Protein AF-A0A1V9YNV9-F1 (afdb_monomer_lite)

Structure (mmCIF, N/CA/C/O backbone):
data_AF-A0A1V9YNV9-F1
#
_entry.id   AF-A0A1V9YNV9-F1
#
loop_
_atom_site.group_PDB
_atom_site.id
_atom_site.type_symbol
_atom_site.label_atom_id
_atom_site.label_alt_id
_atom_site.label_comp_id
_atom_site.label_asym_id
_atom_site.label_entity_id
_atom_site.label_seq_id
_atom_site.pdbx_PDB_ins_code
_atom_site.Cartn_x
_atom_site.Cartn_y
_atom_site.Cartn_z
_atom_site.occupancy
_atom_site.B_iso_or_equiv
_atom_site.auth_seq_id
_atom_site.auth_comp_id
_atom_site.auth_asym_id
_atom_site.auth_atom_id
_atom_site.pdbx_PDB_model_num
ATOM 1 N N . MET A 1 1 ? -47.057 26.443 73.751 1.00 35.62 1 MET A N 1
ATOM 2 C CA . MET A 1 1 ? -48.301 26.794 73.040 1.00 35.62 1 MET A CA 1
ATOM 3 C C . MET A 1 1 ? -49.094 27.633 74.014 1.00 35.62 1 MET A C 1
ATOM 5 O O . MET A 1 1 ? -49.399 27.129 75.087 1.00 35.62 1 MET A O 1
ATOM 9 N N . ALA A 1 2 ? -49.224 28.929 73.732 1.00 34.16 2 ALA A N 1
ATOM 10 C CA . ALA A 1 2 ? -49.953 29.857 74.586 1.00 34.16 2 ALA A CA 1
ATOM 11 C C . ALA A 1 2 ? -51.428 29.446 74.564 1.00 34.16 2 ALA A C 1
ATOM 13 O O . ALA A 1 2 ? -51.965 29.236 73.482 1.00 34.16 2 ALA A O 1
ATOM 14 N N . ALA A 1 3 ? -52.038 29.247 75.732 1.00 46.78 3 ALA A N 1
ATOM 15 C CA . ALA A 1 3 ? -53.488 29.146 75.811 1.00 46.78 3 ALA A CA 1
ATOM 16 C C . ALA A 1 3 ? -54.050 30.493 75.340 1.00 46.78 3 ALA A C 1
ATOM 18 O O . ALA A 1 3 ? -53.614 31.531 75.846 1.00 46.78 3 ALA A O 1
ATOM 19 N N . ASP A 1 4 ? -54.935 30.481 74.344 1.00 57.97 4 ASP A N 1
ATOM 20 C CA . ASP A 1 4 ? -55.556 31.705 73.844 1.00 57.97 4 ASP A CA 1
ATOM 21 C C . ASP A 1 4 ? -56.294 32.383 75.004 1.00 57.97 4 ASP A C 1
ATOM 23 O O . ASP A 1 4 ? -57.018 31.737 75.766 1.00 57.97 4 ASP A O 1
ATOM 27 N N . ALA A 1 5 ? -56.079 33.690 75.176 1.00 59.25 5 ALA A N 1
ATOM 28 C CA . ALA A 1 5 ? -56.638 34.456 76.292 1.00 59.25 5 ALA A CA 1
ATOM 29 C C . ALA A 1 5 ? -58.168 34.296 76.398 1.00 59.25 5 ALA A C 1
ATOM 31 O O . ALA A 1 5 ? -58.713 34.282 77.502 1.00 59.25 5 ALA A O 1
ATOM 32 N N . ASP A 1 6 ? -58.837 34.082 75.264 1.00 61.12 6 ASP A N 1
ATOM 33 C CA . ASP A 1 6 ? -60.274 33.830 75.177 1.00 61.12 6 ASP A CA 1
ATOM 34 C C . ASP A 1 6 ? -60.687 32.475 75.781 1.00 61.12 6 ASP A C 1
ATOM 36 O O . ASP A 1 6 ? -61.673 32.411 76.515 1.00 61.12 6 ASP A O 1
ATOM 40 N N . GLU A 1 7 ? -59.920 31.395 75.573 1.00 62.50 7 GLU A N 1
ATOM 41 C CA . GLU A 1 7 ? -60.190 30.094 76.214 1.00 62.50 7 GLU A CA 1
ATOM 42 C C . GLU A 1 7 ? -60.043 30.178 77.741 1.00 62.50 7 GLU A C 1
ATOM 44 O O . GLU A 1 7 ? -60.804 29.562 78.493 1.00 62.50 7 GLU A O 1
ATOM 49 N N . LEU A 1 8 ? -59.091 30.992 78.203 1.00 63.19 8 LEU A N 1
ATOM 50 C CA . LEU A 1 8 ? -58.821 31.235 79.618 1.00 63.19 8 LEU A CA 1
ATOM 51 C C . LEU A 1 8 ? -59.954 32.036 80.278 1.00 63.19 8 LEU A C 1
ATOM 53 O O . LEU A 1 8 ? -60.377 31.709 81.387 1.00 63.19 8 LEU A O 1
ATOM 57 N N . VAL A 1 9 ? -60.505 33.033 79.579 1.00 64.06 9 VAL A N 1
ATOM 58 C CA . VAL A 1 9 ? -61.684 33.790 80.034 1.00 64.06 9 VAL A CA 1
ATOM 59 C C . VAL A 1 9 ? -62.924 32.895 80.099 1.00 64.06 9 VAL A C 1
ATOM 61 O O . VAL A 1 9 ? -63.645 32.940 81.094 1.00 64.06 9 VAL A O 1
ATOM 64 N N . VAL A 1 10 ? -63.138 32.017 79.113 1.00 67.38 10 VAL A N 1
ATOM 65 C CA . VAL A 1 10 ? -64.243 31.039 79.137 1.00 67.38 10 VAL A CA 1
ATOM 66 C C . VAL A 1 10 ? -64.107 30.057 80.312 1.00 67.38 10 VAL A C 1
ATOM 68 O O . VAL A 1 10 ? -65.105 29.721 80.956 1.00 67.38 10 VAL A O 1
ATOM 71 N N . LEU A 1 11 ? -62.886 29.618 80.640 1.00 64.06 11 LEU A N 1
ATOM 72 C CA . LEU A 1 11 ? -62.610 28.773 81.808 1.00 64.06 11 LEU A CA 1
ATOM 73 C C . LEU A 1 11 ? -62.901 29.510 83.132 1.00 64.06 11 LEU A C 1
ATOM 75 O O . LEU A 1 11 ? -63.528 28.946 84.030 1.00 64.06 11 LEU A O 1
ATOM 79 N N . LEU A 1 12 ? -62.478 30.774 83.241 1.00 63.66 12 LEU A N 1
ATOM 80 C CA . LEU A 1 12 ? -62.722 31.631 84.409 1.00 63.66 12 LEU A CA 1
ATOM 81 C C . LEU A 1 12 ? -64.210 31.956 84.592 1.00 63.66 12 LEU A C 1
ATOM 83 O O . LEU A 1 12 ? -64.695 32.003 85.721 1.00 63.66 12 LEU A O 1
ATOM 87 N N . ASP A 1 13 ? -64.952 32.129 83.500 1.00 65.31 13 ASP A N 1
ATOM 88 C CA . ASP A 1 13 ? -66.397 32.345 83.548 1.00 65.31 13 ASP A CA 1
ATOM 89 C C . ASP A 1 13 ? -67.136 31.080 84.017 1.00 65.31 13 ASP A C 1
ATOM 91 O O . ASP A 1 13 ? -68.043 31.183 84.842 1.00 65.31 13 ASP A O 1
ATOM 95 N N . ARG A 1 14 ? -66.695 29.877 83.611 1.00 63.34 14 ARG A N 1
ATOM 96 C CA . ARG A 1 14 ? -67.212 28.605 84.162 1.00 63.34 14 ARG A CA 1
ATOM 97 C C . ARG A 1 14 ? -66.932 28.447 85.658 1.00 63.34 14 ARG A C 1
ATOM 99 O O . ARG A 1 14 ? -67.785 27.931 86.372 1.00 63.34 14 ARG A O 1
ATOM 106 N N . LEU A 1 15 ? -65.774 28.912 86.134 1.00 59.16 15 LEU A N 1
ATOM 107 C CA . LEU A 1 15 ? -65.408 28.913 87.558 1.00 59.16 15 LEU A CA 1
ATOM 108 C C . LEU A 1 15 ? -66.264 29.867 88.410 1.00 59.16 15 LEU A C 1
ATOM 110 O O . LEU A 1 15 ? -66.375 29.673 89.618 1.00 59.16 15 LEU A O 1
ATOM 114 N N . LEU A 1 16 ? -66.861 30.893 87.794 1.00 57.75 16 LEU A N 1
ATOM 115 C CA . LEU A 1 16 ? -67.656 31.924 88.471 1.00 57.75 16 LEU A CA 1
ATOM 116 C C . LEU A 1 16 ? -69.176 31.743 88.322 1.00 57.75 16 LEU A C 1
ATOM 118 O O . LEU A 1 16 ? -69.918 32.368 89.074 1.00 57.75 16 LEU A O 1
ATOM 122 N N . LEU A 1 17 ? -69.643 30.932 87.363 1.00 53.72 17 LEU A N 1
ATOM 123 C CA . LEU A 1 17 ? -71.066 30.769 87.019 1.00 53.72 17 LEU A CA 1
ATOM 124 C C . LEU A 1 17 ? -71.851 29.794 87.907 1.00 53.72 17 LEU A C 1
ATOM 126 O O . LEU A 1 17 ? -73.074 29.751 87.804 1.00 53.72 17 LEU A O 1
ATOM 130 N N . SER A 1 18 ? -71.211 29.023 88.785 1.00 50.03 18 SER A N 1
ATOM 131 C CA . SER A 1 18 ? -71.953 28.270 89.800 1.00 50.03 18 SER A CA 1
ATOM 132 C C . SER A 1 18 ? -72.103 29.125 91.057 1.00 50.03 18 SER A C 1
ATOM 134 O O . SER A 1 18 ? -71.097 29.512 91.649 1.00 50.03 18 SER A O 1
ATOM 136 N N . GLU A 1 19 ? -73.328 29.332 91.539 1.00 48.88 19 GLU A N 1
ATOM 137 C CA . GLU A 1 19 ? -73.607 29.911 92.870 1.00 48.88 19 GLU A CA 1
ATOM 138 C C . GLU A 1 19 ? -72.948 29.116 94.026 1.00 48.88 19 GLU A C 1
ATOM 140 O O . GLU A 1 19 ? -72.862 29.598 95.151 1.00 48.88 19 GLU A O 1
ATOM 145 N N . TYR A 1 20 ? -72.382 27.943 93.719 1.00 50.41 20 TYR A N 1
ATOM 146 C CA . TYR A 1 20 ? -71.468 27.153 94.542 1.00 50.41 20 TYR A CA 1
ATOM 147 C C . TYR A 1 20 ? -70.093 27.017 93.874 1.00 50.41 20 TYR A C 1
ATOM 149 O O . TYR A 1 20 ? -69.692 25.915 93.502 1.00 50.41 20 TYR A O 1
ATOM 157 N N . ALA A 1 21 ? -69.377 28.129 93.676 1.00 55.44 21 ALA A N 1
ATOM 158 C CA . ALA A 1 21 ? -68.016 28.119 93.136 1.00 55.44 21 ALA A CA 1
ATOM 159 C C . ALA A 1 21 ? -67.123 27.213 93.999 1.00 55.44 21 ALA A C 1
ATOM 161 O O . ALA A 1 21 ? -66.701 27.588 95.093 1.00 55.44 21 ALA A O 1
ATOM 162 N N . THR A 1 22 ? -66.870 25.990 93.531 1.00 58.59 22 THR A N 1
ATOM 163 C CA . THR A 1 22 ? -66.000 25.047 94.229 1.00 58.59 22 THR A CA 1
ATOM 164 C C . THR A 1 22 ? -64.586 25.623 94.206 1.00 58.59 22 THR A C 1
ATOM 166 O O . THR A 1 22 ? -64.052 25.818 93.111 1.00 58.59 22 THR A O 1
ATOM 169 N N . PRO A 1 23 ? -63.942 25.876 95.359 1.00 69.50 23 PRO A N 1
ATOM 170 C CA . PRO A 1 23 ? -62.616 26.496 95.424 1.00 69.50 23 PRO A CA 1
ATOM 171 C C . PRO A 1 23 ? -61.500 25.502 95.057 1.00 69.50 23 PRO A C 1
ATOM 173 O O . PRO A 1 23 ? -60.382 25.591 95.553 1.00 69.50 23 PRO A O 1
ATOM 176 N N . TYR A 1 24 ? -61.809 24.511 94.225 1.00 76.94 24 TYR A N 1
ATOM 177 C CA . TYR A 1 24 ? -60.978 23.357 93.944 1.00 76.94 24 TYR A CA 1
ATOM 178 C C . TYR A 1 24 ? -60.801 23.197 92.434 1.00 76.94 24 TYR A C 1
ATOM 180 O O . TYR A 1 24 ? -61.780 23.226 91.686 1.00 76.94 24 TYR A O 1
ATOM 188 N N . LEU A 1 25 ? -59.557 23.001 91.998 1.00 80.81 25 LEU A N 1
ATOM 189 C CA . LEU A 1 25 ? -59.216 22.532 90.659 1.00 80.81 25 LEU A CA 1
ATOM 190 C C . LEU A 1 25 ? -58.595 21.146 90.750 1.00 80.81 25 LEU A C 1
ATOM 192 O O . LEU A 1 25 ? -57.669 20.937 91.530 1.00 80.81 25 LEU A O 1
ATOM 196 N N . THR A 1 26 ? -59.018 20.222 89.902 1.00 84.25 26 THR A N 1
ATOM 197 C CA . THR A 1 26 ? -58.370 18.914 89.768 1.00 84.25 26 THR A CA 1
ATOM 198 C C . THR A 1 26 ? -57.440 18.898 88.572 1.00 84.25 26 THR A C 1
ATOM 200 O O . THR A 1 26 ? -57.821 19.274 87.464 1.00 84.25 26 THR A O 1
ATOM 203 N N . CYS A 1 27 ? -56.198 18.459 88.772 1.00 85.00 27 CYS A N 1
ATOM 204 C CA . CYS A 1 27 ? -55.262 18.344 87.664 1.00 85.00 27 CYS A CA 1
ATOM 205 C C . CYS A 1 27 ? -55.463 17.040 86.887 1.00 85.00 27 CYS A C 1
ATOM 207 O O . CYS A 1 27 ? -55.217 15.960 87.411 1.00 85.00 27 CYS A O 1
ATOM 209 N N . GLY A 1 28 ? -55.771 17.127 85.598 1.00 80.19 28 GLY A N 1
ATOM 210 C CA . GLY A 1 28 ? -55.886 16.000 84.668 1.00 80.19 28 GLY A CA 1
ATOM 211 C C . GLY A 1 28 ? -54.570 15.303 84.305 1.00 80.19 28 GLY A C 1
ATOM 212 O O . GLY A 1 28 ? -54.533 14.587 83.308 1.00 80.19 28 GLY A O 1
ATOM 213 N N . HIS A 1 29 ? -53.495 15.519 85.070 1.00 79.69 29 HIS A N 1
ATOM 214 C CA . HIS A 1 29 ? -52.215 14.811 84.943 1.00 79.69 29 HIS A CA 1
ATOM 215 C C . HIS A 1 29 ? -51.808 14.101 86.248 1.00 79.69 29 HIS A C 1
ATOM 217 O O . HIS A 1 29 ? -51.434 12.936 86.215 1.00 79.69 29 HIS A O 1
ATOM 223 N N . CYS A 1 30 ? -51.913 14.787 87.395 1.00 83.56 30 CYS A N 1
ATOM 224 C CA . CYS A 1 30 ? -51.577 14.282 88.743 1.00 83.56 30 CYS A CA 1
ATOM 225 C C . CYS A 1 30 ? -52.807 13.781 89.529 1.00 83.56 30 CYS A C 1
ATOM 227 O O . CYS A 1 30 ? -52.647 13.212 90.603 1.00 83.56 30 CYS A O 1
ATOM 229 N N . ASN A 1 31 ? -54.024 14.064 89.052 1.00 85.06 31 ASN A N 1
ATOM 230 C CA . ASN A 1 31 ? -55.296 13.935 89.776 1.00 85.06 31 ASN A CA 1
ATOM 231 C C . ASN A 1 31 ? -55.340 14.642 91.147 1.00 85.06 31 ASN A C 1
ATOM 233 O O . ASN A 1 31 ? -56.228 14.375 91.953 1.00 85.06 31 ASN A O 1
ATOM 237 N N . SER A 1 32 ? -54.386 15.527 91.450 1.00 84.62 32 SER A N 1
ATOM 238 C CA . SER A 1 32 ? -54.373 16.231 92.729 1.00 84.62 32 SER A CA 1
ATOM 239 C C . SER A 1 32 ? -55.328 17.415 92.700 1.00 84.62 32 SER A C 1
ATOM 241 O O . SER A 1 32 ? -55.482 18.087 91.673 1.00 84.62 32 SER A O 1
ATOM 243 N N . ILE A 1 33 ? -55.917 17.686 93.858 1.00 83.25 33 ILE A N 1
ATOM 244 C CA . ILE A 1 33 ? -56.807 18.816 94.075 1.00 83.25 33 ILE A CA 1
ATOM 245 C C . ILE A 1 33 ? -55.966 20.015 94.517 1.00 83.25 33 ILE A C 1
ATOM 247 O O . ILE A 1 33 ? -55.289 19.970 95.541 1.00 83.25 33 ILE A O 1
ATOM 251 N N . ASN A 1 34 ? -56.029 21.090 93.744 1.00 80.19 34 ASN A N 1
ATOM 252 C CA . ASN A 1 34 ? -55.505 22.397 94.099 1.00 80.19 34 ASN A CA 1
ATOM 253 C C . ASN A 1 34 ? -56.627 23.242 94.689 1.00 80.19 34 ASN A C 1
ATOM 255 O O . ASN A 1 34 ? -57.680 23.375 94.071 1.00 80.19 34 ASN A O 1
ATOM 259 N N . PHE A 1 35 ? -56.386 23.855 95.843 1.00 77.94 35 PHE A N 1
ATOM 260 C CA . PHE A 1 35 ? -57.277 24.876 96.379 1.00 77.94 35 PHE A CA 1
ATOM 261 C C . PHE A 1 35 ? -56.938 26.237 95.771 1.00 77.94 35 PHE A C 1
ATOM 263 O O . PHE A 1 35 ? -55.760 26.579 95.644 1.00 77.94 35 PHE A O 1
ATOM 270 N N . ILE A 1 36 ? -57.957 27.017 95.415 1.00 71.62 36 ILE A N 1
ATOM 271 C CA . ILE A 1 36 ? -57.787 28.385 94.932 1.00 71.62 36 ILE A CA 1
ATOM 272 C C . ILE A 1 36 ? -58.709 29.323 95.694 1.00 71.62 36 ILE A C 1
ATOM 274 O O . ILE A 1 36 ? -59.908 29.084 95.826 1.00 71.62 36 ILE A O 1
ATOM 278 N N . ASP A 1 37 ? -58.131 30.433 96.144 1.00 68.56 37 ASP A N 1
ATOM 279 C CA . ASP A 1 37 ? -58.881 31.542 96.706 1.00 68.56 37 ASP A CA 1
ATOM 280 C C . ASP A 1 37 ? -59.719 32.231 95.614 1.00 68.56 37 ASP A C 1
ATOM 282 O O . ASP A 1 37 ? -59.204 32.798 94.645 1.00 68.56 37 ASP A O 1
ATOM 286 N N . VAL A 1 38 ? -61.041 32.192 95.778 1.00 64.00 38 VAL A N 1
ATOM 287 C CA . VAL A 1 38 ? -62.021 32.764 94.841 1.00 64.00 38 VAL A CA 1
ATOM 288 C C . VAL A 1 38 ? -61.837 34.282 94.689 1.00 64.00 38 VAL A C 1
ATOM 290 O O . VAL A 1 38 ? -62.161 34.848 93.641 1.00 64.00 38 VAL A O 1
ATOM 293 N N . THR A 1 39 ? -61.282 34.958 95.700 1.00 63.84 39 THR A N 1
ATOM 294 C CA . THR A 1 39 ? -60.976 36.395 95.629 1.00 63.84 39 THR A CA 1
ATOM 295 C C . THR A 1 39 ? -59.792 36.683 94.703 1.00 63.84 39 THR A C 1
ATOM 297 O O . THR A 1 39 ? -59.852 37.634 93.919 1.00 63.84 39 THR A O 1
ATOM 300 N N . ALA A 1 40 ? -58.784 35.805 94.688 1.00 62.75 40 ALA A N 1
ATOM 301 C CA . ALA A 1 40 ? -57.638 35.894 93.786 1.00 62.75 40 ALA A CA 1
ATOM 302 C C . ALA A 1 40 ? -58.051 35.682 92.316 1.00 62.75 40 ALA A C 1
ATOM 304 O O . ALA A 1 40 ? -57.604 36.415 91.436 1.00 62.75 40 ALA A O 1
ATOM 305 N N . ILE A 1 41 ? -58.986 34.761 92.045 1.00 63.28 41 ILE A N 1
ATOM 306 C CA . ILE A 1 41 ? -59.541 34.522 90.696 1.00 63.28 41 ILE A CA 1
ATOM 307 C C . ILE A 1 41 ? -60.307 35.752 90.173 1.00 63.28 41 ILE A C 1
ATOM 309 O O . ILE A 1 41 ? -60.178 36.118 89.001 1.00 63.28 41 ILE A O 1
ATOM 313 N N . LYS A 1 42 ? -61.089 36.423 91.035 1.00 62.41 42 LYS A N 1
ATOM 314 C CA . LYS A 1 42 ? -61.807 37.663 90.679 1.00 62.41 42 LYS A CA 1
ATOM 315 C C . LYS A 1 42 ? -60.845 38.804 90.331 1.00 62.41 42 LYS A C 1
ATOM 317 O O . LYS A 1 42 ? -61.121 39.540 89.385 1.00 62.41 42 LYS A O 1
ATOM 322 N N . GLY A 1 43 ? -59.724 38.917 91.051 1.00 62.25 43 GLY A N 1
ATOM 323 C CA . GLY A 1 43 ? -58.646 39.864 90.740 1.00 62.25 43 GLY A CA 1
ATOM 324 C C . GLY A 1 43 ? -58.044 39.611 89.355 1.00 62.25 43 GLY A C 1
ATOM 325 O O . GLY A 1 43 ? -58.063 40.501 88.509 1.00 62.25 43 GLY A O 1
ATOM 326 N N . ILE A 1 44 ? -57.659 38.361 89.075 1.00 63.09 44 ILE A N 1
ATOM 327 C CA . ILE A 1 44 ? -57.072 37.950 87.787 1.00 63.09 44 ILE A CA 1
ATOM 328 C C . ILE A 1 44 ? -58.035 38.211 86.609 1.00 63.09 44 ILE A C 1
ATOM 330 O O . ILE A 1 44 ? -57.607 38.684 85.557 1.00 63.09 44 ILE A O 1
ATOM 334 N N . ARG A 1 45 ? -59.349 37.974 86.772 1.00 64.19 45 ARG A N 1
ATOM 335 C CA . ARG A 1 45 ? -60.369 38.274 85.739 1.00 64.19 45 ARG A CA 1
ATOM 336 C C . ARG A 1 45 ? -60.516 39.772 85.464 1.00 64.19 45 ARG A C 1
ATOM 338 O O . ARG A 1 45 ? -60.662 40.173 84.308 1.00 64.19 45 ARG A O 1
ATOM 345 N N . ASN A 1 46 ? -60.523 40.591 86.512 1.00 64.12 46 ASN A N 1
ATOM 346 C CA . ASN A 1 46 ? -60.643 42.042 86.373 1.00 64.12 46 ASN A CA 1
ATOM 347 C C . ASN A 1 46 ? -59.383 42.644 85.732 1.00 64.12 46 ASN A C 1
ATOM 349 O O . ASN A 1 46 ? -59.495 43.537 84.889 1.00 64.12 46 ASN A O 1
ATOM 353 N N . ASP A 1 47 ? -58.212 42.093 86.048 1.00 63.69 47 ASP A N 1
ATOM 354 C CA . ASP A 1 47 ? -56.941 42.473 85.429 1.00 63.69 47 ASP A CA 1
ATOM 355 C C . ASP A 1 47 ? -56.876 42.062 83.948 1.00 63.69 47 ASP A C 1
ATOM 357 O O . ASP A 1 47 ? -56.465 42.869 83.115 1.00 63.69 47 ASP A O 1
ATOM 361 N N . LEU A 1 48 ? -57.387 40.876 83.586 1.00 62.56 48 LEU A N 1
ATOM 362 C CA . LEU A 1 48 ? -57.531 40.410 82.194 1.00 62.56 48 LEU A CA 1
ATOM 363 C C . LEU A 1 48 ? -58.414 41.333 81.339 1.00 62.56 48 LEU A C 1
ATOM 365 O O . LEU A 1 48 ? -58.082 41.609 80.187 1.00 62.56 48 LEU A O 1
ATOM 369 N N . ARG A 1 49 ? -59.522 41.841 81.901 1.00 63.47 49 ARG A N 1
ATOM 370 C CA . ARG A 1 49 ? -60.401 42.809 81.216 1.00 63.47 49 ARG A CA 1
ATOM 371 C C . ARG A 1 49 ? -59.765 44.192 81.068 1.00 63.47 49 ARG A C 1
ATOM 373 O O . ARG A 1 49 ? -60.129 44.925 80.154 1.00 63.47 49 ARG A O 1
ATOM 380 N N . SER A 1 50 ? -58.840 44.547 81.959 1.00 64.25 50 SER A N 1
ATOM 381 C CA . SER A 1 50 ? -58.253 45.891 82.037 1.00 64.25 50 SER A CA 1
ATOM 382 C C . SER A 1 50 ? -56.905 46.008 81.311 1.00 64.25 50 SER A C 1
ATOM 384 O O . SER A 1 50 ? -56.560 47.089 80.835 1.00 64.25 50 SER A O 1
ATOM 386 N N . ARG A 1 51 ? -56.128 44.917 81.208 1.00 61.25 51 ARG A N 1
ATOM 387 C CA . ARG A 1 51 ? -54.828 44.854 80.515 1.00 61.25 51 ARG A CA 1
ATOM 388 C C . ARG A 1 51 ? -54.652 43.513 79.776 1.00 61.25 51 ARG A C 1
ATOM 390 O O . ARG A 1 51 ? -54.118 42.567 80.351 1.00 61.25 51 ARG A O 1
ATOM 397 N N . PRO A 1 52 ? -54.985 43.437 78.476 1.00 59.38 52 PRO A N 1
ATOM 398 C CA . PRO A 1 52 ? -54.938 42.192 77.697 1.00 59.38 52 PRO A CA 1
ATOM 399 C C . PRO A 1 52 ? -53.525 41.661 77.352 1.00 59.38 52 PRO A C 1
ATOM 401 O O . PRO A 1 52 ? -53.413 40.671 76.637 1.00 59.38 52 PRO A O 1
ATOM 404 N N . HIS A 1 53 ? -52.437 42.285 77.830 1.00 57.12 53 HIS A N 1
ATOM 405 C CA . HIS A 1 53 ? -51.046 41.912 77.493 1.00 57.12 53 HIS A CA 1
ATOM 406 C C . HIS A 1 53 ? -50.101 41.778 78.707 1.00 57.12 53 HIS A C 1
ATOM 408 O O . HIS A 1 53 ? -48.884 41.890 78.561 1.00 57.12 53 HIS A O 1
ATOM 414 N N . ALA A 1 54 ? -50.624 41.562 79.917 1.00 54.59 54 ALA A N 1
ATOM 415 C CA . ALA A 1 54 ? -49.777 41.256 81.074 1.00 54.59 54 ALA A CA 1
ATOM 416 C C . ALA A 1 54 ? -49.157 39.839 80.949 1.00 54.59 54 ALA A C 1
ATOM 418 O O . ALA A 1 54 ? -49.852 38.926 80.503 1.00 54.59 54 ALA A O 1
ATOM 419 N N . PRO A 1 55 ? -47.875 39.622 81.318 1.00 52.25 55 PRO A N 1
ATOM 420 C CA . PRO A 1 55 ? -47.246 38.303 81.255 1.00 52.25 55 PRO A CA 1
ATOM 421 C C . PRO A 1 55 ? -47.925 37.326 82.227 1.00 52.25 55 PRO A C 1
ATOM 423 O O . PRO A 1 55 ? -48.038 37.588 83.422 1.00 52.25 55 PRO A O 1
ATOM 426 N N . TYR A 1 56 ? -48.403 36.211 81.676 1.00 52.44 56 TYR A N 1
ATOM 427 C CA . TYR A 1 56 ? -49.292 35.258 82.332 1.00 52.44 56 TYR A CA 1
ATOM 428 C C . TYR A 1 56 ? -48.551 34.232 83.195 1.00 52.44 56 TYR A C 1
ATOM 430 O O . TYR A 1 56 ? -48.084 33.215 82.694 1.00 52.44 56 TYR A O 1
ATOM 438 N N . GLU A 1 57 ? -48.569 34.434 84.505 1.00 53.16 57 GLU A N 1
ATOM 439 C CA . GLU A 1 57 ? -48.634 33.367 85.509 1.00 53.16 57 GLU A CA 1
ATOM 440 C C . GLU A 1 57 ? -49.664 33.879 86.529 1.00 53.16 57 GLU A C 1
ATOM 442 O O . GLU A 1 57 ? -49.615 35.040 86.920 1.00 53.16 57 GLU A O 1
ATOM 447 N N . CYS A 1 58 ? -50.726 33.168 86.892 1.00 61.41 58 CYS A N 1
ATOM 448 C CA . CYS A 1 58 ? -50.707 32.372 88.116 1.00 61.41 58 CYS A CA 1
ATOM 449 C C . CYS A 1 58 ? -52.098 31.740 88.322 1.00 61.41 58 CYS A C 1
ATOM 451 O O . CYS A 1 58 ? -52.870 32.169 89.179 1.00 61.41 58 CYS A O 1
ATOM 453 N N . LEU A 1 59 ? -52.429 30.682 87.575 1.00 62.38 59 LEU A N 1
ATOM 454 C CA . LEU A 1 59 ? -53.115 29.593 88.273 1.00 62.38 59 LEU A CA 1
ATOM 455 C C . LEU A 1 59 ? -52.046 28.937 89.153 1.00 62.38 59 LEU A C 1
ATOM 457 O O . LEU A 1 59 ? -50.940 28.707 88.652 1.00 62.38 59 LEU A O 1
ATOM 461 N N . PRO A 1 60 ? -52.314 28.667 90.441 1.00 68.81 60 PRO A N 1
ATOM 462 C CA . PRO A 1 60 ? -51.338 27.992 91.277 1.00 68.81 60 PRO A CA 1
ATOM 463 C C . PRO A 1 60 ? -50.969 26.653 90.617 1.00 68.81 60 PRO A C 1
ATOM 465 O O . PRO A 1 60 ? -51.865 25.931 90.156 1.00 68.81 60 PRO A O 1
ATOM 468 N N . PRO A 1 61 ? -49.669 26.324 90.512 1.00 76.62 61 PRO A N 1
ATOM 469 C CA . PRO A 1 61 ? -49.229 25.091 89.868 1.00 76.62 61 PRO A CA 1
ATOM 470 C C . PRO A 1 61 ? -49.849 23.866 90.559 1.00 76.62 61 PRO A C 1
ATOM 472 O O . PRO A 1 61 ? -50.149 23.918 91.752 1.00 76.62 61 PRO A O 1
ATOM 475 N N . CYS A 1 62 ? -50.072 22.758 89.829 1.00 81.12 62 CYS A N 1
ATOM 476 C CA . CYS A 1 62 ? -50.506 21.488 90.444 1.00 81.12 62 CYS A CA 1
ATOM 477 C C . CYS A 1 62 ? -49.614 21.178 91.655 1.00 81.12 62 CYS A C 1
ATOM 479 O O . CYS A 1 62 ? -48.400 21.074 91.483 1.00 81.12 62 CYS A O 1
ATOM 481 N N . VAL A 1 63 ? -50.193 20.975 92.844 1.00 81.50 63 VAL A N 1
ATOM 482 C CA . VAL A 1 63 ? -49.425 20.570 94.036 1.00 81.50 63 VAL A CA 1
ATOM 483 C C . VAL A 1 63 ? -48.690 19.241 93.823 1.00 81.50 63 VAL A C 1
ATOM 485 O O . VAL A 1 63 ? -47.657 19.009 94.437 1.00 81.50 63 VAL A O 1
ATOM 488 N N . GLY A 1 64 ? -49.187 18.387 92.919 1.00 82.81 64 GLY A N 1
ATOM 489 C CA . GLY A 1 64 ? -48.531 17.143 92.513 1.00 82.81 64 GLY A CA 1
ATOM 490 C C . GLY A 1 64 ? -47.464 17.302 91.421 1.00 82.81 64 GLY A C 1
ATOM 491 O O . GLY A 1 64 ? -46.332 16.874 91.607 1.00 82.81 64 GLY A O 1
ATOM 492 N N . CYS A 1 65 ? -47.806 17.870 90.257 1.00 83.38 65 CYS A N 1
ATOM 493 C CA . CYS A 1 65 ? -46.936 17.850 89.066 1.00 83.38 65 CYS A CA 1
ATOM 494 C C . CYS A 1 65 ? -46.357 19.210 88.653 1.00 83.38 65 CYS A C 1
ATOM 496 O O . CYS A 1 65 ? -45.805 19.306 87.558 1.00 83.38 65 CYS A O 1
ATOM 498 N N . SER A 1 66 ? -46.580 20.257 89.451 1.00 79.50 66 SER A N 1
ATOM 499 C CA . SER A 1 66 ? -46.133 21.642 89.242 1.00 79.50 66 SER A CA 1
ATOM 500 C C . SER A 1 66 ? -46.495 22.305 87.900 1.00 79.50 66 SER A C 1
ATOM 502 O O . SER A 1 66 ? -45.996 23.381 87.581 1.00 79.50 66 SER A O 1
ATOM 504 N N . ARG A 1 67 ? -47.405 21.712 87.113 1.00 78.19 67 ARG A N 1
ATOM 505 C CA . ARG A 1 67 ? -47.874 22.250 85.822 1.00 78.19 67 ARG A CA 1
ATOM 506 C C . ARG A 1 67 ? -49.254 22.886 85.961 1.00 78.19 67 ARG A C 1
ATOM 508 O O . ARG A 1 67 ? -50.074 22.435 86.758 1.00 78.19 67 ARG A O 1
ATOM 515 N N . THR A 1 68 ? -49.520 23.889 85.132 1.00 71.88 68 THR A N 1
ATOM 516 C CA . THR A 1 68 ? -50.796 24.629 85.068 1.00 71.88 68 THR A CA 1
ATOM 517 C C . THR A 1 68 ? -51.674 24.225 83.876 1.00 71.88 68 THR A C 1
ATOM 519 O O . THR A 1 68 ? -52.836 24.602 83.811 1.00 71.88 68 THR A O 1
ATOM 522 N N . ILE A 1 69 ? -51.139 23.417 82.953 1.00 72.19 69 ILE A N 1
ATOM 523 C CA . ILE A 1 69 ? -51.714 23.158 81.618 1.00 72.19 69 ILE A CA 1
ATOM 524 C C . ILE A 1 69 ? -52.981 22.283 81.661 1.00 72.19 69 ILE A C 1
ATOM 526 O O . ILE A 1 69 ? -53.843 22.407 80.799 1.00 72.19 69 ILE A O 1
ATOM 530 N N . PHE A 1 70 ? -53.108 21.393 82.649 1.00 73.12 70 PHE A N 1
ATOM 531 C CA . PHE A 1 70 ? -54.167 20.373 82.691 1.00 73.12 70 PHE A CA 1
ATOM 532 C C . PHE A 1 70 ? -55.121 20.543 83.878 1.00 73.12 70 PHE A C 1
ATOM 534 O O . PHE A 1 70 ? -55.643 19.556 84.385 1.00 73.12 70 PHE A O 1
ATOM 541 N N . LEU A 1 71 ? -55.313 21.760 84.385 1.00 75.88 71 LEU A N 1
ATOM 542 C CA . LEU A 1 71 ? -56.221 22.002 85.510 1.00 75.88 71 LEU A CA 1
ATOM 543 C C . LEU A 1 71 ? -57.670 22.102 85.018 1.00 75.88 71 LEU A C 1
ATOM 545 O O . LEU A 1 71 ? -57.966 22.867 84.103 1.00 75.88 71 LEU A O 1
ATOM 549 N N . GLN A 1 72 ? -58.568 21.337 85.634 1.00 76.06 72 GLN A N 1
ATOM 550 C CA . GLN A 1 72 ? -60.004 21.386 85.375 1.00 76.06 72 GLN A CA 1
ATOM 551 C C . GLN A 1 72 ? -60.754 21.947 86.592 1.00 76.06 72 GLN A C 1
ATOM 553 O O . GLN A 1 72 ? -60.352 21.682 87.727 1.00 76.06 72 GLN A O 1
ATOM 558 N N . PRO A 1 73 ? -61.828 22.725 86.373 1.00 73.69 73 PRO A N 1
ATOM 559 C CA . PRO A 1 73 ? -62.649 23.273 87.446 1.00 73.69 73 PRO A CA 1
ATOM 560 C C . PRO A 1 73 ? -63.437 22.177 88.176 1.00 73.69 73 PRO A C 1
ATOM 562 O O . PRO A 1 73 ? -64.081 21.352 87.531 1.00 73.69 73 PRO A O 1
ATOM 565 N N . GLY A 1 74 ? -63.429 22.207 89.512 1.00 74.12 74 GLY A N 1
ATOM 566 C CA . GLY A 1 74 ? -64.203 21.302 90.364 1.00 74.12 74 GLY A CA 1
ATOM 567 C C . GLY A 1 74 ? -63.391 20.182 91.014 1.00 74.12 74 GLY A C 1
ATOM 568 O O . GLY A 1 74 ? -62.209 19.988 90.739 1.00 74.12 74 GLY A O 1
ATOM 569 N N . VAL A 1 75 ? -64.050 19.434 91.905 1.00 75.25 75 VAL A N 1
ATOM 570 C CA . VAL A 1 75 ? -63.522 18.186 92.474 1.00 75.25 75 VAL A CA 1
ATOM 571 C C . VAL A 1 75 ? -64.011 17.030 91.604 1.00 75.25 75 VAL A C 1
ATOM 573 O O . VAL A 1 75 ? -65.088 16.484 91.834 1.00 75.25 75 VAL A O 1
ATOM 576 N N . ALA A 1 76 ? -63.236 16.680 90.580 1.00 77.56 76 ALA A N 1
ATOM 577 C CA . ALA A 1 76 ? -63.500 15.532 89.718 1.00 77.56 76 ALA A CA 1
ATOM 578 C C . ALA A 1 76 ? -62.432 14.445 89.905 1.00 77.56 76 ALA A C 1
ATOM 580 O O . ALA A 1 76 ? -61.238 14.726 89.984 1.00 77.56 76 ALA A O 1
ATOM 581 N N . SER A 1 77 ? -62.847 13.178 89.940 1.00 81.38 77 SER A N 1
ATOM 582 C CA . SER A 1 77 ? -61.890 12.074 89.841 1.00 81.38 77 SER A CA 1
ATOM 583 C C . SER A 1 77 ? -61.524 11.862 88.373 1.00 81.38 77 SER A C 1
ATOM 585 O O . SER A 1 77 ? -62.284 11.255 87.622 1.00 81.38 77 SER A O 1
ATOM 587 N N . LEU A 1 78 ? -60.351 12.351 87.968 1.00 82.25 78 LEU A N 1
ATOM 588 C CA . LEU A 1 78 ? -59.811 12.199 86.610 1.00 82.25 78 LEU A CA 1
ATOM 589 C C . LEU A 1 78 ? -58.922 10.956 86.474 1.00 82.25 78 LEU A C 1
ATOM 591 O O . LEU A 1 78 ? -58.273 10.761 85.448 1.00 82.25 78 LEU A O 1
ATOM 595 N N . ALA A 1 79 ? -58.900 10.092 87.494 1.00 81.75 79 ALA A N 1
ATOM 596 C CA . ALA A 1 79 ? -58.086 8.880 87.517 1.00 81.75 79 ALA A CA 1
ATOM 597 C C . ALA A 1 79 ? -58.348 7.979 86.299 1.00 81.75 79 ALA A C 1
ATOM 599 O O . ALA A 1 79 ? -57.399 7.512 85.676 1.00 81.75 79 ALA A O 1
ATOM 600 N N . ALA A 1 80 ? -59.617 7.802 85.913 1.00 83.12 80 ALA A N 1
ATOM 601 C CA . ALA A 1 80 ? -59.993 6.982 84.761 1.00 83.12 80 ALA A CA 1
ATOM 602 C C . ALA A 1 80 ? -59.506 7.574 83.424 1.00 83.12 80 ALA A C 1
ATOM 604 O O . ALA A 1 80 ? -59.025 6.841 82.562 1.00 83.12 80 ALA A O 1
ATOM 605 N N . GLU A 1 81 ? -59.577 8.899 83.254 1.00 83.69 81 GLU A N 1
ATOM 606 C CA . GLU A 1 81 ? -59.096 9.578 82.043 1.00 83.69 81 GLU A CA 1
ATOM 607 C C . GLU A 1 81 ? -57.570 9.556 81.941 1.00 83.69 81 GLU A C 1
ATOM 609 O O . GLU A 1 81 ? -57.022 9.365 80.854 1.00 83.69 81 GLU A O 1
ATOM 614 N N . ILE A 1 82 ? -56.877 9.732 83.070 1.00 83.69 82 ILE A N 1
ATOM 615 C CA . ILE A 1 82 ? -55.416 9.644 83.144 1.00 83.69 82 ILE A CA 1
ATOM 616 C C . ILE A 1 82 ? -54.976 8.221 82.804 1.00 83.69 82 ILE A C 1
ATOM 618 O O . ILE A 1 82 ? -54.103 8.049 81.960 1.00 83.69 82 ILE A O 1
ATOM 622 N N . GLU A 1 83 ? -55.621 7.206 83.382 1.00 86.62 83 GLU A N 1
ATOM 623 C CA . GLU A 1 83 ? -55.330 5.802 83.085 1.00 86.62 83 GLU A CA 1
ATOM 624 C C . GLU A 1 83 ? -55.618 5.451 81.615 1.00 86.62 83 GLU A C 1
ATOM 626 O O . GLU A 1 83 ? -54.892 4.676 80.991 1.00 86.62 83 GLU A O 1
ATOM 631 N N . GLN A 1 84 ? -56.659 6.033 81.016 1.00 86.62 84 GLN A N 1
ATOM 632 C CA . GLN A 1 84 ? -56.950 5.840 79.598 1.00 86.62 84 GLN A CA 1
ATOM 633 C C . GLN A 1 84 ? -55.900 6.511 78.700 1.00 86.62 84 GLN A C 1
ATOM 635 O O . GLN A 1 84 ? -55.483 5.908 77.709 1.00 86.62 84 GLN A O 1
ATOM 640 N N . LYS A 1 85 ? -55.442 7.721 79.047 1.00 83.88 85 LYS A N 1
ATOM 641 C CA . LYS A 1 85 ? -54.375 8.430 78.322 1.00 83.88 85 LYS A CA 1
ATOM 642 C C . LYS A 1 85 ? -53.040 7.704 78.424 1.00 83.88 85 LYS A C 1
ATOM 644 O O . LYS A 1 85 ? -52.412 7.491 77.394 1.00 83.88 85 LYS A O 1
ATOM 649 N N . THR A 1 86 ? -52.648 7.244 79.612 1.00 85.19 86 THR A N 1
ATOM 650 C CA . THR A 1 86 ? -51.408 6.471 79.783 1.00 85.19 86 THR A CA 1
ATOM 651 C C . THR A 1 86 ? -51.471 5.150 79.022 1.00 85.19 86 THR A C 1
ATOM 653 O O . THR A 1 86 ? -50.534 4.817 78.304 1.00 85.19 86 THR A O 1
ATOM 656 N N . LYS A 1 87 ? -52.610 4.439 79.050 1.00 87.62 87 LYS A N 1
ATOM 657 C CA . LYS A 1 87 ? -52.821 3.247 78.207 1.00 87.62 87 LYS A CA 1
ATOM 658 C C . LYS A 1 87 ? -52.703 3.567 76.715 1.00 87.62 87 LYS A C 1
ATOM 660 O O . LYS A 1 87 ? -52.134 2.772 75.969 1.00 87.62 87 LYS A O 1
ATOM 665 N N . GLN A 1 88 ? -53.237 4.701 76.257 1.00 86.38 88 GLN A N 1
ATOM 666 C CA . GLN A 1 88 ? -53.112 5.127 74.861 1.00 86.38 88 GLN A CA 1
ATOM 667 C C . GLN A 1 88 ? -51.657 5.439 74.501 1.00 86.38 88 GLN A C 1
ATOM 669 O O . GLN A 1 88 ? -51.166 4.893 73.513 1.00 86.38 88 GLN A O 1
ATOM 674 N N . GLU A 1 89 ? -50.957 6.236 75.306 1.00 85.00 89 GLU A N 1
ATOM 675 C CA . GLU A 1 89 ? -49.535 6.559 75.132 1.00 85.00 89 GLU A CA 1
ATOM 676 C C . GLU A 1 89 ? -48.675 5.289 75.099 1.00 85.00 89 GLU A C 1
ATOM 678 O O . GLU A 1 89 ? -47.941 5.078 74.133 1.00 85.00 89 GLU A O 1
ATOM 683 N N . ASP A 1 90 ? -48.886 4.363 76.037 1.00 86.62 90 ASP A N 1
ATOM 684 C CA . ASP A 1 90 ? -48.226 3.055 76.056 1.00 86.62 90 ASP A CA 1
ATOM 685 C C . ASP A 1 90 ? -48.492 2.259 74.772 1.00 86.62 90 ASP A C 1
ATOM 687 O O . ASP A 1 90 ? -47.603 1.588 74.239 1.00 86.62 90 ASP A O 1
ATOM 691 N N . THR A 1 91 ? -49.724 2.292 74.250 1.00 87.19 91 THR A N 1
ATOM 692 C CA . THR A 1 91 ? -50.046 1.602 72.991 1.00 87.19 91 THR A CA 1
ATOM 693 C C . THR A 1 91 ? -49.394 2.270 71.783 1.00 87.19 91 THR A C 1
ATOM 695 O O . THR A 1 91 ? -48.998 1.566 70.849 1.00 87.19 91 THR A O 1
ATOM 698 N N . PHE A 1 92 ? -49.257 3.597 71.787 1.00 86.38 92 PHE A N 1
ATOM 699 C CA . PHE A 1 92 ? -48.557 4.337 70.742 1.00 86.38 92 PHE A CA 1
ATOM 700 C C . PHE A 1 92 ? -47.058 4.052 70.780 1.00 86.38 92 PHE A C 1
ATOM 702 O O . PHE A 1 92 ? -46.486 3.731 69.737 1.00 86.38 92 PHE A O 1
ATOM 709 N N . ASP A 1 93 ? -46.438 4.054 71.957 1.00 85.25 93 ASP A N 1
ATOM 710 C CA . ASP A 1 93 ? -45.014 3.756 72.113 1.00 85.25 93 ASP A CA 1
ATOM 711 C C . ASP A 1 93 ? -44.686 2.306 71.735 1.00 85.25 93 ASP A C 1
ATOM 713 O O . ASP A 1 93 ? -43.718 2.056 71.006 1.00 85.25 93 ASP A O 1
ATOM 717 N N . LYS A 1 94 ? -45.561 1.352 72.089 1.00 87.69 94 LYS A N 1
ATOM 718 C CA . LYS A 1 94 ? -45.460 -0.047 71.630 1.00 87.69 94 LYS A CA 1
ATOM 719 C C . LYS A 1 94 ? -45.570 -0.187 70.106 1.00 87.69 94 LYS A C 1
ATOM 721 O O . LYS A 1 94 ? -44.957 -1.087 69.540 1.00 87.69 94 LYS A O 1
ATOM 726 N N . LYS A 1 95 ? -46.321 0.688 69.423 1.00 89.38 95 LYS A N 1
ATOM 727 C CA . LYS A 1 95 ? -46.470 0.691 67.950 1.00 89.38 95 LYS A CA 1
ATOM 728 C C . LYS A 1 95 ? -45.386 1.497 67.229 1.00 89.38 95 LYS A C 1
ATOM 730 O O . LYS A 1 95 ? -45.124 1.263 66.050 1.00 89.38 95 LYS A O 1
ATOM 735 N N . ARG A 1 96 ? -44.732 2.433 67.915 1.00 90.06 96 ARG A N 1
ATOM 736 C CA . ARG A 1 96 ? -43.740 3.338 67.325 1.00 90.06 96 ARG A CA 1
ATOM 737 C C . ARG A 1 96 ? -42.460 2.615 66.924 1.00 90.06 96 ARG A C 1
ATOM 739 O O . ARG A 1 96 ? -41.928 2.867 65.844 1.00 90.06 96 ARG A O 1
ATOM 746 N N . THR A 1 97 ? -41.980 1.704 67.767 1.00 88.25 97 THR A N 1
ATOM 747 C CA . THR A 1 97 ? -40.768 0.921 67.496 1.00 88.25 97 THR A CA 1
ATOM 748 C C . THR A 1 97 ? -40.909 -0.008 66.279 1.00 88.25 97 THR A C 1
ATOM 750 O O . THR A 1 97 ? -40.044 0.087 65.404 1.00 88.25 97 THR A O 1
ATOM 753 N N . PRO A 1 98 ? -41.975 -0.826 66.106 1.00 91.81 98 PRO A N 1
ATOM 754 C CA . PRO A 1 98 ? -42.136 -1.631 64.895 1.00 91.81 98 PRO A CA 1
ATOM 755 C C . PRO A 1 98 ? -42.350 -0.765 63.648 1.00 91.81 98 PRO A C 1
ATOM 757 O O . PRO A 1 98 ? -41.728 -1.033 62.623 1.00 91.81 98 PRO A O 1
ATOM 760 N N . ALA A 1 99 ? -43.116 0.329 63.740 1.00 91.88 99 ALA A N 1
ATOM 761 C CA . ALA A 1 99 ? -43.289 1.252 62.617 1.00 91.88 99 ALA A CA 1
ATOM 762 C C . ALA A 1 99 ? -41.955 1.883 62.171 1.00 91.88 99 ALA A C 1
ATOM 764 O O . ALA A 1 99 ? -41.668 1.966 60.976 1.00 91.88 99 ALA A O 1
ATOM 765 N N . ALA A 1 100 ? -41.097 2.281 63.117 1.00 93.69 100 ALA A N 1
ATOM 766 C CA . ALA A 1 100 ? -39.761 2.784 62.810 1.00 93.69 100 ALA A CA 1
ATOM 767 C C . ALA A 1 100 ? -38.873 1.708 62.158 1.00 93.69 100 ALA A C 1
ATOM 769 O O . ALA A 1 100 ? -38.154 2.008 61.201 1.00 93.69 100 ALA A O 1
ATOM 770 N N . ILE A 1 101 ? -38.943 0.458 62.631 1.00 94.25 101 ILE A N 1
ATOM 771 C CA . ILE A 1 101 ? -38.226 -0.680 62.032 1.00 94.25 101 ILE A CA 1
ATOM 772 C C . ILE A 1 101 ? -38.686 -0.913 60.588 1.00 94.2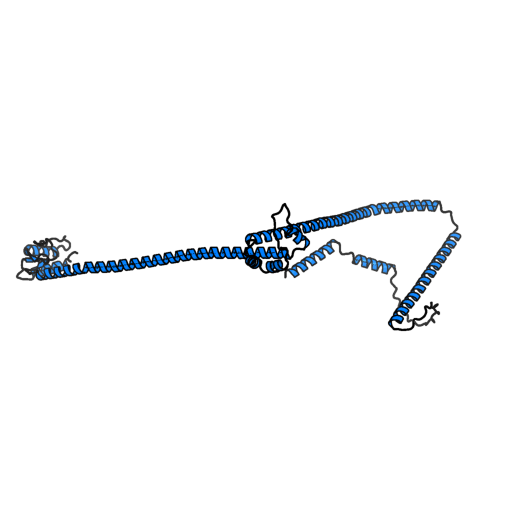5 101 ILE A C 1
ATOM 774 O O . ILE A 1 101 ? -37.844 -1.112 59.708 1.00 94.25 101 ILE A O 1
ATOM 778 N N . ASP A 1 102 ? -39.989 -0.842 60.320 1.00 95.56 102 ASP A N 1
ATOM 779 C CA . ASP A 1 102 ? -40.538 -1.018 58.975 1.00 95.56 102 ASP A CA 1
ATOM 780 C C . ASP A 1 102 ? -40.092 0.100 58.029 1.00 95.56 102 ASP A C 1
ATOM 782 O O . ASP A 1 102 ? -39.613 -0.179 56.924 1.00 95.56 102 ASP A O 1
ATOM 786 N N . ILE A 1 103 ? -40.125 1.358 58.483 1.00 94.69 103 ILE A N 1
ATOM 787 C CA . ILE A 1 103 ? -39.601 2.499 57.717 1.00 94.69 103 ILE A CA 1
ATOM 788 C C . ILE A 1 103 ? -38.111 2.299 57.407 1.00 94.69 103 ILE A C 1
ATOM 790 O O . ILE A 1 103 ? -37.688 2.449 56.257 1.00 94.69 103 ILE A O 1
ATOM 794 N N . GLN A 1 104 ? -37.306 1.898 58.398 1.00 95.69 104 GLN A N 1
ATOM 795 C CA . GLN A 1 104 ? -35.880 1.624 58.198 1.00 95.69 104 GLN A CA 1
ATOM 796 C C . GLN A 1 104 ? -35.645 0.470 57.216 1.00 95.69 104 GLN A C 1
ATOM 798 O O . GLN A 1 104 ? -34.729 0.540 56.392 1.00 95.69 104 GLN A O 1
ATOM 803 N N . ARG A 1 105 ? -36.463 -0.587 57.268 1.00 96.50 105 ARG A N 1
ATOM 804 C CA . ARG A 1 105 ? -36.380 -1.733 56.353 1.00 96.50 105 ARG A CA 1
ATOM 805 C C . ARG A 1 105 ? -36.666 -1.307 54.914 1.00 96.50 105 ARG A C 1
ATOM 807 O O . ARG A 1 105 ? -35.894 -1.651 54.015 1.00 96.50 105 ARG A O 1
ATOM 814 N N . VAL A 1 106 ? -37.722 -0.520 54.699 1.00 96.62 106 VAL A N 1
ATOM 815 C CA . VAL A 1 106 ? -38.069 0.024 53.377 1.00 96.62 106 VAL A CA 1
ATOM 816 C C . VAL A 1 106 ? -36.960 0.943 52.863 1.00 96.62 106 VAL A C 1
ATOM 818 O O . VAL A 1 106 ? -36.514 0.773 51.726 1.00 96.62 106 VAL A O 1
ATOM 821 N N . ALA A 1 107 ? -36.458 1.853 53.704 1.00 97.00 107 ALA A N 1
ATOM 822 C CA . ALA A 1 107 ? -35.388 2.782 53.346 1.00 97.00 107 ALA A CA 1
ATOM 823 C C . ALA A 1 107 ? -34.091 2.052 52.957 1.00 97.00 107 ALA A C 1
ATOM 825 O O . ALA A 1 107 ? -33.539 2.304 51.884 1.00 97.00 107 ALA A O 1
ATOM 826 N N . ARG A 1 108 ? -33.637 1.082 53.764 1.00 96.94 108 ARG A N 1
ATOM 827 C CA . ARG A 1 108 ? -32.452 0.259 53.452 1.00 96.94 108 ARG A CA 1
ATOM 828 C C . ARG A 1 108 ? -32.641 -0.535 52.159 1.00 96.94 108 ARG A C 1
ATOM 830 O O . ARG A 1 108 ? -31.737 -0.569 51.328 1.00 96.94 108 ARG A O 1
ATOM 837 N N . GLY A 1 109 ? -33.822 -1.122 51.950 1.00 97.44 109 GLY A N 1
ATOM 838 C CA . GLY A 1 109 ? -34.146 -1.841 50.717 1.00 97.44 109 GLY A CA 1
ATOM 839 C C . GLY A 1 109 ? -34.140 -0.937 49.479 1.00 97.44 109 GLY A C 1
ATOM 840 O O . GLY A 1 109 ? -33.632 -1.326 48.426 1.00 97.44 109 GLY A O 1
ATOM 841 N N . PHE A 1 110 ? -34.668 0.284 49.596 1.00 97.44 110 PHE A N 1
ATOM 842 C CA . PHE A 1 110 ? -34.637 1.278 48.524 1.00 97.44 110 PHE A CA 1
ATOM 843 C C . PHE A 1 110 ? -33.204 1.712 48.186 1.00 97.44 110 PHE A C 1
ATOM 845 O O . PHE A 1 110 ? -32.820 1.660 47.013 1.00 97.44 110 PHE A O 1
ATOM 852 N N . LEU A 1 111 ? -32.401 2.058 49.198 1.00 97.31 111 LEU A N 1
ATOM 853 C CA . LEU A 1 111 ? -30.997 2.444 49.029 1.00 97.31 111 LEU A CA 1
ATOM 854 C C . LEU A 1 111 ? -30.168 1.306 48.420 1.00 97.31 111 LEU A C 1
ATOM 856 O O . LEU A 1 111 ? -29.440 1.531 47.455 1.00 97.31 111 LEU A O 1
ATOM 860 N N . GLY A 1 112 ? -30.356 0.069 48.889 1.00 97.56 112 GLY A N 1
ATOM 861 C CA . GLY A 1 112 ? -29.693 -1.106 48.322 1.00 97.56 112 GLY A CA 1
ATOM 862 C C . GLY A 1 112 ? -30.034 -1.325 46.844 1.00 97.56 112 GLY A C 1
ATOM 863 O O . GLY A 1 112 ? -29.149 -1.596 46.034 1.00 97.56 112 GLY A O 1
ATOM 864 N N . ARG A 1 113 ? -31.302 -1.138 46.445 1.00 96.94 113 ARG A N 1
ATOM 865 C CA . ARG A 1 113 ? -31.712 -1.214 45.029 1.00 96.94 113 ARG A CA 1
ATOM 866 C C . ARG A 1 113 ? -31.174 -0.058 44.186 1.00 96.94 113 ARG A C 1
ATOM 868 O O . ARG A 1 113 ? -30.930 -0.255 42.995 1.00 96.94 113 ARG A O 1
ATOM 875 N N . MET A 1 114 ? -31.034 1.144 44.748 1.00 96.81 114 MET A N 1
ATOM 876 C CA . MET A 1 114 ? -30.374 2.257 44.057 1.00 96.81 114 MET A CA 1
ATOM 877 C C . MET A 1 114 ? -28.898 1.956 43.813 1.00 96.81 114 MET A C 1
ATOM 879 O O . MET A 1 114 ? -28.453 2.038 42.670 1.00 96.81 114 MET A O 1
ATOM 883 N N . GLU A 1 115 ? -28.167 1.536 44.845 1.00 96.56 115 GLU A N 1
ATOM 884 C CA . GLU A 1 115 ? -26.737 1.247 44.723 1.00 96.56 115 GLU A CA 1
ATOM 885 C C . GLU A 1 115 ? -26.490 0.055 43.789 1.00 96.56 115 GLU A C 1
ATOM 887 O O . GLU A 1 115 ? -25.652 0.127 42.894 1.00 96.56 115 GLU A O 1
ATOM 892 N N . ALA A 1 116 ? -27.305 -1.002 43.874 1.00 96.31 116 ALA A N 1
ATOM 893 C CA . ALA A 1 116 ? -27.231 -2.121 42.936 1.00 96.31 116 ALA A CA 1
ATOM 894 C C . ALA A 1 116 ? -27.471 -1.682 41.478 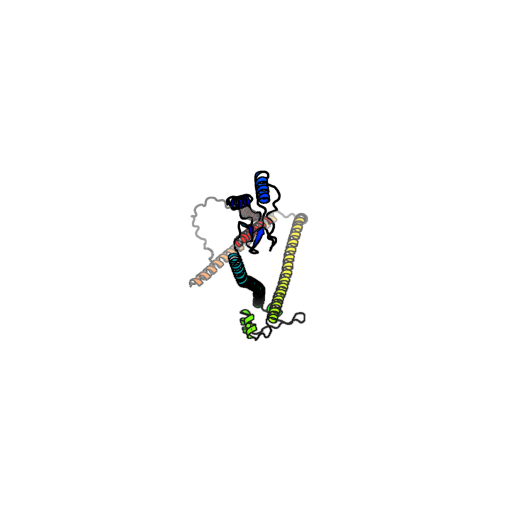1.00 96.31 116 ALA A C 1
ATOM 896 O O . ALA A 1 116 ? -26.804 -2.179 40.569 1.00 96.31 116 ALA A O 1
ATOM 897 N N . ARG A 1 117 ? -28.399 -0.744 41.230 1.00 96.75 117 ARG A N 1
ATOM 898 C CA . ARG A 1 117 ? -28.607 -0.163 39.891 1.00 96.75 117 ARG A CA 1
ATOM 899 C C . ARG A 1 117 ? -27.392 0.646 39.438 1.00 96.75 117 ARG A C 1
ATOM 901 O O . ARG A 1 117 ? -26.947 0.450 38.308 1.00 96.75 117 ARG A O 1
ATOM 908 N N . ARG A 1 118 ? -26.827 1.477 40.317 1.00 96.62 118 ARG A N 1
ATOM 909 C CA . ARG A 1 118 ? -25.618 2.267 40.049 1.00 96.62 118 ARG A CA 1
ATOM 910 C C . ARG A 1 118 ? -24.427 1.376 39.694 1.00 96.62 118 ARG A C 1
ATOM 912 O O . ARG A 1 118 ? -23.788 1.595 38.670 1.00 96.62 118 ARG A O 1
ATOM 919 N N . LEU A 1 119 ? -24.168 0.333 40.482 1.00 96.38 119 LEU A N 1
ATOM 920 C CA . LEU A 1 119 ? -23.074 -0.613 40.242 1.00 96.38 119 LEU A CA 1
ATOM 921 C C . LEU A 1 119 ? -23.261 -1.390 38.933 1.00 96.38 119 LEU A C 1
ATOM 923 O O . LEU A 1 119 ? -22.304 -1.559 38.177 1.00 96.38 119 LEU A O 1
ATOM 927 N N . ARG A 1 120 ? -24.493 -1.818 38.615 1.00 96.50 120 ARG A N 1
ATOM 928 C CA . ARG A 1 120 ? -24.798 -2.447 37.317 1.00 96.50 120 ARG A CA 1
ATOM 929 C C . ARG A 1 120 ? -24.519 -1.498 36.153 1.00 96.50 120 ARG A C 1
ATOM 931 O O . ARG A 1 120 ? -23.908 -1.917 35.176 1.00 96.50 120 ARG A O 1
ATOM 938 N N . GLN A 1 121 ? -24.934 -0.235 36.253 1.00 96.38 121 GLN A N 1
ATOM 939 C CA . GLN A 1 121 ? -24.663 0.772 35.222 1.00 96.38 121 GLN A CA 1
ATOM 940 C C . GLN A 1 121 ? -23.159 1.027 35.067 1.00 96.38 121 GLN A C 1
ATOM 942 O O . GLN A 1 121 ? -22.654 0.969 33.948 1.00 96.38 121 GLN A O 1
ATOM 947 N N . ALA A 1 122 ? -22.430 1.197 36.172 1.00 96.00 122 ALA A N 1
ATOM 948 C CA . ALA A 1 122 ? -20.980 1.380 36.155 1.00 96.00 122 ALA A CA 1
ATOM 949 C C . ALA A 1 122 ? -20.249 0.185 35.513 1.00 96.00 122 ALA A C 1
ATOM 951 O O . ALA A 1 122 ? -19.348 0.375 34.693 1.00 96.00 122 ALA A O 1
ATOM 952 N N . LYS A 1 123 ? -20.678 -1.050 35.817 1.00 97.38 123 LYS A N 1
ATOM 953 C CA . LYS A 1 123 ? -20.153 -2.268 35.181 1.00 97.38 123 LYS A CA 1
ATOM 954 C C . LYS A 1 123 ? -20.405 -2.268 33.671 1.00 97.38 123 LYS A C 1
ATOM 956 O O . LYS A 1 123 ? -19.466 -2.474 32.906 1.00 97.38 123 LYS A O 1
ATOM 961 N N . LEU A 1 124 ? -21.634 -1.974 33.237 1.00 97.00 124 LEU A N 1
ATOM 962 C CA . LEU A 1 124 ? -21.984 -1.898 31.813 1.00 97.00 124 LEU A CA 1
ATOM 963 C C . LEU A 1 124 ? -21.179 -0.817 31.076 1.00 97.00 124 LEU A C 1
ATOM 965 O O . LEU A 1 124 ? -20.757 -1.017 29.939 1.00 97.00 124 LEU A O 1
ATOM 969 N N . GLU A 1 125 ? -20.951 0.339 31.699 1.00 96.50 125 GLU A N 1
ATOM 970 C CA . GLU A 1 125 ? -20.120 1.401 31.127 1.00 96.50 125 GLU A CA 1
ATOM 971 C C . GLU A 1 125 ? -18.655 0.988 30.992 1.00 96.50 125 GLU A C 1
ATOM 973 O O . GLU A 1 125 ? -18.024 1.272 29.970 1.00 96.50 125 GLU A O 1
ATOM 978 N N . TRP A 1 126 ? -18.113 0.305 31.999 1.00 96.25 126 TRP A N 1
ATOM 979 C CA . TRP A 1 126 ? -16.755 -0.223 31.960 1.00 96.25 126 TRP A CA 1
ATOM 980 C C . TRP A 1 126 ? -16.591 -1.287 30.867 1.00 96.25 126 TRP A C 1
ATOM 982 O O . TRP A 1 126 ? -15.682 -1.179 30.041 1.00 96.25 126 TRP A O 1
ATOM 992 N N . GLU A 1 127 ? -17.526 -2.233 30.764 1.00 96.81 127 GLU A N 1
ATOM 993 C CA . GLU A 1 127 ? -17.560 -3.224 29.682 1.00 96.81 127 GLU A CA 1
ATOM 994 C C . GLU A 1 127 ? -17.651 -2.549 28.308 1.00 96.81 127 GLU A C 1
ATOM 996 O O . GLU A 1 127 ? -16.879 -2.871 27.405 1.00 96.81 127 GLU A O 1
ATOM 1001 N N . ARG A 1 128 ? -18.511 -1.532 28.143 1.00 96.94 128 ARG A N 1
ATOM 1002 C CA . ARG A 1 128 ? -18.586 -0.741 26.900 1.00 96.94 128 ARG A CA 1
ATOM 1003 C C . ARG A 1 128 ? -17.254 -0.077 26.554 1.00 96.94 128 ARG A C 1
ATOM 1005 O O . ARG A 1 128 ? -16.904 -0.027 25.374 1.00 96.94 128 ARG A O 1
ATOM 1012 N N . LYS A 1 129 ? -16.507 0.436 27.539 1.00 96.88 129 LYS A N 1
ATOM 1013 C CA . LYS A 1 129 ? -15.164 1.003 27.313 1.00 96.88 129 LYS A CA 1
ATOM 1014 C C . LYS A 1 129 ? -14.190 -0.072 26.821 1.00 96.88 129 LYS A C 1
ATOM 1016 O O . LYS A 1 129 ? -13.486 0.179 25.844 1.00 96.88 129 LYS A O 1
ATOM 1021 N N . ILE A 1 130 ? -14.210 -1.268 27.416 1.00 97.31 130 ILE A N 1
ATOM 1022 C CA . ILE A 1 130 ? -13.395 -2.413 26.974 1.00 97.31 130 ILE A CA 1
ATOM 1023 C C . ILE A 1 130 ? -13.760 -2.821 25.544 1.00 97.31 130 ILE A C 1
ATOM 1025 O O . ILE A 1 130 ? -12.874 -2.919 24.696 1.00 97.31 130 ILE A O 1
ATOM 1029 N N . PHE A 1 131 ? -15.050 -2.985 25.234 1.00 97.25 131 PHE A N 1
ATOM 1030 C CA . PHE A 1 131 ? -15.499 -3.343 23.886 1.00 97.25 131 PHE A CA 1
ATOM 1031 C C . PHE A 1 131 ? -15.111 -2.289 22.848 1.00 97.25 131 PHE A C 1
ATOM 1033 O O . PHE A 1 131 ? -14.654 -2.640 21.761 1.00 97.25 131 PHE A O 1
ATOM 1040 N N . ARG A 1 132 ? -15.230 -0.996 23.176 1.00 97.38 132 ARG A N 1
ATOM 1041 C CA . ARG A 1 132 ? -14.772 0.091 22.294 1.00 97.38 132 ARG A CA 1
ATOM 1042 C C . ARG A 1 132 ? -13.262 0.036 22.072 1.00 97.38 132 ARG A C 1
ATOM 1044 O O . ARG A 1 132 ? -12.825 0.151 20.929 1.00 97.38 132 ARG A O 1
ATOM 1051 N N . ALA A 1 133 ? -12.473 -0.174 23.125 1.00 97.25 133 ALA A N 1
ATOM 1052 C CA . ALA A 1 133 ? -11.023 -0.314 23.015 1.00 97.25 133 ALA A CA 1
ATOM 1053 C C . ALA A 1 133 ? -10.634 -1.526 22.151 1.00 97.25 133 ALA A C 1
ATOM 1055 O O . ALA A 1 133 ? -9.861 -1.382 21.202 1.00 97.25 133 ALA A O 1
ATOM 1056 N N . ALA A 1 134 ? -11.238 -2.690 22.402 1.00 97.75 134 ALA A N 1
ATOM 1057 C CA . ALA A 1 134 ? -11.030 -3.899 21.611 1.00 97.75 134 ALA A CA 1
ATOM 1058 C C . ALA A 1 134 ? -11.415 -3.685 20.138 1.00 97.75 134 ALA A C 1
ATOM 1060 O O . ALA A 1 134 ? -10.636 -4.024 19.249 1.00 97.75 134 ALA A O 1
ATOM 1061 N N . ALA A 1 135 ? -12.558 -3.048 19.865 1.00 97.75 135 ALA A N 1
ATOM 1062 C CA . ALA A 1 135 ? -12.992 -2.726 18.507 1.00 97.75 135 ALA A CA 1
ATOM 1063 C C . ALA A 1 135 ? -12.013 -1.776 17.794 1.00 97.75 135 ALA A C 1
ATOM 1065 O O . ALA A 1 135 ? -11.714 -1.969 16.614 1.00 97.75 135 ALA A O 1
ATOM 1066 N N . CYS A 1 136 ? -11.472 -0.774 18.496 1.00 97.62 136 CYS A N 1
ATOM 1067 C CA . CYS A 1 136 ? -10.444 0.118 17.955 1.00 97.62 136 CYS A CA 1
ATOM 1068 C C . CYS A 1 136 ? -9.155 -0.639 17.602 1.00 97.62 136 CYS A C 1
ATOM 1070 O O . CYS A 1 136 ? -8.622 -0.452 16.504 1.00 97.62 136 CYS A O 1
ATOM 1072 N N . ILE A 1 137 ? -8.688 -1.525 18.488 1.00 97.50 137 ILE A N 1
ATOM 1073 C CA . ILE A 1 137 ? -7.503 -2.362 18.257 1.00 97.50 137 ILE A CA 1
ATOM 1074 C C . ILE A 1 137 ? -7.736 -3.300 17.066 1.00 97.50 137 ILE A C 1
ATOM 1076 O O . ILE A 1 137 ? -6.946 -3.308 16.123 1.00 97.50 137 ILE A O 1
ATOM 1080 N N . GLN A 1 138 ? -8.854 -4.029 17.050 1.00 97.44 138 GLN A N 1
ATOM 1081 C CA . GLN A 1 138 ? -9.209 -4.948 15.965 1.00 97.44 138 GLN A CA 1
ATOM 1082 C C . GLN A 1 138 ? -9.320 -4.225 14.619 1.00 97.44 138 GLN A C 1
ATOM 1084 O O . GLN A 1 138 ? -8.770 -4.694 13.622 1.00 97.44 138 GLN A O 1
ATOM 1089 N N . ARG A 1 139 ? -9.972 -3.054 14.576 1.00 97.62 139 ARG A N 1
ATOM 1090 C CA . ARG A 1 139 ? -10.054 -2.222 13.364 1.00 97.62 139 ARG A CA 1
ATOM 1091 C C . ARG A 1 139 ? -8.664 -1.832 12.867 1.00 97.62 139 ARG A C 1
ATOM 1093 O O . ARG A 1 139 ? -8.397 -1.905 11.667 1.00 97.62 139 ARG A O 1
ATOM 1100 N N . ARG A 1 140 ? -7.770 -1.424 13.776 1.00 97.56 140 ARG A N 1
ATOM 1101 C CA . ARG A 1 140 ? -6.400 -1.035 13.427 1.00 97.56 140 ARG A CA 1
ATOM 1102 C C . ARG A 1 140 ? -5.616 -2.213 12.855 1.00 97.56 140 ARG A C 1
ATOM 1104 O O . ARG A 1 140 ? -4.998 -2.040 11.806 1.00 97.56 140 ARG A O 1
ATOM 1111 N N . ILE A 1 141 ? -5.676 -3.376 13.505 1.00 96.81 141 ILE A N 1
ATOM 1112 C CA . ILE A 1 141 ? -4.985 -4.598 13.071 1.00 96.81 141 ILE A CA 1
ATOM 1113 C C . ILE A 1 141 ? -5.490 -5.034 11.693 1.00 96.81 141 ILE A C 1
ATOM 1115 O O . ILE A 1 141 ? -4.686 -5.104 10.768 1.00 96.81 141 ILE A O 1
ATOM 1119 N N . ARG A 1 142 ? -6.812 -5.179 11.504 1.00 96.44 142 ARG A N 1
ATOM 1120 C CA . ARG A 1 142 ? -7.407 -5.534 10.198 1.00 96.44 142 ARG A CA 1
ATOM 1121 C C . ARG A 1 142 ? -6.981 -4.565 9.092 1.00 96.44 142 ARG A C 1
ATOM 1123 O O . ARG A 1 142 ? -6.649 -4.978 7.985 1.00 96.44 142 ARG A O 1
ATOM 1130 N N . GLY A 1 143 ? -6.934 -3.266 9.399 1.00 97.50 143 GLY A N 1
ATOM 1131 C CA . GLY A 1 143 ? -6.463 -2.254 8.455 1.00 97.50 143 GLY A CA 1
ATOM 1132 C C . GLY A 1 143 ? -4.971 -2.377 8.116 1.00 97.50 143 GLY A C 1
ATOM 1133 O O . GLY A 1 143 ? -4.587 -2.166 6.966 1.00 97.50 143 GLY A O 1
ATOM 1134 N N . ILE A 1 144 ? -4.117 -2.691 9.096 1.00 95.56 144 ILE A N 1
ATOM 1135 C CA . ILE A 1 144 ? -2.682 -2.932 8.867 1.00 95.56 144 ILE A CA 1
ATOM 1136 C C . ILE A 1 144 ? -2.487 -4.181 8.007 1.00 95.56 144 ILE A C 1
ATOM 1138 O O . ILE A 1 144 ? -1.715 -4.129 7.050 1.00 95.56 144 ILE A O 1
ATOM 1142 N N . GLU A 1 145 ? -3.202 -5.262 8.305 1.00 93.94 145 GLU A N 1
ATOM 1143 C CA . GLU A 1 145 ? -3.138 -6.514 7.550 1.00 93.94 145 GLU A CA 1
ATOM 1144 C C . GLU A 1 145 ? -3.575 -6.320 6.097 1.00 93.94 145 GLU A C 1
ATOM 1146 O O . GLU A 1 145 ? -2.850 -6.720 5.190 1.00 93.94 145 GLU A O 1
ATOM 1151 N N . ALA A 1 146 ? -4.704 -5.641 5.862 1.00 95.38 146 ALA A N 1
ATOM 1152 C CA . ALA A 1 146 ? -5.204 -5.371 4.515 1.00 95.38 146 ALA A CA 1
ATOM 1153 C C . ALA A 1 146 ? -4.212 -4.539 3.684 1.00 95.38 146 ALA A C 1
ATOM 1155 O O . ALA A 1 146 ? -3.894 -4.894 2.550 1.00 95.38 146 ALA A O 1
ATOM 1156 N N . ARG A 1 147 ? -3.658 -3.460 4.257 1.00 96.25 147 ARG A N 1
ATOM 1157 C CA . ARG A 1 147 ? -2.653 -2.630 3.566 1.00 96.25 147 ARG A CA 1
ATOM 1158 C C . ARG A 1 147 ? -1.344 -3.373 3.330 1.00 96.25 147 ARG A C 1
ATOM 1160 O O . ARG A 1 147 ? -0.707 -3.169 2.301 1.00 96.25 147 ARG A O 1
ATOM 1167 N N . THR A 1 148 ? -0.927 -4.198 4.287 1.00 94.38 148 THR A N 1
ATOM 1168 C CA . THR A 1 148 ? 0.275 -5.027 4.152 1.00 94.38 148 THR A CA 1
ATOM 1169 C C . THR A 1 148 ? 0.103 -6.016 3.012 1.00 94.38 148 THR A C 1
ATOM 1171 O O . THR A 1 148 ? 0.944 -6.025 2.118 1.00 94.38 148 THR A O 1
ATOM 1174 N N . ARG A 1 149 ? -1.019 -6.747 2.991 1.00 94.50 149 ARG A N 1
ATOM 1175 C CA . ARG A 1 149 ? -1.385 -7.673 1.916 1.00 94.50 149 ARG A CA 1
ATOM 1176 C C . ARG A 1 149 ? -1.356 -6.983 0.556 1.00 94.50 149 ARG A C 1
ATOM 1178 O O . ARG A 1 149 ? -0.615 -7.414 -0.318 1.00 94.50 149 ARG A O 1
ATOM 1185 N N . TYR A 1 150 ? -2.063 -5.861 0.425 1.00 95.88 150 TYR A N 1
ATOM 1186 C CA . TYR A 1 150 ? -2.122 -5.103 -0.823 1.00 95.88 150 TYR A CA 1
ATOM 1187 C C . TYR A 1 150 ? -0.734 -4.674 -1.321 1.00 95.88 150 TYR A C 1
ATOM 1189 O O . TYR A 1 150 ? -0.397 -4.861 -2.486 1.00 95.88 150 TYR A O 1
ATOM 1197 N N . ARG A 1 151 ? 0.120 -4.146 -0.433 1.00 96.69 151 ARG A N 1
ATOM 1198 C CA . ARG A 1 151 ? 1.495 -3.763 -0.801 1.00 96.69 151 ARG A CA 1
ATOM 1199 C C . ARG A 1 151 ? 2.325 -4.955 -1.271 1.00 96.69 151 ARG A C 1
ATOM 1201 O O . ARG A 1 151 ? 3.131 -4.805 -2.181 1.00 96.69 151 ARG A O 1
ATOM 1208 N N . ILE A 1 152 ? 2.165 -6.116 -0.639 1.00 96.81 152 ILE A N 1
ATOM 1209 C CA . ILE A 1 152 ? 2.877 -7.332 -1.041 1.00 96.81 152 ILE A CA 1
ATOM 1210 C C . ILE A 1 152 ? 2.370 -7.827 -2.394 1.00 96.81 152 ILE A C 1
ATOM 1212 O O . ILE A 1 152 ? 3.191 -8.107 -3.258 1.00 96.81 152 ILE A O 1
ATOM 1216 N N . GLU A 1 153 ? 1.059 -7.845 -2.625 1.00 95.44 153 GLU A N 1
ATOM 1217 C CA . GLU A 1 153 ? 0.465 -8.190 -3.924 1.00 95.44 153 GLU A CA 1
ATOM 1218 C C . GLU A 1 153 ? 0.959 -7.255 -5.040 1.00 95.44 153 GLU A C 1
ATOM 1220 O O . GLU A 1 153 ? 1.341 -7.724 -6.113 1.00 95.44 153 GLU A O 1
ATOM 1225 N N . GLN A 1 154 ? 1.070 -5.949 -4.769 1.00 96.44 154 GLN A N 1
ATOM 1226 C CA . GLN A 1 154 ? 1.703 -5.001 -5.691 1.00 96.44 154 GLN A CA 1
ATOM 1227 C C . GLN A 1 154 ? 3.170 -5.355 -5.975 1.00 96.44 154 GLN A C 1
ATOM 1229 O O . GLN A 1 154 ? 3.593 -5.344 -7.130 1.00 96.44 154 GLN A O 1
ATOM 1234 N N . CYS A 1 155 ? 3.957 -5.692 -4.947 1.00 96.69 155 CYS A N 1
ATOM 1235 C CA . CYS A 1 155 ? 5.338 -6.141 -5.136 1.00 96.69 155 CYS A CA 1
ATOM 1236 C C . CYS A 1 155 ? 5.414 -7.426 -5.974 1.00 96.69 155 CYS A C 1
ATOM 1238 O O . CYS A 1 155 ? 6.277 -7.522 -6.842 1.00 96.69 155 CYS A O 1
ATOM 1240 N N . ILE A 1 156 ? 4.512 -8.387 -5.756 1.00 95.62 156 ILE A N 1
ATOM 1241 C CA . ILE A 1 156 ? 4.433 -9.619 -6.554 1.00 95.62 156 ILE A CA 1
ATOM 1242 C C . ILE A 1 156 ? 4.139 -9.274 -8.015 1.00 95.62 156 ILE A C 1
ATOM 1244 O O . ILE A 1 156 ? 4.834 -9.765 -8.899 1.00 95.62 156 ILE A O 1
ATOM 1248 N N . ALA A 1 157 ? 3.180 -8.384 -8.281 1.00 95.44 157 ALA A N 1
ATOM 1249 C CA . ALA A 1 157 ? 2.865 -7.951 -9.640 1.00 95.44 157 ALA A CA 1
ATOM 1250 C C . ALA A 1 157 ? 4.081 -7.328 -10.352 1.00 95.44 157 ALA A C 1
ATOM 1252 O O . ALA A 1 157 ? 4.347 -7.663 -11.504 1.00 95.44 157 ALA A O 1
ATOM 1253 N N . VAL A 1 158 ? 4.859 -6.487 -9.658 1.00 96.19 158 VAL A N 1
ATOM 1254 C CA . VAL A 1 158 ? 6.112 -5.921 -10.196 1.00 96.19 158 VAL A CA 1
ATOM 1255 C C . VAL A 1 158 ? 7.111 -7.021 -10.554 1.00 96.19 158 VAL A C 1
ATOM 1257 O O . VAL A 1 158 ? 7.702 -6.984 -11.628 1.00 96.19 158 VAL A O 1
ATOM 1260 N N . ILE A 1 159 ? 7.286 -8.019 -9.684 1.00 94.88 159 ILE A N 1
ATOM 1261 C CA . ILE A 1 159 ? 8.231 -9.118 -9.920 1.00 94.88 159 ILE A CA 1
ATOM 1262 C C . ILE A 1 159 ? 7.798 -9.973 -11.116 1.00 94.88 159 ILE A C 1
ATOM 1264 O O . ILE A 1 159 ? 8.632 -10.292 -11.959 1.00 94.88 159 ILE A O 1
ATOM 1268 N N . MET A 1 160 ? 6.512 -10.321 -11.208 1.00 92.50 160 MET A N 1
ATOM 1269 C CA . MET A 1 160 ? 5.997 -11.195 -12.272 1.00 92.50 160 MET A CA 1
ATOM 1270 C C . MET A 1 160 ? 5.946 -10.501 -13.638 1.00 92.50 160 MET A C 1
ATOM 1272 O O . MET A 1 160 ? 6.039 -11.173 -14.661 1.00 92.50 160 MET A O 1
ATOM 1276 N N . ASN A 1 161 ? 5.818 -9.172 -13.661 1.00 94.50 161 ASN A N 1
ATOM 1277 C CA . ASN A 1 161 ? 5.845 -8.378 -14.892 1.00 94.50 161 ASN A CA 1
ATOM 1278 C C . ASN A 1 161 ? 7.267 -7.958 -15.306 1.00 94.50 161 ASN A C 1
ATOM 1280 O O . ASN A 1 161 ? 7.444 -7.369 -16.373 1.00 94.50 161 ASN A O 1
ATOM 1284 N N . ALA A 1 162 ? 8.281 -8.237 -14.483 1.00 94.88 162 ALA A N 1
ATOM 1285 C CA . ALA A 1 162 ? 9.659 -7.874 -14.776 1.00 94.88 162 ALA A CA 1
ATOM 1286 C C . ALA A 1 162 ? 10.205 -8.657 -15.977 1.00 94.88 162 ALA A C 1
ATOM 1288 O O . ALA A 1 162 ? 9.943 -9.847 -16.161 1.00 94.88 162 ALA A O 1
ATOM 1289 N N . HIS A 1 163 ? 11.057 -8.009 -16.772 1.00 95.38 163 HIS A N 1
ATOM 1290 C CA . HIS A 1 163 ? 11.743 -8.688 -17.868 1.00 95.38 163 HIS A CA 1
ATOM 1291 C C . HIS A 1 163 ? 12.650 -9.819 -17.345 1.00 95.38 163 HIS A C 1
ATOM 1293 O O . HIS A 1 163 ? 13.349 -9.645 -16.344 1.00 95.38 163 HIS A O 1
ATOM 1299 N N . LYS A 1 164 ? 12.737 -10.945 -18.073 1.00 93.81 164 LYS A N 1
ATOM 1300 C CA . LYS A 1 164 ? 13.482 -12.158 -17.669 1.00 93.81 164 LYS A CA 1
ATOM 1301 C C . LYS A 1 164 ? 14.900 -11.871 -17.159 1.00 93.81 164 LYS A C 1
ATOM 1303 O O . LYS A 1 164 ? 15.294 -12.394 -16.128 1.00 93.81 164 LYS A O 1
ATOM 1308 N N . ALA A 1 165 ? 15.655 -11.005 -17.838 1.00 94.25 165 ALA A N 1
ATOM 1309 C CA . ALA A 1 165 ? 17.024 -10.653 -17.435 1.00 94.25 165 ALA A CA 1
ATOM 1310 C C . ALA A 1 165 ? 17.110 -9.802 -16.148 1.00 94.25 165 ALA A C 1
ATOM 1312 O O . ALA A 1 165 ? 18.110 -9.840 -15.433 1.00 94.25 165 ALA A O 1
ATOM 1313 N N . VAL A 1 166 ? 16.083 -8.996 -15.865 1.00 95.38 166 VAL A N 1
ATOM 1314 C CA . VAL A 1 166 ? 15.986 -8.217 -14.621 1.00 95.38 166 VAL A CA 1
ATOM 1315 C C . VAL A 1 166 ? 15.586 -9.140 -13.479 1.00 95.38 166 VAL A C 1
ATOM 1317 O O . VAL A 1 166 ? 16.185 -9.081 -12.406 1.00 95.38 166 VAL A O 1
ATOM 1320 N N . TYR A 1 167 ? 14.620 -10.019 -13.739 1.00 93.00 167 TYR A N 1
ATOM 1321 C CA . TYR A 1 167 ? 14.169 -11.035 -12.803 1.00 93.00 167 TYR A CA 1
ATOM 1322 C C . TYR A 1 167 ? 15.324 -11.938 -12.356 1.00 93.00 167 TYR A C 1
ATOM 1324 O O . TYR A 1 167 ? 15.596 -12.015 -11.160 1.00 93.00 167 TYR A O 1
ATOM 1332 N N . THR A 1 168 ? 16.085 -12.520 -13.293 1.00 92.81 168 THR A N 1
ATOM 1333 C CA . THR A 1 168 ? 17.246 -13.365 -12.958 1.00 92.81 168 THR A CA 1
ATOM 1334 C C . THR A 1 168 ? 18.300 -12.606 -12.153 1.00 92.81 168 THR A C 1
ATOM 1336 O O . THR A 1 168 ? 18.847 -13.132 -11.186 1.00 92.81 168 THR A O 1
ATOM 1339 N N . PHE A 1 169 ? 18.568 -11.341 -12.491 1.00 93.19 169 PHE A N 1
ATOM 1340 C CA . PHE A 1 169 ? 19.492 -10.504 -11.725 1.00 93.19 169 PHE A CA 1
ATOM 1341 C C . PHE A 1 169 ? 19.007 -10.249 -10.288 1.00 93.19 169 PHE A C 1
ATOM 1343 O O . PHE A 1 169 ? 19.819 -10.215 -9.358 1.00 93.19 169 PHE A O 1
ATOM 1350 N N . ALA A 1 170 ? 17.700 -10.039 -10.110 1.00 93.25 170 ALA A N 1
ATOM 1351 C CA . ALA A 1 170 ? 17.093 -9.741 -8.819 1.00 93.25 170 ALA A CA 1
ATOM 1352 C C . ALA A 1 170 ? 17.069 -10.962 -7.887 1.00 93.25 170 ALA A C 1
ATOM 1354 O O . ALA A 1 170 ? 17.317 -10.801 -6.687 1.00 93.25 170 ALA A O 1
ATOM 1355 N N . THR A 1 171 ? 16.818 -12.155 -8.434 1.00 92.06 171 THR A N 1
ATOM 1356 C CA . THR A 1 171 ? 16.777 -13.421 -7.684 1.00 92.06 171 THR A CA 1
ATOM 1357 C C . THR A 1 171 ? 18.164 -13.994 -7.396 1.00 92.06 171 THR A C 1
ATOM 1359 O O . THR A 1 171 ? 18.333 -14.715 -6.415 1.00 92.06 171 THR A O 1
ATOM 1362 N N . THR A 1 172 ? 19.184 -13.627 -8.178 1.00 92.31 172 THR A N 1
ATOM 1363 C CA . THR A 1 172 ? 20.572 -14.031 -7.906 1.00 92.31 172 THR A CA 1
ATOM 1364 C C . THR A 1 172 ? 21.064 -13.439 -6.580 1.00 92.31 172 THR A C 1
ATOM 1366 O O . THR A 1 172 ? 20.878 -12.251 -6.291 1.00 92.31 172 THR A O 1
ATOM 1369 N N . ASN A 1 173 ? 21.715 -14.268 -5.762 1.00 90.25 173 ASN A N 1
ATOM 1370 C CA . ASN A 1 173 ? 22.300 -13.843 -4.495 1.00 90.25 173 ASN A CA 1
ATOM 1371 C C . ASN A 1 173 ? 23.629 -13.115 -4.726 1.00 90.25 173 ASN A C 1
ATOM 1373 O O . ASN A 1 173 ? 24.525 -13.628 -5.388 1.00 90.25 173 ASN A O 1
ATOM 1377 N N . HIS A 1 174 ? 23.751 -11.919 -4.148 1.00 87.69 174 HIS A N 1
ATOM 1378 C CA . HIS A 1 174 ? 24.955 -11.089 -4.211 1.00 87.69 174 HIS A CA 1
ATOM 1379 C C . HIS A 1 174 ? 25.541 -10.968 -2.801 1.00 87.69 174 HIS A C 1
ATOM 1381 O O . HIS A 1 174 ? 24.762 -10.789 -1.866 1.00 87.69 174 HIS A O 1
ATOM 1387 N N . PRO A 1 175 ? 26.873 -10.992 -2.623 1.00 88.38 175 PRO A N 1
ATOM 1388 C CA . PRO A 1 175 ? 27.498 -10.960 -1.295 1.00 88.38 175 PRO A CA 1
ATOM 1389 C C . PRO A 1 175 ? 27.227 -9.656 -0.528 1.00 88.38 175 PRO A C 1
ATOM 1391 O O . PRO A 1 175 ? 27.218 -9.643 0.696 1.00 88.38 175 PRO A O 1
ATOM 1394 N N . THR A 1 176 ? 26.964 -8.558 -1.238 1.00 90.88 176 THR A N 1
ATOM 1395 C CA . THR A 1 176 ? 26.688 -7.235 -0.656 1.00 90.88 176 THR A CA 1
ATOM 1396 C C . THR A 1 176 ? 25.222 -7.011 -0.286 1.00 90.88 176 THR A C 1
ATOM 1398 O O . THR A 1 176 ? 24.881 -5.962 0.255 1.00 90.88 176 THR A O 1
ATOM 1401 N N . LYS A 1 177 ? 24.328 -7.953 -0.612 1.00 87.19 177 LYS A N 1
ATOM 1402 C CA . LYS A 1 177 ? 22.879 -7.801 -0.435 1.00 87.19 177 LYS A CA 1
ATOM 1403 C C . LYS A 1 177 ? 22.327 -8.915 0.458 1.00 87.19 177 LYS A C 1
ATOM 1405 O O . LYS A 1 177 ? 22.906 -9.997 0.504 1.00 87.19 177 LYS A O 1
ATOM 1410 N N . PRO A 1 178 ? 21.188 -8.696 1.142 1.00 89.00 178 PRO A N 1
ATOM 1411 C CA . PRO A 1 178 ? 20.597 -9.728 1.993 1.00 89.00 178 PRO A CA 1
ATOM 1412 C C . PRO A 1 178 ? 20.303 -11.003 1.196 1.00 89.00 178 PRO A C 1
ATOM 1414 O O . PRO A 1 178 ? 19.856 -10.944 0.052 1.00 89.00 178 PRO A O 1
ATOM 1417 N N . ARG A 1 179 ? 20.551 -12.174 1.779 1.00 91.00 179 ARG A N 1
ATOM 1418 C CA . ARG A 1 179 ? 20.283 -13.442 1.094 1.00 91.00 179 ARG A CA 1
ATOM 1419 C C . ARG A 1 179 ? 18.778 -13.613 0.865 1.00 91.00 179 ARG A C 1
ATOM 1421 O O . ARG A 1 179 ? 17.988 -13.452 1.793 1.00 91.00 179 ARG A O 1
ATOM 1428 N N . ILE A 1 180 ? 18.413 -13.959 -0.364 1.00 91.88 180 ILE A N 1
ATOM 1429 C CA . ILE A 1 180 ? 17.042 -14.226 -0.803 1.00 91.88 180 ILE A CA 1
ATOM 1430 C C . ILE A 1 180 ? 16.907 -15.727 -1.040 1.00 91.88 180 ILE A C 1
ATOM 1432 O O . ILE A 1 180 ? 17.829 -16.375 -1.545 1.00 91.88 180 ILE A O 1
ATOM 1436 N N . PHE A 1 181 ? 15.753 -16.273 -0.672 1.00 90.00 181 PHE A N 1
ATOM 1437 C CA . PHE A 1 181 ? 15.295 -17.568 -1.172 1.00 90.00 181 PHE A CA 1
ATOM 1438 C C . PHE A 1 181 ? 14.205 -17.305 -2.207 1.00 90.00 181 PHE A C 1
ATOM 1440 O O . PHE A 1 181 ? 13.421 -16.377 -2.042 1.00 90.00 181 PHE A O 1
ATOM 1447 N N . TRP A 1 182 ? 14.151 -18.065 -3.288 1.00 89.38 182 TRP A N 1
ATOM 1448 C CA . TRP A 1 182 ? 13.128 -17.869 -4.308 1.00 89.38 182 TRP A CA 1
ATOM 1449 C C . TRP A 1 182 ? 12.639 -19.216 -4.826 1.00 89.38 182 TRP A C 1
ATOM 1451 O O . TRP A 1 182 ? 13.300 -20.227 -4.604 1.00 89.38 182 TRP A O 1
ATOM 1461 N N . TYR A 1 183 ? 11.458 -19.221 -5.437 1.00 86.81 183 TYR A N 1
ATOM 1462 C CA . TYR A 1 183 ? 10.831 -20.427 -5.968 1.00 86.81 183 TYR A CA 1
ATOM 1463 C C . TYR A 1 183 ? 11.245 -20.597 -7.430 1.00 86.81 183 TYR A C 1
ATOM 1465 O O . TYR A 1 183 ? 11.078 -19.669 -8.224 1.00 86.81 183 TYR A O 1
ATOM 1473 N N . ASP A 1 184 ? 11.785 -21.765 -7.771 1.00 82.62 184 ASP A N 1
ATOM 1474 C CA . ASP A 1 184 ? 12.212 -22.080 -9.141 1.00 82.62 184 ASP A CA 1
ATOM 1475 C C . ASP A 1 184 ? 11.089 -22.757 -9.948 1.00 82.62 184 ASP A C 1
ATOM 1477 O O . ASP A 1 184 ? 11.024 -22.625 -11.171 1.00 82.62 184 ASP A O 1
ATOM 1481 N N . ASN A 1 185 ? 10.161 -23.430 -9.262 1.00 91.12 185 ASN A N 1
ATOM 1482 C CA . ASN A 1 185 ? 9.048 -24.152 -9.870 1.00 91.12 185 ASN A CA 1
ATOM 1483 C C . ASN A 1 185 ? 7.960 -23.189 -10.377 1.00 91.12 185 ASN A C 1
ATOM 1485 O O . ASN A 1 185 ? 7.438 -22.359 -9.628 1.00 91.12 185 ASN A O 1
ATOM 1489 N N . LEU A 1 186 ? 7.576 -23.330 -11.651 1.00 87.88 186 LEU A N 1
ATOM 1490 C CA . LEU A 1 186 ? 6.570 -22.472 -12.293 1.00 87.88 186 LEU A CA 1
ATOM 1491 C C . LEU A 1 186 ? 5.168 -22.657 -11.698 1.00 87.88 186 LEU A C 1
ATOM 1493 O O . LEU A 1 186 ? 4.451 -21.673 -11.519 1.00 87.88 186 LEU A O 1
ATOM 1497 N N . ASP A 1 187 ? 4.802 -23.888 -11.342 1.00 89.19 187 ASP A N 1
ATOM 1498 C CA . ASP A 1 187 ? 3.495 -24.192 -10.751 1.00 89.19 187 ASP A CA 1
ATOM 1499 C C . ASP A 1 187 ? 3.364 -23.591 -9.345 1.00 89.19 187 ASP A C 1
ATOM 1501 O O . ASP A 1 187 ? 2.344 -22.988 -9.004 1.00 89.19 187 ASP A O 1
ATOM 1505 N N . GLU A 1 188 ? 4.433 -23.663 -8.545 1.00 88.81 188 GLU A N 1
ATOM 1506 C CA . GLU A 1 188 ? 4.492 -23.011 -7.232 1.00 88.81 188 GLU A CA 1
ATOM 1507 C C . GLU A 1 188 ? 4.367 -21.493 -7.366 1.00 88.81 188 GLU A C 1
ATOM 1509 O O . GLU A 1 188 ? 3.606 -20.865 -6.631 1.00 88.81 188 GLU A O 1
ATOM 1514 N N . LEU A 1 189 ? 5.055 -20.904 -8.348 1.00 90.00 189 LEU A N 1
ATOM 1515 C CA . LEU A 1 189 ? 4.957 -19.482 -8.672 1.00 90.00 189 LEU A CA 1
ATOM 1516 C C . LEU A 1 189 ? 3.547 -19.073 -9.120 1.00 90.00 189 LEU A C 1
ATOM 1518 O O . LEU A 1 189 ? 3.095 -17.978 -8.775 1.00 90.00 189 LEU A O 1
ATOM 1522 N N . ALA A 1 190 ? 2.837 -19.929 -9.860 1.00 90.31 190 ALA A N 1
ATOM 1523 C CA . ALA A 1 190 ? 1.465 -19.667 -10.285 1.00 90.31 190 ALA A CA 1
ATOM 1524 C C . ALA A 1 190 ? 0.506 -19.619 -9.085 1.00 90.31 190 ALA A C 1
ATOM 1526 O O . ALA A 1 190 ? -0.276 -18.672 -8.956 1.00 90.31 190 ALA A O 1
ATOM 1527 N N . VAL A 1 191 ? 0.621 -20.580 -8.162 1.00 91.25 191 VAL A N 1
ATOM 1528 C CA . VAL A 1 191 ? -0.163 -20.596 -6.915 1.00 91.25 191 VAL A CA 1
ATOM 1529 C C . VAL A 1 191 ? 0.210 -19.411 -6.021 1.00 91.25 191 VAL A C 1
ATOM 1531 O O . VAL A 1 191 ? -0.672 -18.732 -5.493 1.00 91.25 191 VAL A O 1
ATOM 1534 N N . PHE A 1 192 ? 1.505 -19.110 -5.901 1.00 93.00 192 PHE A N 1
ATOM 1535 C CA . PHE A 1 192 ? 2.014 -17.979 -5.127 1.00 93.00 192 PHE A CA 1
ATOM 1536 C C . PHE A 1 192 ? 1.491 -16.632 -5.644 1.00 93.00 192 PHE A C 1
ATOM 1538 O O . PHE A 1 192 ? 1.162 -15.746 -4.853 1.00 93.00 192 PHE A O 1
ATOM 1545 N N . ARG A 1 193 ? 1.380 -16.478 -6.969 1.00 91.31 193 ARG A N 1
ATOM 1546 C CA . ARG A 1 193 ? 0.816 -15.284 -7.609 1.00 91.31 193 ARG A CA 1
ATOM 1547 C C . ARG A 1 193 ? -0.672 -15.118 -7.320 1.00 91.31 193 ARG A C 1
ATOM 1549 O O . ARG A 1 193 ? -1.116 -13.984 -7.166 1.00 91.31 193 ARG A O 1
ATOM 1556 N N . ALA A 1 194 ? -1.425 -16.215 -7.300 1.00 92.31 194 ALA A N 1
ATOM 1557 C CA . ALA A 1 194 ? -2.862 -16.178 -7.058 1.00 92.31 194 ALA A CA 1
ATOM 1558 C C . ALA A 1 194 ? -3.178 -15.805 -5.600 1.00 92.31 194 ALA A C 1
ATOM 1560 O O . ALA A 1 194 ? -3.940 -14.871 -5.358 1.00 92.31 194 ALA A O 1
ATOM 1561 N N . ASP A 1 195 ? -2.567 -16.499 -4.634 1.00 94.00 195 ASP A N 1
ATOM 1562 C CA . ASP A 1 195 ? -2.677 -16.156 -3.214 1.00 94.00 195 ASP A CA 1
ATOM 1563 C C . ASP A 1 195 ? -1.438 -16.620 -2.431 1.00 94.00 195 ASP A C 1
ATOM 1565 O O . ASP A 1 195 ? -1.308 -17.777 -2.017 1.00 94.00 195 ASP A O 1
ATOM 1569 N N . TYR A 1 196 ? -0.530 -15.678 -2.170 1.00 93.88 196 TYR A N 1
ATOM 1570 C CA . TYR A 1 196 ? 0.709 -15.959 -1.448 1.00 93.88 196 TYR A CA 1
ATOM 1571 C C . TYR A 1 196 ? 0.478 -16.376 0.016 1.00 93.88 196 TYR A C 1
ATOM 1573 O O . TYR A 1 196 ? 1.291 -17.110 0.578 1.00 93.88 196 TYR A O 1
ATOM 1581 N N . ARG A 1 197 ? -0.609 -15.932 0.669 1.00 93.19 197 ARG A N 1
ATOM 1582 C CA . ARG A 1 197 ? -0.882 -16.281 2.078 1.00 93.19 197 ARG A CA 1
ATOM 1583 C C . ARG A 1 197 ? -1.421 -17.696 2.190 1.00 93.19 197 ARG A C 1
ATOM 1585 O O . ARG A 1 197 ? -1.087 -18.397 3.143 1.00 93.19 197 ARG A O 1
ATOM 1592 N N . GLU A 1 198 ? -2.267 -18.092 1.245 1.00 92.31 198 GLU A N 1
ATOM 1593 C CA . GLU A 1 198 ? -2.741 -19.469 1.130 1.00 92.31 198 GLU A CA 1
ATOM 1594 C C . GLU A 1 198 ? -1.583 -20.414 0.805 1.00 92.31 198 GLU A C 1
ATOM 1596 O O . GLU A 1 198 ? -1.434 -21.441 1.465 1.00 92.31 198 GLU A O 1
ATOM 1601 N N . PHE A 1 199 ? -0.702 -20.022 -0.122 1.00 92.31 199 PHE A N 1
ATOM 1602 C CA . PHE A 1 199 ? 0.516 -20.772 -0.421 1.00 92.31 199 PHE A CA 1
ATOM 1603 C C . PHE A 1 199 ? 1.364 -21.009 0.839 1.00 92.31 199 PHE A C 1
ATOM 1605 O O . PHE A 1 199 ? 1.680 -22.151 1.160 1.00 92.31 199 PHE A O 1
ATOM 1612 N N . VAL A 1 200 ? 1.655 -19.956 1.615 1.00 93.62 200 VAL A N 1
ATOM 1613 C CA . VAL A 1 200 ? 2.439 -20.075 2.860 1.00 93.62 200 VAL A CA 1
ATOM 1614 C C . VAL A 1 200 ? 1.731 -20.928 3.921 1.00 93.62 200 VAL A C 1
ATOM 1616 O O . VAL A 1 200 ? 2.388 -21.655 4.668 1.00 93.62 200 VAL A O 1
ATOM 1619 N N . ARG A 1 201 ? 0.393 -20.890 3.988 1.00 92.88 201 ARG A N 1
ATOM 1620 C CA . ARG A 1 201 ? -0.368 -21.786 4.873 1.00 92.88 201 ARG A CA 1
ATOM 1621 C C . ARG A 1 201 ? -0.230 -23.249 4.449 1.00 92.88 201 ARG A C 1
ATOM 1623 O O . ARG A 1 201 ? -0.003 -24.093 5.312 1.00 92.88 201 ARG A O 1
ATOM 1630 N N . ARG A 1 202 ? -0.297 -23.545 3.147 1.00 91.19 202 ARG A N 1
ATOM 1631 C CA . ARG A 1 202 ? -0.147 -24.907 2.600 1.00 91.19 202 ARG A CA 1
ATOM 1632 C C . ARG A 1 202 ? 1.260 -25.470 2.768 1.00 91.19 202 ARG A C 1
ATOM 1634 O O . ARG A 1 202 ? 1.401 -26.659 3.023 1.00 91.19 202 ARG A O 1
ATOM 1641 N N . THR A 1 203 ? 2.289 -24.626 2.720 1.00 88.31 203 THR A N 1
ATOM 1642 C CA . THR A 1 203 ? 3.672 -25.032 3.029 1.00 88.31 203 THR A CA 1
ATOM 1643 C C . THR A 1 203 ? 3.942 -25.174 4.535 1.00 88.31 203 THR A C 1
ATOM 1645 O O . THR A 1 203 ? 5.086 -25.348 4.957 1.00 88.31 203 THR A O 1
ATOM 1648 N N . GLY A 1 204 ? 2.908 -25.086 5.381 1.00 91.94 204 GLY A N 1
ATOM 1649 C CA . GLY A 1 204 ? 3.029 -25.240 6.829 1.00 91.94 204 GLY A CA 1
ATOM 1650 C C . GLY A 1 204 ? 3.746 -24.073 7.512 1.00 91.94 204 GLY A C 1
ATOM 1651 O O . GLY A 1 204 ? 4.390 -24.269 8.542 1.00 91.94 204 GLY A O 1
ATOM 1652 N N . ASN A 1 205 ? 3.674 -22.862 6.943 1.00 89.62 205 ASN A N 1
ATOM 1653 C CA . ASN A 1 205 ? 4.394 -21.668 7.404 1.00 89.62 205 ASN A CA 1
ATOM 1654 C C . ASN A 1 205 ? 5.922 -21.850 7.456 1.00 89.62 205 ASN A C 1
ATOM 1656 O O . ASN A 1 205 ? 6.609 -21.241 8.284 1.00 89.62 205 ASN A O 1
ATOM 1660 N N . ARG A 1 206 ? 6.466 -22.684 6.565 1.00 88.19 206 ARG A N 1
ATOM 1661 C CA . ARG A 1 206 ? 7.905 -22.862 6.374 1.00 88.19 206 ARG A CA 1
ATOM 1662 C C . ARG A 1 206 ? 8.269 -22.415 4.957 1.00 88.19 206 ARG A C 1
ATOM 1664 O O . ARG A 1 206 ? 7.971 -23.139 4.012 1.00 88.19 206 ARG A O 1
ATOM 1671 N N . PRO A 1 207 ? 8.916 -21.252 4.771 1.00 89.88 207 PRO A N 1
ATOM 1672 C CA . PRO A 1 207 ? 9.290 -20.230 5.760 1.00 89.88 207 PRO A CA 1
ATOM 1673 C C . PRO A 1 207 ? 8.098 -19.398 6.287 1.00 89.88 207 PRO A C 1
ATOM 1675 O O . PRO A 1 207 ? 7.044 -19.361 5.653 1.00 89.88 207 PRO A O 1
ATOM 1678 N N . PRO A 1 208 ? 8.252 -18.702 7.435 1.00 94.06 208 PRO A N 1
ATOM 1679 C CA . PRO A 1 208 ? 7.157 -17.953 8.047 1.00 94.06 208 PRO A CA 1
ATOM 1680 C C . PRO A 1 208 ? 6.737 -16.757 7.187 1.00 94.06 208 PRO A C 1
ATOM 1682 O O . PRO A 1 208 ? 7.568 -16.138 6.517 1.00 94.06 208 PRO A O 1
ATOM 1685 N N . LEU A 1 209 ? 5.457 -16.382 7.274 1.00 93.81 209 LEU A N 1
ATOM 1686 C CA . LEU A 1 209 ? 4.842 -15.342 6.440 1.00 93.81 209 LEU A CA 1
ATOM 1687 C C . LEU A 1 209 ? 5.635 -14.030 6.419 1.00 93.81 209 LEU A C 1
ATOM 1689 O O . LEU A 1 209 ? 5.930 -13.509 5.349 1.00 93.81 209 LEU A O 1
ATOM 1693 N N . TRP A 1 210 ? 6.047 -13.523 7.583 1.00 92.69 210 TRP A N 1
ATOM 1694 C CA . TRP A 1 210 ? 6.798 -12.266 7.672 1.00 92.69 210 TRP A CA 1
ATOM 1695 C C . TRP A 1 210 ? 8.128 -12.317 6.901 1.00 92.69 210 TRP A C 1
ATOM 1697 O O . TRP A 1 210 ? 8.554 -11.317 6.325 1.00 92.69 210 TRP A O 1
ATOM 1707 N N . ARG A 1 211 ? 8.780 -13.487 6.856 1.00 94.19 211 ARG A N 1
ATOM 1708 C CA . ARG A 1 211 ? 10.037 -13.688 6.129 1.00 94.19 211 ARG A CA 1
ATOM 1709 C C . ARG A 1 211 ? 9.783 -13.746 4.625 1.00 94.19 211 ARG A C 1
ATOM 1711 O O . ARG A 1 211 ? 10.557 -13.163 3.874 1.00 94.19 211 ARG A O 1
ATOM 1718 N N . VAL A 1 212 ? 8.688 -14.379 4.198 1.00 94.44 212 VAL A N 1
ATOM 1719 C CA . VAL A 1 212 ? 8.235 -14.379 2.796 1.00 94.44 212 VAL A CA 1
ATOM 1720 C C . VAL A 1 212 ? 7.920 -12.958 2.334 1.00 94.44 212 VAL A C 1
ATOM 1722 O O . VAL A 1 212 ? 8.438 -12.517 1.314 1.00 94.44 212 VAL A O 1
ATOM 1725 N N . GLU A 1 213 ? 7.156 -12.196 3.114 1.00 94.94 213 GLU A N 1
ATOM 1726 C CA . GLU A 1 213 ? 6.798 -10.812 2.788 1.00 94.94 213 GLU A CA 1
ATOM 1727 C C . GLU A 1 213 ? 8.024 -9.892 2.700 1.00 94.94 213 GLU A C 1
ATOM 1729 O O . GLU A 1 213 ? 8.139 -9.085 1.776 1.00 94.94 213 GLU A O 1
ATOM 1734 N N . MET A 1 214 ? 8.972 -10.027 3.632 1.00 94.81 214 MET A N 1
ATOM 1735 C CA . MET A 1 214 ? 10.239 -9.292 3.582 1.00 94.81 214 MET A CA 1
ATOM 1736 C C . MET A 1 214 ? 11.059 -9.642 2.342 1.00 94.81 214 MET A C 1
ATOM 1738 O O . MET A 1 214 ? 11.617 -8.755 1.696 1.00 94.81 214 MET A O 1
ATOM 1742 N N . ASN A 1 215 ? 11.092 -10.923 1.993 1.00 95.12 215 ASN A N 1
ATOM 1743 C CA . ASN A 1 215 ? 11.810 -11.422 0.837 1.00 95.12 215 ASN A CA 1
ATOM 1744 C C . ASN A 1 215 ? 11.198 -10.919 -0.483 1.00 95.12 215 ASN A C 1
ATOM 1746 O O . ASN A 1 215 ? 11.918 -10.411 -1.338 1.00 95.12 215 ASN A O 1
ATOM 1750 N N . VAL A 1 216 ? 9.868 -10.936 -0.611 1.00 95.81 216 VAL A N 1
ATOM 1751 C CA . VAL A 1 216 ? 9.150 -10.350 -1.759 1.00 95.81 216 VAL A CA 1
ATOM 1752 C C . VAL A 1 216 ? 9.459 -8.860 -1.904 1.00 95.81 216 VAL A C 1
ATOM 1754 O O . VAL A 1 216 ? 9.775 -8.397 -3.000 1.00 95.81 216 VAL A O 1
ATOM 1757 N N . ARG A 1 217 ? 9.422 -8.096 -0.804 1.00 96.12 217 ARG A N 1
ATOM 1758 C CA . ARG A 1 217 ? 9.780 -6.666 -0.830 1.00 96.12 217 ARG A CA 1
ATOM 1759 C C . ARG A 1 217 ? 11.214 -6.449 -1.295 1.00 96.12 217 ARG A C 1
ATOM 1761 O O . ARG A 1 217 ? 11.480 -5.500 -2.028 1.00 96.12 217 ARG A O 1
ATOM 1768 N N . GLU A 1 218 ? 12.134 -7.305 -0.864 1.00 95.12 218 GLU A N 1
ATOM 1769 C CA . GLU A 1 218 ? 13.531 -7.242 -1.276 1.00 95.12 218 GLU A CA 1
ATOM 1770 C C . GLU A 1 218 ? 13.698 -7.517 -2.776 1.00 95.12 218 GLU A C 1
ATOM 1772 O O . GLU A 1 218 ? 14.342 -6.720 -3.461 1.00 95.12 218 GLU A O 1
ATOM 1777 N N . VAL A 1 219 ? 13.089 -8.585 -3.305 1.00 95.38 219 VAL A N 1
ATOM 1778 C CA . VAL A 1 219 ? 13.151 -8.900 -4.743 1.00 95.38 219 VAL A CA 1
ATOM 1779 C C . VAL A 1 219 ? 12.552 -7.761 -5.566 1.00 95.38 219 VAL A C 1
ATOM 1781 O O . VAL A 1 219 ? 13.206 -7.276 -6.488 1.00 95.38 219 VAL A O 1
ATOM 1784 N N . ALA A 1 220 ? 11.373 -7.254 -5.193 1.00 96.69 220 ALA A N 1
ATOM 1785 C CA . ALA A 1 220 ? 10.747 -6.126 -5.884 1.00 96.69 220 ALA A CA 1
ATOM 1786 C C . ALA A 1 220 ? 11.643 -4.875 -5.875 1.00 96.69 220 ALA A C 1
ATOM 1788 O O . ALA A 1 220 ? 11.804 -4.210 -6.900 1.00 96.69 220 ALA A O 1
ATOM 1789 N N . ARG A 1 221 ? 12.307 -4.580 -4.748 1.00 96.00 221 ARG A N 1
ATOM 1790 C CA . ARG A 1 221 ? 13.265 -3.467 -4.671 1.00 96.00 221 ARG A CA 1
ATOM 1791 C C . ARG A 1 221 ? 14.445 -3.666 -5.621 1.00 96.00 221 ARG A C 1
ATOM 1793 O O . ARG A 1 221 ? 14.889 -2.702 -6.241 1.00 96.00 221 ARG A O 1
ATOM 1800 N N . ARG A 1 222 ? 14.959 -4.894 -5.752 1.00 95.44 222 ARG A N 1
ATOM 1801 C CA . ARG A 1 222 ? 16.060 -5.213 -6.679 1.00 95.44 222 ARG A CA 1
ATOM 1802 C C . ARG A 1 222 ? 15.651 -5.090 -8.138 1.00 95.44 222 ARG A C 1
ATOM 1804 O O . ARG A 1 222 ? 16.447 -4.565 -8.914 1.00 95.44 222 ARG A O 1
ATOM 1811 N N . VAL A 1 223 ? 14.445 -5.545 -8.481 1.00 96.50 223 VAL A N 1
ATOM 1812 C CA . VAL A 1 223 ? 13.853 -5.385 -9.816 1.00 96.50 223 VAL A CA 1
ATOM 1813 C C . VAL A 1 223 ? 13.808 -3.901 -10.174 1.00 96.50 223 VAL A C 1
ATOM 1815 O O . VAL A 1 223 ? 14.491 -3.484 -11.108 1.00 96.50 223 VAL A O 1
ATOM 1818 N N . LEU A 1 224 ? 13.142 -3.086 -9.351 1.00 97.06 224 LEU A N 1
ATOM 1819 C CA . LEU A 1 224 ? 12.997 -1.649 -9.601 1.00 97.06 224 LEU A CA 1
ATOM 1820 C C . LEU A 1 224 ? 14.347 -0.923 -9.646 1.00 97.06 224 LEU A C 1
ATOM 1822 O O . LEU A 1 224 ? 14.587 -0.100 -10.525 1.00 97.06 224 LEU A O 1
ATOM 1826 N N . ALA A 1 225 ? 15.270 -1.240 -8.733 1.00 95.81 225 ALA A N 1
ATOM 1827 C CA . ALA A 1 225 ? 16.602 -0.637 -8.738 1.00 95.81 225 ALA A CA 1
ATOM 1828 C C . ALA A 1 225 ? 17.379 -0.971 -10.022 1.00 95.81 225 ALA A C 1
ATOM 1830 O O . ALA A 1 225 ? 18.081 -0.115 -10.567 1.00 95.81 225 ALA A O 1
ATOM 1831 N N . ARG A 1 226 ? 17.254 -2.207 -10.521 1.00 95.50 226 ARG A N 1
ATOM 1832 C CA . ARG A 1 226 ? 17.908 -2.628 -11.761 1.00 95.50 226 ARG A CA 1
ATOM 1833 C C . ARG A 1 226 ? 17.279 -1.963 -12.980 1.00 95.50 226 ARG A C 1
ATOM 1835 O O . ARG A 1 226 ? 18.026 -1.492 -13.836 1.00 95.50 226 ARG A O 1
ATOM 1842 N N . GLU A 1 227 ? 15.954 -1.894 -13.050 1.00 96.06 227 GLU A N 1
ATOM 1843 C CA . GLU A 1 227 ? 15.235 -1.202 -14.125 1.00 96.06 227 GLU A CA 1
ATOM 1844 C C . GLU A 1 227 ? 15.608 0.275 -14.170 1.00 96.06 227 GLU A C 1
ATOM 1846 O O . GLU A 1 227 ? 16.048 0.761 -15.210 1.00 96.06 227 GLU A O 1
ATOM 1851 N N . ASN A 1 228 ? 15.570 0.958 -13.025 1.00 96.94 228 ASN A N 1
ATOM 1852 C CA . ASN A 1 228 ? 15.951 2.364 -12.924 1.00 96.94 228 ASN A CA 1
ATOM 1853 C C . ASN A 1 228 ? 17.401 2.603 -13.370 1.00 96.94 228 ASN A C 1
ATOM 1855 O O . ASN A 1 228 ? 17.675 3.568 -14.082 1.00 96.94 228 ASN A O 1
ATOM 1859 N N . ALA A 1 229 ? 18.331 1.708 -13.023 1.00 96.75 229 ALA A N 1
ATOM 1860 C CA . ALA A 1 229 ? 19.716 1.805 -13.480 1.00 96.75 229 ALA A CA 1
ATOM 1861 C C . ALA A 1 229 ? 19.851 1.631 -15.006 1.00 96.75 229 ALA A C 1
ATOM 1863 O O . ALA A 1 229 ? 20.635 2.337 -15.644 1.00 96.75 229 ALA A O 1
ATOM 1864 N N . LEU A 1 230 ? 19.097 0.706 -15.609 1.00 96.25 230 LEU A N 1
ATOM 1865 C CA . LEU A 1 230 ? 19.094 0.504 -17.062 1.00 96.25 230 LEU A CA 1
ATOM 1866 C C . LEU A 1 230 ? 18.461 1.694 -17.792 1.00 96.25 230 LEU A C 1
ATOM 1868 O O . LEU A 1 230 ? 19.041 2.198 -18.754 1.00 96.25 230 LEU A O 1
ATOM 1872 N N . VAL A 1 231 ? 17.332 2.195 -17.291 1.00 96.81 231 VAL A N 1
ATOM 1873 C CA . VAL A 1 231 ? 16.664 3.393 -17.812 1.00 96.81 231 VAL A CA 1
ATOM 1874 C C . VAL A 1 231 ? 17.594 4.601 -17.729 1.00 96.81 231 VAL A C 1
ATOM 1876 O O . VAL A 1 231 ? 17.755 5.310 -18.720 1.00 96.81 231 VAL A O 1
ATOM 1879 N N . ALA A 1 232 ? 18.290 4.800 -16.606 1.00 97.75 232 ALA A N 1
ATOM 1880 C CA . ALA A 1 232 ? 19.252 5.890 -16.453 1.00 97.75 232 ALA A CA 1
ATOM 1881 C C . ALA A 1 232 ? 20.392 5.820 -17.486 1.00 97.75 232 ALA A C 1
ATOM 1883 O O . ALA A 1 232 ? 20.795 6.852 -18.026 1.00 97.75 232 ALA A O 1
ATOM 1884 N N . ARG A 1 233 ? 20.881 4.615 -17.817 1.00 97.69 233 ARG A N 1
ATOM 1885 C CA . ARG A 1 233 ? 21.892 4.415 -18.873 1.00 97.69 233 ARG A CA 1
ATOM 1886 C C . ARG A 1 233 ? 21.357 4.740 -20.266 1.00 97.69 233 ARG A C 1
ATOM 1888 O O . ARG A 1 233 ? 22.062 5.362 -21.056 1.00 97.69 233 ARG A O 1
ATOM 1895 N N . ILE A 1 234 ? 20.124 4.339 -20.570 1.00 97.06 234 ILE A N 1
ATOM 1896 C CA . ILE A 1 234 ? 19.477 4.671 -21.847 1.00 97.06 234 ILE A CA 1
ATOM 1897 C C . ILE A 1 234 ? 19.293 6.187 -21.952 1.00 97.06 234 ILE A C 1
ATOM 1899 O O . ILE A 1 234 ? 19.653 6.791 -22.959 1.00 97.06 234 ILE A O 1
ATOM 1903 N N . GLN A 1 235 ? 18.805 6.822 -20.886 1.00 97.38 235 GLN A N 1
ATOM 1904 C CA . GLN A 1 235 ? 18.605 8.267 -20.837 1.00 97.38 235 GLN A CA 1
ATOM 1905 C C . GLN A 1 235 ? 19.920 9.046 -20.960 1.00 97.38 235 GLN A C 1
ATOM 1907 O O . GLN A 1 235 ? 19.951 10.070 -21.641 1.00 97.38 235 GLN A O 1
ATOM 1912 N N . SER A 1 236 ? 21.012 8.596 -20.331 1.00 96.94 236 SER A N 1
ATOM 1913 C CA . SER A 1 236 ? 22.313 9.267 -20.452 1.00 96.94 236 SER A CA 1
ATOM 1914 C C . SER A 1 236 ? 22.886 9.151 -21.868 1.00 96.94 236 SER A C 1
ATOM 1916 O O . SER A 1 236 ? 23.343 10.153 -22.424 1.00 96.94 236 SER A O 1
ATOM 1918 N N . ALA A 1 237 ? 22.781 7.974 -22.493 1.00 97.56 237 ALA A N 1
ATOM 1919 C CA . ALA A 1 237 ? 23.156 7.768 -23.891 1.00 97.56 237 ALA A CA 1
ATOM 1920 C C . ALA A 1 237 ? 22.320 8.640 -24.841 1.00 97.56 237 ALA A C 1
ATOM 1922 O O . ALA A 1 237 ? 22.879 9.312 -25.713 1.00 97.56 237 ALA A O 1
ATOM 1923 N N . TRP A 1 238 ? 21.002 8.687 -24.629 1.00 97.31 238 TRP A N 1
ATOM 1924 C CA . TRP A 1 238 ? 20.085 9.511 -25.412 1.00 97.31 238 TRP A CA 1
ATOM 1925 C C . TRP A 1 238 ? 20.422 10.998 -25.305 1.00 97.31 238 TRP A C 1
ATOM 1927 O O . TRP A 1 238 ? 20.621 11.652 -26.325 1.00 97.31 238 TRP A O 1
ATOM 1937 N N . ARG A 1 239 ? 20.592 11.524 -24.083 1.00 97.06 239 ARG A N 1
ATOM 1938 C CA . ARG A 1 239 ? 21.011 12.920 -23.861 1.00 97.06 239 ARG A CA 1
ATOM 1939 C C . ARG A 1 239 ? 22.324 13.229 -24.584 1.00 97.06 239 ARG A C 1
ATOM 1941 O O . ARG A 1 239 ? 22.429 14.263 -25.235 1.00 97.06 239 ARG A O 1
ATOM 1948 N N . GLY A 1 240 ? 23.295 12.314 -24.544 1.00 96.94 240 GLY A N 1
ATOM 1949 C CA . GLY A 1 240 ? 24.553 12.459 -25.277 1.00 96.94 240 GLY A CA 1
ATOM 1950 C C . GLY A 1 240 ? 24.378 12.501 -26.801 1.00 96.94 240 GLY A C 1
ATOM 1951 O O . GLY A 1 240 ? 25.045 13.289 -27.472 1.00 96.94 240 GLY A O 1
ATOM 1952 N N . LEU A 1 241 ? 23.494 11.676 -27.369 1.00 97.31 241 LEU A N 1
ATOM 1953 C CA . LEU A 1 241 ? 23.180 11.695 -28.802 1.00 97.31 241 LEU A CA 1
ATOM 1954 C C . LEU A 1 241 ? 22.498 13.011 -29.201 1.00 97.31 241 LEU A C 1
ATOM 1956 O O . LEU A 1 241 ? 22.941 13.666 -30.144 1.00 97.31 241 LEU A O 1
ATOM 1960 N N . THR A 1 242 ? 21.490 13.433 -28.438 1.00 97.25 242 THR A N 1
ATOM 1961 C CA . THR A 1 242 ? 20.756 14.683 -28.664 1.00 97.25 242 THR A CA 1
ATOM 1962 C C . THR A 1 242 ? 21.694 15.888 -28.660 1.00 97.25 242 THR A C 1
ATOM 1964 O O . THR A 1 242 ? 21.663 16.692 -29.592 1.00 97.25 242 THR A O 1
ATOM 1967 N N . THR A 1 243 ? 22.606 15.977 -27.685 1.00 96.94 243 THR A N 1
ATOM 1968 C CA . THR A 1 243 ? 23.603 17.058 -27.630 1.00 96.94 243 THR A CA 1
ATOM 1969 C C . THR A 1 243 ? 24.540 17.039 -28.838 1.00 96.94 243 THR A C 1
ATOM 1971 O O . THR A 1 243 ? 24.842 18.096 -29.391 1.00 96.94 243 THR A O 1
ATOM 1974 N N . ARG A 1 244 ? 24.983 15.860 -29.304 1.00 96.75 244 ARG A N 1
ATOM 1975 C CA . ARG A 1 244 ? 25.834 15.757 -30.506 1.00 96.75 244 ARG A CA 1
ATOM 1976 C C . ARG A 1 244 ? 25.110 16.233 -31.761 1.00 96.75 244 ARG A C 1
ATOM 1978 O O . ARG A 1 244 ? 25.698 16.978 -32.541 1.00 96.75 244 ARG A O 1
ATOM 1985 N N . VAL A 1 245 ? 23.851 15.835 -31.946 1.00 97.06 245 VAL A N 1
ATOM 1986 C CA . VAL A 1 245 ? 23.033 16.277 -33.085 1.00 97.06 245 VAL A CA 1
ATOM 1987 C C . VAL A 1 245 ? 22.849 17.795 -33.050 1.00 97.06 245 VAL A C 1
ATOM 1989 O O . VAL A 1 245 ? 23.121 18.462 -34.048 1.00 97.06 245 VAL A O 1
ATOM 1992 N N . ALA A 1 246 ? 22.489 18.351 -31.889 1.00 96.88 246 ALA A N 1
ATOM 1993 C CA . ALA A 1 246 ? 22.336 19.794 -31.711 1.00 96.88 246 ALA A CA 1
ATOM 1994 C C . ALA A 1 246 ? 23.643 20.559 -31.996 1.00 96.88 246 ALA A C 1
ATOM 1996 O O . ALA A 1 246 ? 23.641 21.575 -32.690 1.00 96.88 246 ALA A O 1
ATOM 1997 N N . TYR A 1 247 ? 24.779 20.045 -31.519 1.00 97.38 247 TYR A N 1
ATOM 1998 C CA . TYR A 1 247 ? 26.088 20.652 -31.749 1.00 97.38 247 TYR A CA 1
ATOM 1999 C C . TYR A 1 247 ? 26.521 20.614 -33.221 1.00 97.38 247 TYR A C 1
ATOM 2001 O O . TYR A 1 247 ? 27.065 21.596 -33.733 1.00 97.38 247 TYR A O 1
ATOM 2009 N N . LEU A 1 248 ? 26.285 19.498 -33.921 1.00 97.31 248 LEU A N 1
ATOM 2010 C CA . LEU A 1 248 ? 26.570 19.394 -35.355 1.00 97.31 248 LEU A CA 1
ATOM 2011 C C . LEU A 1 248 ? 25.735 20.388 -36.160 1.00 97.31 248 LEU A C 1
ATOM 2013 O O . LEU A 1 248 ? 26.264 21.028 -37.070 1.00 97.31 248 LEU A O 1
ATOM 2017 N N . GLU A 1 249 ? 24.464 20.553 -35.800 1.00 96.62 249 GLU A N 1
ATOM 2018 C CA . GLU A 1 249 ? 23.600 21.534 -36.446 1.00 96.62 249 GLU A CA 1
ATOM 2019 C C . GLU A 1 249 ? 24.087 22.964 -36.180 1.00 96.62 249 GLU A C 1
ATOM 2021 O O . GLU A 1 249 ? 24.276 23.730 -37.124 1.00 96.62 249 GLU A O 1
ATOM 2026 N N . LEU A 1 250 ? 24.445 23.299 -34.936 1.00 97.38 250 LEU A N 1
ATOM 2027 C CA . LEU A 1 250 ? 25.052 24.593 -34.609 1.00 97.38 250 LEU A CA 1
ATOM 2028 C C . LEU A 1 250 ? 26.327 24.858 -35.430 1.00 97.38 250 LEU A C 1
ATOM 2030 O O . LEU A 1 250 ? 26.498 25.943 -35.990 1.00 97.38 250 LEU A O 1
ATOM 2034 N N . LYS A 1 251 ? 27.215 23.862 -35.557 1.00 97.31 251 LYS A N 1
ATOM 2035 C CA . LYS A 1 251 ? 28.424 23.963 -36.390 1.00 97.31 251 LYS A CA 1
ATOM 2036 C C . LYS A 1 251 ? 28.099 24.226 -37.858 1.00 97.31 251 LYS A C 1
ATOM 2038 O O . LYS A 1 251 ? 28.763 25.064 -38.473 1.00 97.31 251 LYS A O 1
ATOM 2043 N N . ARG A 1 252 ? 27.090 23.551 -38.419 1.00 96.62 252 ARG A N 1
ATOM 2044 C CA . ARG A 1 252 ? 26.628 23.801 -39.794 1.00 96.62 252 ARG A CA 1
ATOM 2045 C C . ARG A 1 252 ? 26.128 25.230 -39.955 1.00 96.62 252 ARG A C 1
ATOM 2047 O O . ARG A 1 252 ? 26.545 25.898 -40.898 1.00 96.62 252 ARG A O 1
ATOM 2054 N N . GLN A 1 253 ? 25.322 25.723 -39.016 1.00 95.94 253 GLN A N 1
ATOM 2055 C CA . GLN A 1 253 ? 24.813 27.096 -39.049 1.00 95.94 253 GLN A CA 1
ATOM 2056 C C . GLN A 1 253 ? 25.943 28.134 -38.957 1.00 95.94 253 GLN A C 1
ATOM 2058 O O . GLN A 1 253 ? 25.971 29.093 -39.732 1.00 95.94 253 GLN A O 1
ATOM 2063 N N . MET A 1 254 ? 26.942 27.910 -38.096 1.00 97.00 254 MET A N 1
ATOM 2064 C CA . MET A 1 254 ? 28.135 28.764 -38.038 1.00 97.00 254 MET A CA 1
ATOM 2065 C C . MET A 1 254 ? 28.936 28.738 -39.347 1.00 97.00 254 MET A C 1
ATOM 2067 O O . MET A 1 254 ? 29.353 29.788 -39.838 1.00 97.00 254 MET A O 1
ATOM 2071 N N . GLY A 1 255 ? 29.139 27.555 -39.936 1.00 96.06 255 GLY A N 1
ATOM 2072 C CA . GLY A 1 255 ? 29.826 27.403 -41.222 1.00 96.06 255 GLY A CA 1
ATOM 2073 C C . GLY A 1 255 ? 29.083 28.092 -42.369 1.00 96.06 255 GLY A C 1
ATOM 2074 O O . GLY A 1 255 ? 29.702 28.767 -43.196 1.00 96.06 255 GLY A O 1
ATOM 2075 N N . TRP A 1 256 ? 27.753 27.995 -42.384 1.00 95.81 256 TRP A N 1
ATOM 2076 C CA . TRP A 1 256 ? 26.904 28.691 -43.345 1.00 95.81 256 TRP A CA 1
ATOM 2077 C C . TRP A 1 256 ? 26.995 30.212 -43.190 1.00 95.81 256 TRP A C 1
ATOM 2079 O O . TRP A 1 256 ? 27.192 30.915 -44.182 1.00 95.81 256 TRP A O 1
ATOM 2089 N N . SER A 1 257 ? 26.949 30.719 -41.955 1.00 95.31 257 SER A N 1
ATOM 2090 C CA . SER A 1 257 ? 27.128 32.146 -41.660 1.00 95.31 257 SER A CA 1
ATOM 2091 C C . SER A 1 257 ? 28.491 32.665 -42.142 1.00 95.31 257 SER A C 1
ATOM 2093 O O . SER A 1 257 ? 28.557 33.634 -42.901 1.00 95.31 257 SER A O 1
ATOM 2095 N N . ARG A 1 258 ? 29.584 31.952 -41.824 1.00 94.50 258 ARG A N 1
ATOM 2096 C CA . ARG A 1 258 ? 30.935 32.283 -42.320 1.00 94.50 258 ARG A CA 1
ATOM 2097 C C . ARG A 1 258 ? 31.010 32.271 -43.847 1.00 94.50 258 ARG A C 1
ATOM 2099 O O . ARG A 1 258 ? 31.576 33.186 -44.438 1.00 94.50 258 ARG A O 1
ATOM 2106 N N . SER A 1 259 ? 30.404 31.274 -44.490 1.00 93.69 259 SER A N 1
ATOM 2107 C CA . SER A 1 259 ? 30.371 31.172 -45.955 1.00 93.69 259 SER A CA 1
ATOM 2108 C C . SER A 1 259 ? 29.616 32.339 -46.591 1.00 93.69 259 SER A C 1
ATOM 2110 O O . SER A 1 259 ? 30.061 32.866 -47.607 1.00 93.69 259 SER A O 1
ATOM 2112 N N . ARG A 1 260 ? 28.508 32.788 -45.983 1.00 92.19 260 ARG A N 1
ATOM 2113 C CA . ARG A 1 260 ? 27.762 33.974 -46.436 1.00 92.19 260 ARG A CA 1
ATOM 2114 C C . ARG A 1 260 ? 28.599 35.246 -46.347 1.00 92.19 260 ARG A C 1
ATOM 2116 O O . ARG A 1 260 ? 28.574 36.029 -47.290 1.00 92.19 260 ARG A O 1
ATOM 2123 N N . LEU A 1 261 ? 29.353 35.431 -45.263 1.00 90.81 261 LEU A N 1
ATOM 2124 C CA . LEU A 1 261 ? 30.247 36.584 -45.106 1.00 90.81 261 LEU A CA 1
ATOM 2125 C C . LEU A 1 261 ? 31.381 36.561 -46.145 1.00 90.81 261 LEU A C 1
ATOM 2127 O O . LEU A 1 261 ? 31.632 37.560 -46.814 1.00 90.81 261 LEU A O 1
ATOM 2131 N N . MET A 1 262 ? 32.009 35.400 -46.351 1.00 93.12 262 MET A N 1
ATOM 2132 C CA . MET A 1 262 ? 33.124 35.250 -47.296 1.00 93.12 262 MET A CA 1
ATOM 2133 C C . MET A 1 262 ? 32.688 35.205 -48.767 1.00 93.12 262 MET A C 1
ATOM 2135 O O . MET A 1 262 ? 33.515 35.411 -49.656 1.00 93.12 262 MET A O 1
ATOM 2139 N N . ALA A 1 263 ? 31.403 34.975 -49.058 1.00 93.88 263 ALA A N 1
ATOM 2140 C CA . ALA A 1 263 ? 30.890 34.887 -50.425 1.00 93.88 263 ALA A CA 1
ATOM 2141 C C . ALA A 1 263 ? 31.184 36.150 -51.251 1.00 93.88 263 ALA A C 1
ATOM 2143 O O . ALA A 1 263 ? 31.481 36.044 -52.443 1.00 93.88 263 ALA A O 1
ATOM 2144 N N . TYR A 1 264 ? 31.139 37.333 -50.631 1.00 91.00 264 TYR A N 1
ATOM 2145 C CA . TYR A 1 264 ? 31.463 38.594 -51.300 1.00 91.00 264 TYR A CA 1
ATOM 2146 C C . TYR A 1 264 ? 32.946 38.673 -51.672 1.00 91.00 264 TYR A C 1
ATOM 2148 O O . TYR A 1 264 ? 33.270 38.920 -52.833 1.00 91.00 264 TYR A O 1
ATOM 2156 N N . ALA A 1 265 ? 33.840 38.365 -50.728 1.00 92.25 265 ALA A N 1
ATOM 2157 C CA . ALA A 1 265 ? 35.281 38.332 -50.973 1.00 92.25 265 ALA A CA 1
ATOM 2158 C C . ALA A 1 265 ? 35.646 37.319 -52.073 1.00 92.25 265 ALA A C 1
ATOM 2160 O O . ALA A 1 265 ? 36.379 37.649 -53.003 1.00 92.25 265 ALA A O 1
ATOM 2161 N N . VAL A 1 266 ? 35.059 36.117 -52.039 1.00 92.31 266 VAL A N 1
ATOM 2162 C CA . VAL A 1 266 ? 35.269 35.090 -53.073 1.00 92.31 266 VAL A CA 1
ATOM 2163 C C . VAL A 1 266 ? 34.770 35.556 -54.445 1.00 92.31 266 VAL A C 1
ATOM 2165 O O . VAL A 1 266 ? 35.424 35.284 -55.452 1.00 92.31 266 VAL A O 1
ATOM 2168 N N . ARG A 1 267 ? 33.638 36.271 -54.527 1.00 93.75 267 ARG A N 1
ATOM 2169 C CA . ARG A 1 267 ? 33.148 36.842 -55.797 1.00 93.75 267 ARG A CA 1
ATOM 2170 C C . ARG A 1 267 ? 34.118 37.878 -56.362 1.00 93.75 267 ARG A C 1
ATOM 2172 O O . ARG A 1 267 ? 34.436 37.795 -57.546 1.00 93.75 267 ARG A O 1
ATOM 2179 N N . ILE A 1 268 ? 34.619 38.788 -55.525 1.00 93.19 268 ILE A N 1
ATOM 2180 C CA . ILE A 1 268 ? 35.621 39.789 -55.923 1.00 93.19 268 ILE A CA 1
ATOM 2181 C C . ILE A 1 268 ? 36.889 39.090 -56.426 1.00 93.19 268 ILE A C 1
ATOM 2183 O O . ILE A 1 268 ? 37.348 39.367 -57.531 1.00 93.19 268 ILE A O 1
ATOM 2187 N N . GLN A 1 269 ? 37.406 38.114 -55.674 1.00 94.38 269 GLN A N 1
ATOM 2188 C CA . GLN A 1 269 ? 38.588 37.341 -56.065 1.00 94.38 269 GLN A CA 1
ATOM 2189 C C . GLN A 1 269 ? 38.385 36.582 -57.383 1.00 94.38 269 GLN A C 1
ATOM 2191 O O . GLN A 1 269 ? 39.287 36.554 -58.217 1.00 94.38 269 GLN A O 1
ATOM 2196 N N . ARG A 1 270 ? 37.207 35.981 -57.604 1.00 94.19 270 ARG A N 1
ATOM 2197 C CA . ARG A 1 270 ? 36.880 35.307 -58.872 1.00 94.19 270 ARG A CA 1
ATOM 2198 C C . ARG A 1 270 ? 36.864 36.280 -60.044 1.00 94.19 270 ARG A C 1
ATOM 2200 O O . ARG A 1 270 ? 37.416 35.952 -61.088 1.00 94.19 270 ARG A O 1
ATOM 2207 N N . LEU A 1 271 ? 36.252 37.453 -59.880 1.00 95.31 271 LEU A N 1
ATOM 2208 C CA . LEU A 1 271 ? 36.240 38.492 -60.913 1.00 95.31 271 LEU A CA 1
ATOM 2209 C C . LEU A 1 271 ? 37.655 38.993 -61.213 1.00 95.31 271 LEU A C 1
ATOM 2211 O O . LEU A 1 271 ? 38.019 39.094 -62.381 1.00 95.31 271 LEU A O 1
ATOM 2215 N N . ALA A 1 272 ? 38.468 39.220 -60.179 1.00 94.44 272 ALA A N 1
ATOM 2216 C CA . ALA A 1 272 ? 39.859 39.630 -60.331 1.00 94.44 272 ALA A CA 1
ATOM 2217 C C . ALA A 1 272 ? 40.681 38.584 -61.103 1.00 94.44 272 ALA A C 1
ATOM 2219 O O . ALA A 1 272 ? 41.305 38.928 -62.104 1.00 94.44 272 ALA A O 1
ATOM 2220 N N . ARG A 1 273 ? 40.613 37.303 -60.705 1.00 94.31 273 ARG A N 1
ATOM 2221 C CA . ARG A 1 273 ? 41.301 36.194 -61.399 1.00 94.31 273 ARG A CA 1
ATOM 2222 C C . ARG A 1 273 ? 40.834 36.042 -62.848 1.00 94.31 273 ARG A C 1
ATOM 2224 O O . ARG A 1 273 ? 41.638 35.914 -63.762 1.00 94.31 273 ARG A O 1
ATOM 2231 N N . MET A 1 274 ? 39.526 36.131 -63.084 1.00 94.00 274 MET A N 1
ATOM 2232 C CA . MET A 1 274 ? 38.973 36.075 -64.437 1.00 94.00 274 MET A CA 1
ATOM 2233 C C . MET A 1 274 ? 39.454 37.246 -65.300 1.00 94.00 274 MET A C 1
ATOM 2235 O O . MET A 1 274 ? 39.760 37.057 -66.475 1.00 94.00 274 MET A O 1
ATOM 2239 N N . HIS A 1 275 ? 39.520 38.455 -64.739 1.00 92.69 275 HIS A N 1
ATOM 2240 C CA . HIS A 1 275 ? 40.030 39.626 -65.443 1.00 92.69 275 HIS A CA 1
ATOM 2241 C C . HIS A 1 275 ? 41.514 39.462 -65.794 1.00 92.69 275 HIS A C 1
ATOM 2243 O O . HIS A 1 275 ? 41.894 39.720 -66.936 1.00 92.69 275 HIS A O 1
ATOM 2249 N N . THR A 1 276 ? 42.341 38.980 -64.857 1.00 92.25 276 THR A N 1
ATOM 2250 C CA . THR A 1 276 ? 43.762 38.712 -65.126 1.00 92.25 276 THR A CA 1
ATOM 2251 C C . THR A 1 276 ? 43.947 37.664 -66.220 1.00 92.25 276 THR A C 1
ATOM 2253 O O . THR A 1 276 ? 44.757 37.873 -67.122 1.00 92.25 276 THR A O 1
ATOM 2256 N N . ASP A 1 277 ? 43.151 36.592 -66.199 1.00 89.44 277 ASP A N 1
ATOM 2257 C CA . ASP A 1 277 ? 43.215 35.531 -67.209 1.00 89.44 277 ASP A CA 1
ATOM 2258 C C . ASP A 1 277 ? 42.759 36.026 -68.585 1.00 89.44 277 ASP A C 1
ATOM 2260 O O . ASP A 1 277 ? 43.413 35.755 -69.592 1.00 89.44 277 ASP A O 1
ATOM 2264 N N . ARG A 1 278 ? 41.672 36.811 -68.649 1.00 87.25 278 ARG A N 1
ATOM 2265 C CA . ARG A 1 278 ? 41.206 37.430 -69.902 1.00 87.25 278 ARG A CA 1
ATOM 2266 C C . ARG A 1 278 ? 42.249 38.372 -70.491 1.00 87.25 278 ARG A C 1
ATOM 2268 O O . ARG A 1 278 ? 42.454 38.347 -71.699 1.00 87.25 278 ARG A O 1
ATOM 2275 N N . ARG A 1 279 ? 42.930 39.166 -69.658 1.00 85.12 279 ARG A N 1
ATOM 2276 C CA . ARG A 1 279 ? 44.015 40.047 -70.112 1.00 85.12 279 ARG A CA 1
ATOM 2277 C C . ARG A 1 279 ? 45.161 39.245 -70.729 1.00 85.12 279 ARG A C 1
ATOM 2279 O O . ARG A 1 279 ? 45.561 39.560 -71.843 1.00 85.12 279 ARG A O 1
ATOM 2286 N N . ARG A 1 280 ? 45.622 38.181 -70.055 1.00 84.44 280 ARG A N 1
ATOM 2287 C CA . ARG A 1 280 ? 46.659 37.278 -70.592 1.00 84.44 280 ARG A CA 1
ATOM 2288 C C . ARG A 1 280 ? 46.221 36.625 -71.899 1.00 84.44 280 ARG A C 1
ATOM 2290 O O . ARG A 1 280 ? 46.985 36.597 -72.852 1.00 84.44 280 ARG A O 1
ATOM 2297 N N . ARG A 1 281 ? 44.980 36.134 -71.973 1.00 80.50 281 ARG A N 1
ATOM 2298 C CA . ARG A 1 281 ? 44.451 35.510 -73.192 1.00 80.50 281 ARG A CA 1
ATOM 2299 C C . ARG A 1 281 ? 44.382 36.498 -74.355 1.00 80.50 281 ARG A C 1
ATOM 2301 O O . ARG A 1 281 ? 44.794 36.144 -75.449 1.00 80.50 281 ARG A O 1
ATOM 2308 N N . ASN A 1 282 ? 43.891 37.714 -74.124 1.00 72.88 282 ASN A N 1
ATOM 2309 C CA . ASN A 1 282 ? 43.816 38.747 -75.159 1.00 72.88 282 ASN A CA 1
ATOM 2310 C C . ASN A 1 282 ? 45.205 39.183 -75.648 1.00 72.88 282 ASN A C 1
ATOM 2312 O O . ASN A 1 282 ? 45.339 39.522 -76.813 1.00 72.88 282 ASN A O 1
ATOM 2316 N N . GLN A 1 283 ? 46.232 39.136 -74.792 1.00 72.88 283 GLN A N 1
ATOM 2317 C CA . GLN A 1 283 ? 47.626 39.376 -75.192 1.00 72.88 283 GLN A CA 1
ATOM 2318 C C . GLN A 1 283 ? 48.208 38.246 -76.056 1.00 72.88 283 GLN A C 1
ATOM 2320 O O . GLN A 1 283 ? 49.110 38.491 -76.845 1.00 72.88 283 GLN A O 1
ATOM 2325 N N . LEU A 1 284 ? 47.708 37.019 -75.896 1.00 68.75 284 LEU A N 1
ATOM 2326 C CA . LEU A 1 284 ? 48.174 35.826 -76.611 1.00 68.75 284 LEU A CA 1
ATOM 2327 C C . LEU A 1 284 ? 47.332 35.489 -77.849 1.00 68.75 284 LEU A C 1
ATOM 2329 O O . LEU A 1 284 ? 47.647 34.534 -78.552 1.00 68.75 284 LEU A O 1
ATOM 2333 N N . LEU A 1 285 ? 46.240 36.214 -78.095 1.00 64.38 285 LEU A N 1
ATOM 2334 C CA . LEU A 1 285 ? 45.392 36.010 -79.264 1.00 64.38 285 LEU A CA 1
ATOM 2335 C C . LEU A 1 285 ? 46.040 36.710 -80.468 1.00 64.38 285 LEU A C 1
ATOM 2337 O O . LEU A 1 285 ? 46.093 37.940 -80.474 1.00 64.38 285 LEU A O 1
ATOM 2341 N N . PRO A 1 286 ? 46.511 35.970 -81.489 1.00 63.75 286 PRO A N 1
ATOM 2342 C CA . PRO A 1 286 ? 46.904 36.594 -82.741 1.00 63.75 286 PRO A CA 1
ATOM 2343 C C . PRO A 1 286 ? 45.659 37.184 -83.410 1.00 63.75 286 PRO A C 1
ATOM 2345 O O . PRO A 1 286 ? 44.553 36.650 -83.269 1.00 63.75 286 PRO A O 1
ATOM 2348 N N . THR A 1 287 ? 45.834 38.293 -84.125 1.00 63.56 287 THR A N 1
ATOM 2349 C CA . THR A 1 287 ? 44.782 38.934 -84.919 1.00 63.56 287 THR A CA 1
ATOM 2350 C C . THR A 1 287 ? 44.350 37.964 -86.022 1.00 63.56 287 THR A C 1
ATOM 2352 O O . THR A 1 287 ? 44.970 37.902 -87.076 1.00 63.56 287 THR A O 1
ATOM 2355 N N . ARG A 1 288 ? 43.349 37.123 -85.743 1.00 62.84 288 ARG A N 1
ATOM 2356 C CA . ARG A 1 288 ? 42.805 36.159 -86.707 1.00 62.84 288 ARG A CA 1
ATOM 2357 C C . ARG A 1 288 ? 41.897 36.864 -87.703 1.00 62.84 288 ARG A C 1
ATOM 2359 O O . ARG A 1 288 ? 41.076 37.696 -87.307 1.00 62.84 288 ARG A O 1
ATOM 2366 N N . ASP A 1 289 ? 42.006 36.480 -88.968 1.00 64.56 289 ASP A N 1
ATOM 2367 C CA . ASP A 1 289 ? 41.155 37.003 -90.027 1.00 64.56 289 ASP A CA 1
ATOM 2368 C C . ASP A 1 289 ? 39.693 36.573 -89.843 1.00 64.56 289 ASP A C 1
ATOM 2370 O O . ASP A 1 289 ? 39.365 35.462 -89.413 1.00 64.56 289 ASP A O 1
ATOM 2374 N N . ARG A 1 290 ? 38.774 37.487 -90.174 1.00 69.31 290 ARG A N 1
ATOM 2375 C CA . ARG A 1 290 ? 37.321 37.332 -89.968 1.00 69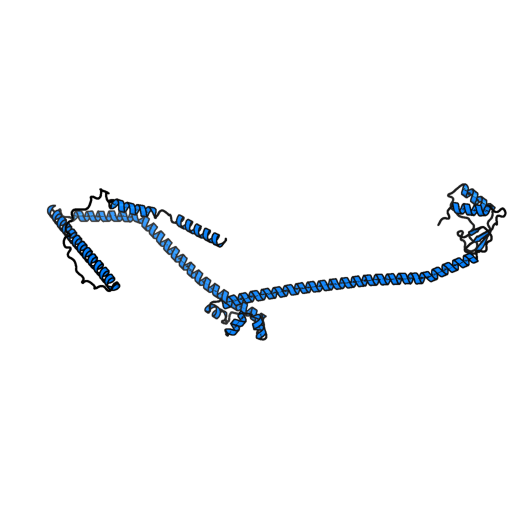.31 290 ARG A CA 1
ATOM 2376 C C . ARG A 1 290 ? 36.739 36.094 -90.665 1.00 69.31 290 ARG A C 1
ATOM 2378 O O . ARG A 1 290 ? 35.719 35.564 -90.223 1.00 69.31 290 ARG A O 1
ATOM 2385 N N . THR A 1 291 ? 37.363 35.655 -91.749 1.00 72.12 291 THR A N 1
ATOM 2386 C CA . THR A 1 291 ? 36.955 34.504 -92.562 1.00 72.12 291 THR A CA 1
ATOM 2387 C C . THR A 1 291 ? 37.162 33.177 -91.832 1.00 72.12 291 THR A C 1
ATOM 2389 O O . THR A 1 291 ? 36.249 32.353 -91.829 1.00 72.12 291 THR A O 1
ATOM 2392 N N . GLU A 1 292 ? 38.285 33.003 -91.129 1.00 75.25 292 GLU A N 1
ATOM 2393 C CA . GLU A 1 292 ? 38.571 31.798 -90.332 1.00 75.25 292 GLU A CA 1
ATOM 2394 C C . GLU A 1 292 ? 37.578 31.644 -89.171 1.00 75.25 292 GLU A C 1
ATOM 2396 O O . GLU A 1 292 ? 37.074 30.556 -88.903 1.00 75.25 292 GLU A O 1
ATOM 2401 N N . ILE A 1 293 ? 37.214 32.758 -88.523 1.00 73.81 293 ILE A N 1
ATOM 2402 C CA . ILE A 1 293 ? 36.247 32.766 -87.413 1.00 73.81 293 ILE A CA 1
ATOM 2403 C C . ILE A 1 293 ? 34.854 32.329 -87.885 1.00 73.81 293 ILE A C 1
ATOM 2405 O O . ILE A 1 293 ? 34.145 31.622 -87.167 1.00 73.81 293 ILE A O 1
ATOM 2409 N N . LEU A 1 294 ? 34.442 32.757 -89.083 1.00 80.25 294 LEU A N 1
ATOM 2410 C CA . LEU A 1 294 ? 33.156 32.361 -89.657 1.00 80.25 294 LEU A CA 1
ATOM 2411 C C . LEU A 1 294 ? 33.139 30.871 -90.011 1.00 80.25 294 LEU A C 1
ATOM 2413 O O . LEU A 1 294 ? 32.140 30.208 -89.740 1.00 80.25 294 LEU A O 1
ATOM 2417 N N . GLN A 1 295 ? 34.234 30.333 -90.552 1.00 82.06 295 GLN A N 1
ATOM 2418 C CA . GLN A 1 295 ? 34.345 28.902 -90.849 1.00 82.06 295 GLN A CA 1
ATOM 2419 C C . GLN A 1 295 ? 34.276 28.053 -89.574 1.00 82.06 295 GLN A C 1
ATOM 2421 O O . GLN A 1 295 ? 33.452 27.142 -89.510 1.00 82.06 295 GLN A O 1
ATOM 2426 N N . ASP A 1 296 ? 35.026 28.412 -88.527 1.00 81.56 296 ASP A N 1
ATOM 2427 C CA . ASP A 1 296 ? 34.954 27.748 -87.215 1.00 81.56 296 ASP A CA 1
ATOM 2428 C C . ASP A 1 296 ? 33.543 27.829 -86.597 1.00 81.56 296 ASP A C 1
ATOM 2430 O O . ASP A 1 296 ? 33.078 26.912 -85.918 1.00 81.56 296 ASP A O 1
ATOM 2434 N N . TYR A 1 297 ? 32.821 28.931 -86.824 1.00 82.12 297 TYR A N 1
ATOM 2435 C CA . TYR A 1 297 ? 31.443 29.060 -86.352 1.00 82.12 297 TYR A CA 1
ATOM 2436 C C . TYR A 1 297 ? 30.502 28.078 -87.060 1.00 82.12 297 TYR A C 1
ATOM 2438 O O . TYR A 1 297 ? 29.690 27.424 -86.396 1.00 82.12 297 TYR A O 1
ATOM 2446 N N . PHE A 1 298 ? 30.610 27.963 -88.386 1.00 84.81 298 PHE A N 1
ATOM 2447 C CA . PHE A 1 298 ? 29.783 27.044 -89.163 1.00 84.81 298 PHE A CA 1
ATOM 2448 C C . PHE A 1 298 ? 30.082 25.584 -88.819 1.00 84.81 298 PHE A C 1
ATOM 2450 O O . PHE A 1 298 ? 29.137 24.838 -88.561 1.00 84.81 298 PHE A O 1
ATOM 2457 N N . THR A 1 299 ? 31.354 25.197 -88.688 1.00 86.00 299 THR A N 1
ATOM 2458 C CA . THR A 1 299 ? 31.735 23.821 -88.318 1.00 86.00 299 THR A CA 1
ATOM 2459 C C . THR A 1 299 ? 31.177 23.431 -86.949 1.00 86.00 299 THR A C 1
ATOM 2461 O O . THR A 1 299 ? 30.523 22.396 -86.811 1.00 86.00 299 THR A O 1
ATOM 2464 N N . VAL A 1 300 ? 31.304 24.302 -85.944 1.00 86.56 300 VAL A N 1
ATOM 2465 C CA . VAL A 1 300 ? 30.737 24.059 -84.607 1.00 86.56 300 VAL A CA 1
ATOM 2466 C C . VAL A 1 300 ? 29.206 23.990 -84.644 1.00 86.56 300 VAL A C 1
ATOM 2468 O O . VAL A 1 300 ? 28.590 23.239 -83.877 1.00 86.56 300 VAL A O 1
ATOM 2471 N N . HIS A 1 301 ? 28.555 24.778 -85.501 1.00 84.81 301 HIS A N 1
ATOM 2472 C CA . HIS A 1 301 ? 27.100 24.750 -85.631 1.00 84.81 301 HIS A CA 1
ATOM 2473 C C . HIS A 1 301 ? 26.612 23.459 -86.309 1.00 84.81 301 HIS A C 1
ATOM 2475 O O . HIS A 1 301 ? 25.621 22.868 -85.868 1.00 84.81 301 HIS A O 1
ATOM 2481 N N . GLU A 1 302 ? 27.330 22.984 -87.324 1.00 86.69 302 GLU A N 1
ATOM 2482 C CA . GLU A 1 302 ? 27.080 21.702 -87.984 1.00 86.69 302 GLU A CA 1
ATOM 2483 C C . GLU A 1 302 ? 27.297 20.522 -87.033 1.00 86.69 302 GLU A C 1
ATOM 2485 O O . GLU A 1 302 ? 26.451 19.628 -86.950 1.00 86.69 302 GLU A O 1
ATOM 2490 N N . GLU A 1 303 ? 28.365 20.541 -86.235 1.00 88.81 303 GLU A N 1
ATOM 2491 C CA . GLU A 1 303 ? 28.609 19.530 -85.204 1.00 88.81 303 GLU A CA 1
ATOM 2492 C C . GLU A 1 303 ? 27.486 19.494 -84.165 1.00 88.81 303 GLU A C 1
ATOM 2494 O O . GLU A 1 303 ? 26.974 18.422 -83.824 1.00 88.81 303 GLU A O 1
ATOM 2499 N N . LYS A 1 304 ? 27.029 20.662 -83.697 1.00 86.75 304 LYS A N 1
ATOM 2500 C CA . LYS A 1 304 ? 25.884 20.747 -82.778 1.00 86.75 304 LYS A CA 1
ATOM 2501 C C . LYS A 1 304 ? 24.611 20.185 -83.402 1.00 86.75 304 LYS A C 1
ATOM 2503 O O . LYS A 1 304 ? 23.884 19.462 -82.716 1.00 86.75 304 LYS A O 1
ATOM 2508 N N . ALA A 1 305 ? 24.352 20.479 -84.675 1.00 86.00 305 ALA A N 1
ATOM 2509 C CA . ALA A 1 305 ? 23.205 19.938 -85.399 1.00 86.00 305 ALA A CA 1
ATOM 2510 C C . ALA A 1 305 ? 23.296 18.408 -85.534 1.00 86.00 305 ALA A C 1
ATOM 2512 O O . ALA A 1 305 ? 22.320 17.708 -85.252 1.00 86.00 305 ALA A O 1
ATOM 2513 N N . ARG A 1 306 ? 24.481 17.870 -85.854 1.00 86.1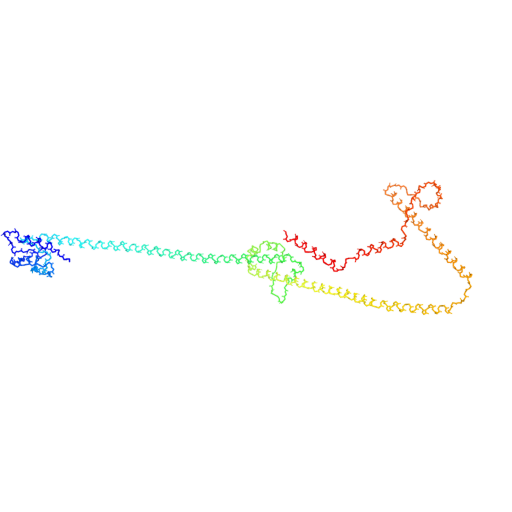9 306 ARG A N 1
ATOM 2514 C CA . ARG A 1 306 ? 24.739 16.421 -85.924 1.00 86.19 306 ARG A CA 1
ATOM 2515 C C . ARG A 1 306 ? 24.520 15.727 -84.583 1.00 86.19 306 ARG A C 1
ATOM 2517 O O . ARG A 1 306 ? 23.825 14.712 -84.521 1.00 86.19 306 ARG A O 1
ATOM 2524 N N . VAL A 1 307 ? 25.047 16.291 -83.496 1.00 87.62 307 VAL A N 1
ATOM 2525 C CA . VAL A 1 307 ? 24.858 15.748 -82.141 1.00 87.62 307 VAL A CA 1
ATOM 2526 C C . VAL A 1 307 ? 23.387 15.811 -81.720 1.00 87.62 307 VAL A C 1
ATOM 2528 O O . VAL A 1 307 ? 22.877 14.862 -81.121 1.00 87.62 307 VAL A O 1
ATOM 2531 N N . ALA A 1 308 ? 22.677 16.896 -82.043 1.00 84.44 308 ALA A N 1
ATOM 2532 C CA . ALA A 1 308 ? 21.246 17.015 -81.768 1.00 84.44 308 ALA A CA 1
ATOM 2533 C C . ALA A 1 308 ? 20.425 15.968 -82.542 1.00 84.44 308 ALA A C 1
ATOM 2535 O O . ALA A 1 308 ? 19.569 15.307 -81.950 1.00 84.44 308 ALA A O 1
ATOM 2536 N N . HIS A 1 309 ? 20.738 15.756 -83.824 1.00 86.62 309 HIS A N 1
ATOM 2537 C CA . HIS A 1 309 ? 20.106 14.731 -84.652 1.00 86.62 309 HIS A CA 1
ATOM 2538 C C . HIS A 1 309 ? 20.352 13.317 -84.100 1.00 86.62 309 HIS A C 1
ATOM 2540 O O . HIS A 1 309 ? 19.414 12.532 -83.961 1.00 86.62 309 HIS A O 1
ATOM 2546 N N . ALA A 1 310 ? 21.587 13.006 -83.689 1.00 86.00 310 ALA A N 1
ATOM 2547 C CA . ALA A 1 310 ? 21.921 11.723 -83.070 1.00 86.00 310 ALA A CA 1
ATOM 2548 C C . ALA A 1 310 ? 21.129 11.473 -81.771 1.00 86.00 310 ALA A C 1
ATOM 2550 O O . ALA A 1 310 ? 20.591 10.382 -81.571 1.00 86.00 310 ALA A O 1
ATOM 2551 N N . ARG A 1 311 ? 20.984 12.495 -80.912 1.00 85.62 311 ARG A N 1
ATOM 2552 C CA . ARG A 1 311 ? 20.161 12.403 -79.690 1.00 85.62 311 ARG A CA 1
ATOM 2553 C C . ARG A 1 311 ? 18.686 12.172 -80.003 1.00 85.62 311 ARG A C 1
ATOM 2555 O O . ARG A 1 311 ? 18.052 11.361 -79.331 1.00 85.62 311 ARG A O 1
ATOM 2562 N N . HIS A 1 312 ? 18.143 12.861 -81.005 1.00 86.12 312 HIS A N 1
ATOM 2563 C CA . HIS A 1 312 ? 16.756 12.675 -81.431 1.00 86.12 312 HIS A CA 1
ATOM 2564 C C . HIS A 1 312 ? 16.511 11.240 -81.920 1.00 86.12 312 HIS A C 1
ATOM 2566 O O . HIS A 1 312 ? 15.550 10.589 -81.508 1.00 86.12 312 HIS A O 1
ATOM 2572 N N . LEU A 1 313 ? 17.429 10.709 -82.730 1.00 85.25 313 LEU A N 1
ATOM 2573 C CA . LEU A 1 313 ? 17.353 9.342 -83.242 1.00 85.25 313 LEU A CA 1
ATOM 2574 C C . LEU A 1 313 ? 17.425 8.309 -82.104 1.00 85.25 313 LEU A C 1
ATOM 2576 O O . LEU A 1 313 ? 16.619 7.380 -82.058 1.00 85.25 313 LEU A O 1
ATOM 2580 N N . GLN A 1 314 ? 18.308 8.523 -81.123 1.00 85.75 314 GLN A N 1
ATOM 2581 C CA . GLN A 1 314 ? 18.390 7.688 -79.922 1.00 85.75 314 GLN A CA 1
ATOM 2582 C C . GLN A 1 314 ? 17.090 7.717 -79.098 1.00 85.75 314 GLN A C 1
ATOM 2584 O O . GLN A 1 314 ? 16.636 6.675 -78.623 1.00 85.75 314 GLN A O 1
ATOM 2589 N N . GLN A 1 315 ? 16.472 8.890 -78.931 1.00 82.44 315 GLN A N 1
ATOM 2590 C CA . GLN A 1 315 ? 15.201 9.025 -78.213 1.00 82.44 315 GLN A CA 1
ATOM 2591 C C . GLN A 1 315 ? 14.055 8.301 -78.934 1.00 82.44 315 GLN A C 1
ATOM 2593 O O . GLN A 1 315 ? 13.282 7.601 -78.277 1.00 82.44 315 GLN A O 1
ATOM 2598 N N . SER A 1 316 ? 13.983 8.406 -80.265 1.00 84.38 316 SER A N 1
ATOM 2599 C CA . SER A 1 316 ? 12.987 7.699 -81.083 1.00 84.38 316 SER A CA 1
ATOM 2600 C C . SER A 1 316 ? 13.138 6.171 -80.992 1.00 84.38 316 SER A C 1
ATOM 2602 O O . SER A 1 316 ? 12.169 5.453 -80.720 1.00 84.38 316 SER A O 1
ATOM 2604 N N . LEU A 1 317 ? 14.371 5.657 -81.082 1.00 85.19 317 LEU A N 1
ATOM 2605 C CA . LEU A 1 317 ? 14.654 4.227 -80.891 1.00 85.19 317 LEU A CA 1
ATOM 2606 C C . LEU A 1 317 ? 14.264 3.735 -79.489 1.00 85.19 317 LEU A C 1
ATOM 2608 O O . LEU A 1 317 ? 13.688 2.660 -79.332 1.00 85.19 317 LEU A O 1
ATOM 2612 N N . MET A 1 318 ? 14.524 4.531 -78.452 1.00 85.00 318 MET A N 1
ATOM 2613 C CA . MET A 1 318 ? 14.135 4.169 -77.086 1.00 85.00 318 MET A CA 1
ATOM 2614 C C . MET A 1 318 ? 12.614 4.171 -76.890 1.00 85.00 318 MET A C 1
ATOM 2616 O O . MET A 1 318 ? 12.097 3.351 -76.128 1.00 85.00 318 MET A O 1
ATOM 2620 N N . ALA A 1 319 ? 11.885 5.060 -77.568 1.00 82.31 319 ALA A N 1
ATOM 2621 C CA . ALA A 1 319 ? 10.426 5.093 -77.522 1.00 82.31 319 ALA A CA 1
ATOM 2622 C C . ALA A 1 319 ? 9.804 3.856 -78.193 1.00 82.31 319 ALA A C 1
ATOM 2624 O O . ALA A 1 319 ? 8.963 3.194 -77.580 1.00 82.31 319 ALA A O 1
ATOM 2625 N N . THR A 1 320 ? 10.271 3.490 -79.392 1.00 84.88 320 THR A N 1
ATOM 2626 C CA . THR A 1 320 ? 9.813 2.278 -80.104 1.00 84.88 320 THR A CA 1
ATOM 2627 C C . THR A 1 320 ? 10.125 1.003 -79.316 1.00 84.88 320 THR A C 1
ATOM 2629 O O . THR A 1 320 ? 9.265 0.131 -79.181 1.00 84.88 320 THR A O 1
ATOM 2632 N N . TYR A 1 321 ? 11.305 0.925 -78.693 1.00 85.00 321 TYR A N 1
ATOM 2633 C CA . TYR A 1 321 ? 11.658 -0.177 -77.797 1.00 85.00 321 TYR A CA 1
ATOM 2634 C C . TYR A 1 321 ? 10.723 -0.279 -76.583 1.00 85.00 321 TYR A C 1
ATOM 2636 O O . TYR A 1 321 ? 10.220 -1.360 -76.272 1.00 85.00 321 TYR A O 1
ATOM 2644 N N . ARG A 1 322 ? 10.432 0.841 -75.905 1.00 84.50 322 ARG A N 1
ATOM 2645 C CA . ARG A 1 322 ? 9.503 0.859 -74.759 1.00 84.50 322 ARG A CA 1
ATOM 2646 C C . ARG A 1 322 ? 8.099 0.394 -75.147 1.00 84.50 322 ARG A C 1
ATOM 2648 O O . ARG A 1 322 ? 7.512 -0.387 -74.398 1.00 84.50 322 ARG A O 1
ATOM 2655 N N . ALA A 1 323 ? 7.594 0.826 -76.304 1.00 81.94 323 ALA A N 1
ATOM 2656 C CA . ALA A 1 323 ? 6.292 0.406 -76.820 1.00 81.94 323 ALA A CA 1
ATOM 2657 C C . ALA A 1 323 ? 6.247 -1.109 -77.093 1.00 81.94 323 ALA A C 1
ATOM 2659 O O . ALA A 1 323 ? 5.305 -1.784 -76.677 1.00 81.94 323 ALA A O 1
ATOM 2660 N N . HIS A 1 324 ? 7.301 -1.676 -77.693 1.00 84.06 324 HIS A N 1
ATOM 2661 C CA . HIS A 1 324 ? 7.384 -3.124 -77.917 1.00 84.06 324 HIS A CA 1
ATOM 2662 C C . HIS A 1 324 ? 7.444 -3.922 -76.612 1.00 84.06 324 HIS A C 1
ATOM 2664 O O . HIS A 1 324 ? 6.752 -4.928 -76.469 1.00 84.06 324 HIS A O 1
ATOM 2670 N N . VAL A 1 325 ? 8.211 -3.456 -75.621 1.00 82.88 325 VAL A N 1
ATOM 2671 C CA . VAL A 1 325 ? 8.273 -4.104 -74.301 1.00 82.88 325 VAL A CA 1
ATOM 2672 C C . VAL A 1 325 ? 6.908 -4.074 -73.604 1.00 82.88 325 VAL A C 1
ATOM 2674 O O . VAL A 1 325 ? 6.520 -5.072 -72.993 1.00 82.88 325 VAL A O 1
ATOM 2677 N N . GLN A 1 326 ? 6.167 -2.966 -73.704 1.00 82.56 326 GLN A N 1
ATOM 2678 C CA . GLN A 1 326 ? 4.797 -2.871 -73.189 1.00 82.56 326 GLN A CA 1
ATOM 2679 C C . GLN A 1 326 ? 3.855 -3.842 -73.911 1.00 82.56 326 GLN A C 1
ATOM 2681 O O . GLN A 1 326 ? 3.161 -4.606 -73.239 1.00 82.56 326 GLN A O 1
ATOM 2686 N N . HIS A 1 327 ? 3.898 -3.895 -75.246 1.00 81.38 327 HIS A N 1
ATOM 2687 C CA . HIS A 1 327 ? 3.115 -4.845 -76.041 1.00 81.38 327 HIS A CA 1
ATOM 2688 C C . HIS A 1 327 ? 3.429 -6.301 -75.666 1.00 81.38 327 HIS A C 1
ATOM 2690 O O . HIS A 1 327 ? 2.526 -7.080 -75.382 1.00 81.38 327 HIS A O 1
ATOM 2696 N N . LYS A 1 328 ? 4.714 -6.659 -75.550 1.00 82.56 328 LYS A N 1
ATOM 2697 C CA . LYS A 1 328 ? 5.162 -7.999 -75.139 1.00 82.56 328 LYS A CA 1
ATOM 2698 C C . LYS A 1 328 ? 4.652 -8.388 -73.748 1.00 82.56 328 LYS A C 1
ATOM 2700 O O . LYS A 1 328 ? 4.336 -9.553 -73.523 1.00 82.56 328 LYS A O 1
ATOM 2705 N N . ARG A 1 329 ? 4.589 -7.438 -72.807 1.00 81.50 329 ARG A N 1
ATOM 2706 C CA . ARG A 1 329 ? 4.016 -7.669 -71.469 1.00 81.50 329 ARG A CA 1
ATOM 2707 C C . ARG A 1 329 ? 2.498 -7.855 -71.530 1.00 81.50 329 ARG A C 1
ATOM 2709 O O . ARG A 1 329 ? 2.003 -8.780 -70.899 1.00 81.50 329 ARG A O 1
ATOM 2716 N N . GLY A 1 330 ? 1.791 -7.032 -72.306 1.00 81.00 330 GLY A N 1
ATOM 2717 C CA . GLY A 1 330 ? 0.345 -7.157 -72.515 1.00 81.00 330 GLY A CA 1
ATOM 2718 C C . GLY A 1 330 ? -0.044 -8.477 -73.188 1.00 81.00 330 GLY A C 1
ATOM 2719 O O . GLY A 1 330 ? -0.874 -9.209 -72.662 1.00 81.00 330 GLY A O 1
ATOM 2720 N N . ALA A 1 331 ? 0.629 -8.842 -74.280 1.00 80.62 331 ALA A N 1
ATOM 2721 C CA . ALA A 1 331 ? 0.384 -10.086 -75.012 1.00 80.62 331 ALA A CA 1
ATOM 2722 C C . ALA A 1 331 ? 0.586 -11.335 -74.135 1.00 80.62 331 ALA A C 1
ATOM 2724 O O . ALA A 1 331 ? -0.217 -12.261 -74.190 1.00 80.62 331 ALA A O 1
ATOM 2725 N N . LYS A 1 332 ? 1.597 -11.335 -73.248 1.00 78.62 332 LYS A N 1
ATOM 2726 C CA . LYS A 1 332 ? 1.800 -12.416 -72.265 1.00 78.62 332 LYS A CA 1
ATOM 2727 C C . LYS A 1 332 ? 0.661 -12.550 -71.252 1.00 78.62 332 LYS A C 1
ATOM 2729 O O . LYS A 1 332 ? 0.396 -13.662 -70.815 1.00 78.62 332 LYS A O 1
ATOM 2734 N N . LEU A 1 333 ? 0.030 -11.445 -70.857 1.00 75.88 333 LEU A N 1
ATOM 2735 C CA . LEU A 1 333 ? -1.082 -11.454 -69.900 1.00 75.88 333 LEU A CA 1
ATOM 2736 C C . LEU A 1 333 ? -2.396 -11.926 -70.539 1.00 75.88 333 LEU A C 1
ATOM 2738 O O . LEU A 1 333 ? -3.203 -12.546 -69.861 1.00 75.88 333 LEU A O 1
ATOM 2742 N N . VAL A 1 334 ? -2.595 -11.649 -71.831 1.00 78.62 334 VAL A N 1
ATOM 2743 C CA . VAL A 1 334 ? -3.832 -11.964 -72.575 1.00 78.62 334 VAL A CA 1
ATOM 2744 C C . VAL A 1 334 ? -3.700 -13.263 -73.399 1.00 78.62 334 VAL A C 1
ATOM 2746 O O . VAL A 1 334 ? -4.639 -13.683 -74.064 1.00 78.62 334 VAL A O 1
ATOM 2749 N N . GLY A 1 335 ? -2.539 -13.930 -73.361 1.00 69.75 335 GLY A N 1
ATOM 2750 C CA . GLY A 1 335 ? -2.278 -15.165 -74.115 1.00 69.75 335 GLY A CA 1
ATOM 2751 C C . GLY A 1 335 ? -2.160 -14.964 -75.633 1.00 69.75 335 GLY A C 1
ATOM 2752 O O . GLY A 1 335 ? -2.275 -15.917 -76.396 1.00 69.75 335 GLY A O 1
ATOM 2753 N N . SER A 1 336 ? -1.946 -13.727 -76.083 1.00 73.88 336 SER A N 1
ATOM 2754 C CA . SER A 1 336 ? -1.865 -13.349 -77.498 1.00 73.88 336 SER A CA 1
ATOM 2755 C C . SER A 1 336 ? -0.457 -13.586 -78.066 1.00 73.88 336 SER A C 1
ATOM 2757 O O . SER A 1 336 ? 0.539 -13.529 -77.339 1.00 73.88 336 SER A O 1
ATOM 2759 N N . SER A 1 337 ? -0.337 -13.810 -79.380 1.00 73.00 337 SER A N 1
ATOM 2760 C CA . SER A 1 337 ? 0.965 -13.987 -80.039 1.00 73.00 337 SER A CA 1
ATOM 2761 C C . SER A 1 337 ? 1.830 -12.725 -79.942 1.00 73.00 337 SER A C 1
ATOM 2763 O O . SER A 1 337 ? 1.371 -11.617 -80.218 1.00 73.00 337 SER A O 1
ATOM 2765 N N . ILE A 1 338 ? 3.104 -12.884 -79.579 1.00 76.69 338 ILE A N 1
ATOM 2766 C CA . ILE A 1 338 ? 4.052 -11.769 -79.457 1.00 76.69 338 ILE A CA 1
ATOM 2767 C C . ILE A 1 338 ? 4.592 -11.410 -80.846 1.00 76.69 338 ILE A C 1
ATOM 2769 O O . ILE A 1 338 ? 5.321 -12.198 -81.446 1.00 76.69 338 ILE A O 1
ATOM 2773 N N . GLU A 1 339 ? 4.301 -10.202 -81.332 1.00 74.81 339 GLU A N 1
ATOM 2774 C CA . GLU A 1 339 ? 4.876 -9.711 -82.589 1.00 74.81 339 GLU A CA 1
ATOM 2775 C C . GLU A 1 339 ? 6.405 -9.493 -82.497 1.00 74.81 339 GLU A C 1
ATOM 2777 O O . GLU A 1 339 ? 6.914 -9.016 -81.468 1.00 74.81 339 GLU A O 1
ATOM 2782 N N . PRO A 1 340 ? 7.168 -9.803 -83.567 1.00 76.88 340 PRO A N 1
ATOM 2783 C CA . PRO A 1 340 ? 8.611 -9.576 -83.610 1.00 76.88 340 PRO A CA 1
ATOM 2784 C C . PRO A 1 340 ? 8.942 -8.079 -83.543 1.00 76.88 340 PRO A C 1
ATOM 2786 O O . PRO A 1 340 ? 8.226 -7.245 -84.093 1.00 76.88 340 PRO A O 1
ATOM 2789 N N . PHE A 1 341 ? 10.048 -7.727 -82.879 1.00 76.25 341 PHE A N 1
ATOM 2790 C CA . PHE A 1 341 ? 10.494 -6.335 -82.775 1.00 76.25 341 PHE A CA 1
ATOM 2791 C C . PHE A 1 341 ? 10.834 -5.790 -84.165 1.00 76.25 341 PHE A C 1
ATOM 2793 O O . PHE A 1 341 ? 11.833 -6.184 -84.767 1.00 76.25 341 PHE A O 1
ATOM 2800 N N . ARG A 1 342 ? 9.999 -4.885 -84.679 1.00 70.75 342 ARG A N 1
ATOM 2801 C CA . ARG A 1 342 ? 10.243 -4.164 -85.929 1.00 70.75 342 ARG A CA 1
ATOM 2802 C C . ARG A 1 342 ? 10.460 -2.693 -85.614 1.00 70.75 342 ARG A C 1
ATOM 2804 O O . ARG A 1 342 ? 9.585 -2.032 -85.060 1.00 70.75 342 ARG A O 1
ATOM 2811 N N . VAL A 1 343 ? 11.627 -2.177 -85.991 1.00 64.00 343 VAL A N 1
ATOM 2812 C CA . VAL A 1 343 ? 11.855 -0.732 -86.053 1.00 64.00 343 VAL A CA 1
ATOM 2813 C C . VAL A 1 343 ? 11.135 -0.250 -87.304 1.00 64.00 343 VAL A C 1
ATOM 2815 O O . VAL A 1 343 ? 11.653 -0.379 -88.414 1.00 64.00 343 VAL A O 1
ATOM 2818 N N . TYR A 1 344 ? 9.905 0.23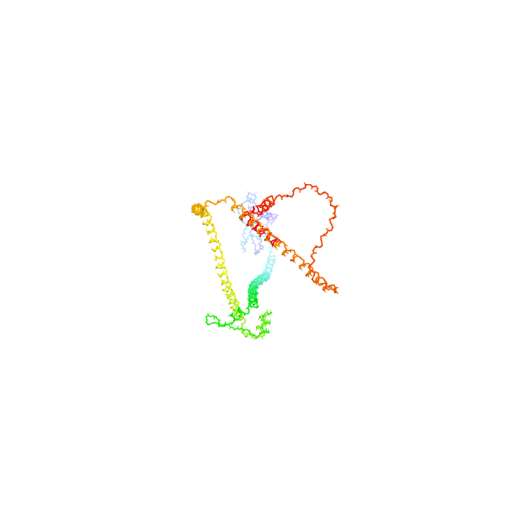3 -87.146 1.00 58.84 344 TYR A N 1
ATOM 2819 C CA . TYR A 1 344 ? 9.218 0.912 -88.235 1.00 58.84 344 TYR A CA 1
ATOM 2820 C C . TYR A 1 344 ? 10.053 2.145 -88.593 1.00 58.84 344 TYR A C 1
ATOM 2822 O O . TYR A 1 344 ? 10.161 3.083 -87.808 1.00 58.84 344 TYR A O 1
ATOM 2830 N N . LYS A 1 345 ? 10.694 2.132 -89.768 1.00 55.81 345 LYS A N 1
ATOM 2831 C CA . LYS A 1 345 ? 11.026 3.388 -90.440 1.00 55.81 345 LYS A CA 1
ATOM 2832 C C . LYS A 1 345 ? 9.673 4.021 -90.706 1.00 55.81 345 LYS A C 1
ATOM 2834 O O . LYS A 1 345 ? 8.899 3.424 -91.456 1.00 55.81 345 LYS A O 1
ATOM 2839 N N . ASP A 1 346 ? 9.363 5.125 -90.035 1.00 48.44 346 ASP A N 1
ATOM 2840 C CA . ASP A 1 346 ? 8.136 5.872 -90.287 1.00 48.44 346 ASP A CA 1
ATOM 2841 C C . ASP A 1 346 ? 7.951 5.978 -91.806 1.00 48.44 346 ASP A C 1
ATOM 2843 O O . ASP A 1 346 ? 8.756 6.599 -92.505 1.00 48.44 346 ASP A O 1
ATOM 2847 N N . ARG A 1 347 ? 6.916 5.318 -92.343 1.00 43.09 347 ARG A N 1
ATOM 2848 C CA . ARG A 1 347 ? 6.371 5.761 -93.623 1.00 43.09 347 ARG A CA 1
ATOM 2849 C C . ARG A 1 347 ? 5.914 7.193 -93.358 1.00 43.09 347 ARG A C 1
ATOM 2851 O O . ARG A 1 347 ? 5.227 7.393 -92.354 1.00 43.09 347 ARG A O 1
ATOM 2858 N N . PRO A 1 348 ? 6.278 8.180 -94.191 1.00 42.03 348 PRO A N 1
ATOM 2859 C CA . PRO A 1 348 ? 5.728 9.514 -94.030 1.00 42.03 348 PRO A CA 1
ATOM 2860 C C . PRO A 1 348 ? 4.206 9.378 -94.049 1.00 42.03 348 PRO A C 1
ATOM 2862 O O . PRO A 1 348 ? 3.633 8.863 -95.011 1.00 42.03 348 PRO A O 1
ATOM 2865 N N . CYS A 1 349 ? 3.560 9.751 -92.944 1.00 36.47 349 CYS A N 1
ATOM 2866 C CA . CYS A 1 349 ? 2.110 9.823 -92.888 1.00 36.47 349 CYS A CA 1
ATOM 2867 C C . CYS A 1 349 ? 1.633 10.697 -94.058 1.00 36.47 349 CYS A C 1
ATOM 2869 O O . CYS A 1 349 ? 2.239 11.748 -94.295 1.00 36.47 349 CYS A O 1
ATOM 2871 N N . PRO A 1 350 ? 0.560 10.323 -94.777 1.00 39.28 350 PRO A N 1
ATOM 2872 C CA . PRO A 1 350 ? -0.059 11.252 -95.702 1.00 39.28 350 PRO A CA 1
ATOM 2873 C C . PRO A 1 350 ? -0.498 12.471 -94.890 1.00 39.28 350 PRO A C 1
ATOM 2875 O O . PRO A 1 350 ? -1.178 12.350 -93.866 1.00 39.28 350 PRO A O 1
ATOM 2878 N N . VAL A 1 351 ? -0.035 13.641 -95.320 1.00 45.09 351 VAL A N 1
ATOM 2879 C CA . VAL A 1 351 ? -0.436 14.936 -94.781 1.00 45.09 351 VAL A CA 1
ATOM 2880 C C . VAL A 1 351 ? -1.937 15.064 -95.011 1.00 45.09 351 VAL A C 1
ATOM 2882 O O . VAL A 1 351 ? -2.385 15.426 -96.094 1.00 45.09 351 VAL A O 1
ATOM 2885 N N . ASN A 1 352 ? -2.728 14.726 -93.995 1.00 35.50 352 ASN A N 1
ATOM 2886 C CA . ASN A 1 352 ? -4.141 15.051 -93.989 1.00 35.50 352 ASN A CA 1
ATOM 2887 C C . ASN A 1 352 ? -4.244 16.537 -93.627 1.00 35.50 352 ASN A C 1
ATOM 2889 O O . ASN A 1 352 ? -4.180 16.921 -92.455 1.00 35.50 352 ASN A O 1
ATOM 2893 N N . ASN A 1 353 ? -4.302 17.373 -94.665 1.00 45.88 353 ASN A N 1
ATOM 2894 C CA . ASN A 1 353 ? -4.616 18.796 -94.594 1.00 45.88 353 ASN A CA 1
ATOM 2895 C C . ASN A 1 353 ? -6.049 18.966 -94.086 1.00 45.88 353 ASN A C 1
ATOM 2897 O O . ASN A 1 353 ? -6.957 19.195 -94.873 1.00 45.88 353 ASN A O 1
ATOM 2901 N N . GLN A 1 354 ? -6.247 18.818 -92.779 1.00 43.53 354 GLN A N 1
ATOM 2902 C CA . GLN A 1 354 ? -7.422 19.284 -92.048 1.00 43.53 354 GLN A CA 1
ATOM 2903 C C . GLN A 1 354 ? -7.144 19.136 -90.547 1.00 43.53 354 GLN A C 1
ATOM 2905 O O . GLN A 1 354 ? -7.490 18.150 -89.899 1.00 43.53 354 GLN A O 1
ATOM 2910 N N . ARG A 1 355 ? -6.496 20.153 -89.971 1.00 34.81 355 ARG A N 1
ATOM 2911 C CA . ARG A 1 355 ? -6.701 20.490 -88.561 1.00 34.81 355 ARG A CA 1
ATOM 2912 C C . ARG A 1 355 ? -7.286 21.899 -88.489 1.00 34.81 355 ARG A C 1
ATOM 2914 O O . ARG A 1 355 ? -6.719 22.802 -89.102 1.00 34.81 355 ARG A O 1
ATOM 2921 N N . PRO A 1 356 ? -8.400 22.087 -87.764 1.00 39.81 356 PRO A N 1
ATOM 2922 C CA . PRO A 1 356 ? -8.998 23.397 -87.563 1.00 39.81 356 PRO A CA 1
ATOM 2923 C C . PRO A 1 356 ? -8.006 24.300 -86.829 1.00 39.81 356 PRO A C 1
ATOM 2925 O O . PRO A 1 356 ? -7.313 23.853 -85.912 1.00 39.81 356 PRO A O 1
ATOM 2928 N N . HIS A 1 357 ? -7.938 25.561 -87.253 1.00 42.78 357 HIS A N 1
ATOM 2929 C CA . HIS A 1 357 ? -7.141 26.609 -86.625 1.00 42.78 357 HIS A CA 1
ATOM 2930 C C . HIS A 1 357 ? -7.368 26.645 -85.104 1.00 42.78 357 HIS A C 1
ATOM 2932 O O . HIS A 1 357 ? -8.467 26.995 -84.668 1.00 42.78 357 HIS A O 1
ATOM 2938 N N . PRO A 1 358 ? -6.349 26.365 -84.270 1.00 40.06 358 PRO A N 1
ATOM 2939 C CA . PRO A 1 358 ? -6.381 26.789 -82.889 1.00 40.06 358 PRO A CA 1
ATOM 2940 C C . PRO A 1 358 ? -5.987 28.265 -82.864 1.00 40.06 358 PRO A C 1
ATOM 2942 O O . PRO A 1 358 ? -4.874 28.657 -83.219 1.00 40.06 358 PRO A O 1
ATOM 2945 N N . THR A 1 359 ? -6.950 29.083 -82.461 1.00 44.22 359 THR A N 1
ATOM 2946 C CA . THR A 1 359 ? -6.791 30.481 -82.071 1.00 44.22 359 THR A CA 1
ATOM 2947 C C . THR A 1 359 ? -5.497 30.711 -81.290 1.00 44.22 359 THR A C 1
ATOM 2949 O O . THR A 1 359 ? -5.140 29.937 -80.401 1.00 44.22 359 THR A O 1
ATOM 2952 N N . THR A 1 360 ? -4.818 31.807 -81.615 1.00 48.75 360 THR A N 1
ATOM 2953 C CA . THR A 1 360 ? -3.547 32.281 -81.062 1.00 48.75 360 THR A CA 1
ATOM 2954 C C . THR A 1 360 ? -3.579 32.484 -79.542 1.00 48.75 360 THR A C 1
ATOM 2956 O O . THR A 1 360 ? -3.628 33.611 -79.051 1.00 48.75 360 THR A O 1
ATOM 2959 N N . ALA A 1 361 ? -3.482 31.410 -78.765 1.00 47.12 361 ALA A N 1
ATOM 2960 C CA . ALA A 1 361 ? -3.075 31.490 -77.371 1.00 47.12 361 ALA A CA 1
ATOM 2961 C C . ALA A 1 361 ? -1.548 31.367 -77.329 1.00 47.12 361 ALA A C 1
ATOM 2963 O O . ALA A 1 361 ? -0.993 30.273 -77.424 1.00 47.12 361 ALA A O 1
ATOM 2964 N N . LYS A 1 362 ? -0.858 32.513 -77.238 1.00 55.00 362 LYS A N 1
ATOM 2965 C CA . LYS A 1 362 ? 0.600 32.591 -77.061 1.00 55.00 362 LYS A CA 1
ATOM 2966 C C . LYS A 1 362 ? 1.003 31.694 -75.888 1.00 55.00 362 LYS A C 1
ATOM 2968 O O . LYS A 1 362 ? 0.759 32.038 -74.732 1.00 55.00 362 LYS A O 1
ATOM 2973 N N . SER A 1 363 ? 1.635 30.561 -76.184 1.00 55.12 363 SER A N 1
ATOM 2974 C CA . SER A 1 363 ? 2.275 29.718 -75.179 1.00 55.12 363 SER A CA 1
ATOM 2975 C C . SER A 1 363 ? 3.216 30.593 -74.337 1.00 55.12 363 SER A C 1
ATOM 2977 O O . SER A 1 363 ? 4.028 31.326 -74.915 1.00 55.12 363 SER A O 1
ATOM 2979 N N . PRO A 1 364 ? 3.107 30.586 -72.997 1.00 58.59 364 PRO A N 1
ATOM 2980 C CA . PRO A 1 364 ? 3.900 31.469 -72.155 1.00 58.59 364 PRO A CA 1
ATOM 2981 C C . PRO A 1 364 ? 5.389 31.200 -72.383 1.00 58.59 364 PRO A C 1
ATOM 2983 O O . PRO A 1 364 ? 5.823 30.049 -72.371 1.00 58.59 364 PRO A O 1
ATOM 2986 N N . SER A 1 365 ? 6.171 32.264 -72.603 1.00 73.81 365 SER A N 1
ATOM 2987 C CA . SER A 1 365 ? 7.614 32.140 -72.829 1.00 73.81 365 SER A CA 1
ATOM 2988 C C . SER A 1 365 ? 8.268 31.357 -71.689 1.00 73.81 365 SER A C 1
ATOM 2990 O O . SER A 1 365 ? 7.836 31.447 -70.535 1.00 73.81 365 SER A O 1
ATOM 2992 N N . ALA A 1 366 ? 9.331 30.606 -71.988 1.00 67.75 366 ALA A N 1
ATOM 2993 C CA . ALA A 1 366 ? 10.049 29.799 -70.996 1.00 67.75 366 ALA A CA 1
ATOM 2994 C C . ALA A 1 366 ? 10.442 30.611 -69.744 1.00 67.75 366 ALA A C 1
ATOM 2996 O O . ALA A 1 366 ? 10.447 30.084 -68.633 1.00 67.75 366 ALA A O 1
ATOM 2997 N N . PHE A 1 367 ? 10.664 31.919 -69.906 1.00 69.56 367 PHE A N 1
ATOM 2998 C CA . PHE A 1 367 ? 10.882 32.859 -68.811 1.00 69.56 367 PHE A CA 1
ATOM 2999 C C . PHE A 1 367 ? 9.660 33.029 -67.893 1.00 69.56 367 PHE A C 1
ATOM 3001 O O . PHE A 1 367 ? 9.809 33.003 -66.675 1.00 69.56 367 PHE A O 1
ATOM 3008 N N . ARG A 1 368 ? 8.439 33.152 -68.435 1.00 72.69 368 ARG A N 1
ATOM 3009 C CA . ARG A 1 368 ? 7.207 33.235 -67.627 1.00 72.69 368 ARG A CA 1
ATOM 3010 C C . ARG A 1 368 ? 6.903 31.928 -66.897 1.00 72.69 368 ARG A C 1
ATOM 3012 O O . ARG A 1 368 ? 6.431 31.978 -65.766 1.00 72.69 368 ARG A O 1
ATOM 3019 N N . VAL A 1 369 ? 7.231 30.782 -67.496 1.00 76.19 369 VAL A N 1
ATOM 3020 C CA . VAL A 1 369 ? 7.111 29.465 -66.841 1.00 76.19 369 VAL A CA 1
ATOM 3021 C C . VAL A 1 369 ? 8.165 29.286 -65.740 1.00 76.19 369 VAL A C 1
ATOM 3023 O O . VAL A 1 369 ? 7.873 28.739 -64.678 1.00 76.19 369 VAL A O 1
ATOM 3026 N N . ALA A 1 370 ? 9.391 29.770 -65.951 1.00 72.62 370 ALA A N 1
ATOM 3027 C CA . ALA A 1 370 ? 10.434 29.753 -64.925 1.00 72.62 370 ALA A CA 1
ATOM 3028 C C . ALA A 1 370 ? 10.115 30.718 -63.769 1.00 72.62 370 ALA A C 1
ATOM 3030 O O . ALA A 1 370 ? 10.274 30.355 -62.604 1.00 72.62 370 ALA A O 1
ATOM 3031 N N . LYS A 1 371 ? 9.594 31.911 -64.082 1.00 77.56 371 LYS A N 1
ATOM 3032 C CA . LYS A 1 371 ? 9.149 32.894 -63.090 1.00 77.56 371 LYS A CA 1
ATOM 3033 C C . LYS A 1 371 ? 7.961 32.380 -62.279 1.00 77.56 371 LYS A C 1
ATOM 3035 O O . LYS A 1 371 ? 8.010 32.462 -61.061 1.00 77.56 371 LYS A O 1
ATOM 3040 N N . SER A 1 372 ? 6.957 31.759 -62.903 1.00 76.81 372 SER A N 1
ATOM 3041 C CA . SER A 1 372 ? 5.825 31.183 -62.160 1.00 76.81 372 SER A CA 1
ATOM 3042 C C . SER A 1 372 ? 6.247 30.037 -61.234 1.00 76.81 372 SER A C 1
ATOM 3044 O O . SER A 1 372 ? 5.707 29.912 -60.137 1.00 76.81 372 SER A O 1
ATOM 3046 N N . LYS A 1 373 ? 7.257 29.241 -61.617 1.00 77.69 373 LYS A N 1
ATOM 3047 C CA . LYS A 1 373 ? 7.859 28.226 -60.736 1.00 77.69 373 LYS A CA 1
ATOM 3048 C C . LYS A 1 373 ? 8.625 28.845 -59.564 1.00 77.69 373 LYS A C 1
ATOM 3050 O O . LYS A 1 373 ? 8.498 28.348 -58.446 1.00 77.69 373 LYS A O 1
ATOM 3055 N N . LEU A 1 374 ? 9.384 29.918 -59.794 1.00 72.12 374 LEU A N 1
ATOM 3056 C CA . LEU A 1 374 ? 10.082 30.649 -58.729 1.00 72.12 374 LEU A CA 1
ATOM 3057 C C . LEU A 1 374 ? 9.103 31.351 -57.780 1.00 72.12 374 LEU A C 1
ATOM 3059 O O . LEU A 1 374 ? 9.254 31.230 -56.569 1.00 72.12 374 LEU A O 1
ATOM 3063 N N . ASP A 1 375 ? 8.055 31.982 -58.306 1.00 74.38 375 ASP A N 1
ATOM 3064 C CA . ASP A 1 375 ? 7.005 32.624 -57.510 1.00 74.38 375 ASP A CA 1
ATOM 3065 C C . ASP A 1 375 ? 6.199 31.581 -56.708 1.00 74.38 375 ASP A C 1
ATOM 3067 O O . ASP A 1 375 ? 5.851 31.815 -55.550 1.00 74.38 375 ASP A O 1
ATOM 3071 N N . ALA A 1 376 ? 5.965 30.383 -57.262 1.00 73.88 376 ALA A N 1
ATOM 3072 C CA . ALA A 1 376 ? 5.365 29.261 -56.533 1.00 73.88 376 ALA A CA 1
ATOM 3073 C C . ALA A 1 376 ? 6.287 28.702 -55.431 1.00 73.88 376 ALA A C 1
ATOM 3075 O O . ALA A 1 376 ? 5.801 28.288 -54.377 1.00 73.88 376 ALA A O 1
ATOM 3076 N N . MET A 1 377 ? 7.609 28.706 -55.635 1.00 66.94 377 MET A N 1
ATOM 3077 C CA . MET A 1 377 ? 8.582 28.341 -54.598 1.00 66.94 377 MET A CA 1
ATOM 3078 C C . MET A 1 377 ? 8.694 29.409 -53.503 1.00 66.94 377 MET A C 1
ATOM 3080 O O . MET A 1 377 ? 8.751 29.052 -52.327 1.00 66.94 377 MET A O 1
ATOM 3084 N N . ALA A 1 378 ? 8.636 30.694 -53.861 1.00 63.31 378 ALA A N 1
ATOM 3085 C CA . ALA A 1 378 ? 8.618 31.803 -52.910 1.00 63.31 378 ALA A CA 1
ATOM 3086 C C . ALA A 1 378 ? 7.360 31.769 -52.022 1.00 63.31 378 ALA A C 1
ATOM 3088 O O . ALA A 1 378 ? 7.460 31.946 -50.810 1.00 63.31 378 ALA A O 1
ATOM 3089 N N . ARG A 1 379 ? 6.194 31.415 -52.587 1.00 63.62 379 ARG A N 1
ATOM 3090 C CA . ARG A 1 379 ? 4.951 31.186 -51.821 1.00 63.62 379 ARG A CA 1
ATOM 3091 C C . ARG A 1 379 ? 5.010 29.963 -50.897 1.00 63.62 379 ARG A C 1
ATOM 3093 O O . ARG A 1 379 ? 4.297 29.925 -49.904 1.00 63.62 379 ARG A O 1
ATOM 3100 N N . ARG A 1 380 ? 5.861 28.969 -51.185 1.00 59.03 380 ARG A N 1
ATOM 3101 C CA . ARG A 1 380 ? 6.078 27.798 -50.307 1.00 59.03 380 ARG A CA 1
ATOM 3102 C C . ARG A 1 380 ? 7.092 28.054 -49.183 1.00 59.03 380 ARG A C 1
ATOM 3104 O O . ARG A 1 380 ? 7.173 27.247 -48.260 1.00 59.03 380 ARG A O 1
ATOM 3111 N N . GLN A 1 381 ? 7.856 29.149 -49.242 1.00 53.59 381 GLN A N 1
ATOM 3112 C CA . GLN A 1 381 ? 8.892 29.500 -48.258 1.00 53.59 381 GLN A CA 1
ATOM 3113 C C . GLN A 1 381 ? 8.480 30.600 -47.260 1.00 53.59 381 GLN A C 1
ATOM 3115 O O . GLN A 1 381 ? 9.325 31.060 -46.497 1.00 53.59 381 GLN A O 1
ATOM 3120 N N . SER A 1 382 ? 7.205 31.002 -47.202 1.00 48.16 382 SER A N 1
ATOM 3121 C CA . SER A 1 382 ? 6.753 32.095 -46.324 1.00 48.16 382 SER A CA 1
ATOM 3122 C C . SER A 1 382 ? 6.253 31.676 -44.938 1.00 48.16 382 SER A C 1
ATOM 3124 O O . SER A 1 382 ? 5.609 32.482 -44.277 1.00 48.16 382 SER A O 1
ATOM 3126 N N . ASP A 1 383 ? 6.553 30.468 -44.465 1.00 54.75 383 ASP A N 1
ATOM 3127 C CA . ASP A 1 383 ? 6.437 30.179 -43.034 1.00 54.75 383 ASP A CA 1
ATOM 3128 C C . ASP A 1 383 ? 7.846 30.210 -42.451 1.00 54.75 383 ASP A C 1
ATOM 3130 O O . ASP A 1 383 ? 8.629 29.267 -42.604 1.00 54.75 383 ASP A O 1
ATOM 3134 N N . SER A 1 384 ? 8.186 31.332 -41.813 1.00 64.06 384 SER A N 1
ATOM 3135 C CA . SER A 1 384 ? 9.423 31.451 -41.051 1.00 64.06 384 SER A CA 1
ATOM 3136 C C . SER A 1 384 ? 9.479 30.316 -40.020 1.00 64.06 384 SER A C 1
ATOM 3138 O O . SER A 1 384 ? 8.464 29.931 -39.440 1.00 64.06 384 SER A O 1
ATOM 3140 N N . PHE A 1 385 ? 10.664 29.750 -39.793 1.00 56.69 385 PHE A N 1
ATOM 3141 C CA . PHE A 1 385 ? 10.882 28.663 -38.829 1.00 56.69 385 PHE A CA 1
ATOM 3142 C C . PHE A 1 385 ? 10.181 28.876 -37.457 1.00 56.69 385 PHE A C 1
ATOM 3144 O O . PHE A 1 385 ? 9.603 27.917 -36.941 1.00 56.69 385 PHE A O 1
ATOM 3151 N N . PRO A 1 386 ? 10.083 30.110 -36.908 1.00 63.81 386 PRO A N 1
ATOM 3152 C CA . PRO A 1 386 ? 9.305 30.388 -35.693 1.00 63.81 386 PRO A CA 1
ATOM 3153 C C . PRO A 1 386 ? 7.781 30.176 -35.804 1.00 63.81 386 PRO A C 1
ATOM 3155 O O . PRO A 1 386 ? 7.129 29.923 -34.792 1.00 63.81 386 PRO A O 1
ATOM 3158 N N . ALA A 1 387 ? 7.185 30.295 -36.995 1.00 59.84 387 ALA A N 1
ATOM 3159 C CA . ALA A 1 387 ? 5.747 30.107 -37.217 1.00 59.84 387 ALA A CA 1
ATOM 3160 C C . ALA A 1 387 ? 5.355 28.620 -37.279 1.00 59.84 387 ALA A C 1
ATOM 3162 O O . ALA A 1 387 ? 4.305 28.234 -36.764 1.00 59.84 387 ALA A O 1
ATOM 3163 N N . ARG A 1 388 ? 6.229 27.765 -37.833 1.00 62.94 388 ARG A N 1
ATOM 3164 C CA . ARG A 1 388 ? 6.046 26.300 -37.819 1.00 62.94 388 ARG A CA 1
ATOM 3165 C C . ARG A 1 388 ? 6.067 25.732 -36.404 1.00 62.94 388 ARG A C 1
ATOM 3167 O O . ARG A 1 388 ? 5.201 24.934 -36.064 1.00 62.94 388 ARG A O 1
ATOM 3174 N N . LEU A 1 389 ? 7.002 26.203 -35.579 1.00 62.62 389 LEU A N 1
ATOM 3175 C CA . LEU A 1 389 ? 7.134 25.788 -34.180 1.00 62.62 389 LEU A CA 1
ATOM 3176 C C . LEU A 1 389 ? 5.910 26.195 -33.341 1.00 62.62 389 LEU A C 1
ATOM 3178 O O . LEU A 1 389 ? 5.431 25.403 -32.535 1.00 62.62 389 LEU A O 1
ATOM 3182 N N . ARG A 1 390 ? 5.337 27.383 -33.591 1.00 66.00 390 ARG A N 1
ATOM 3183 C CA . ARG A 1 390 ? 4.096 27.826 -32.931 1.00 66.00 390 ARG A CA 1
ATOM 3184 C C . ARG A 1 390 ? 2.874 26.980 -33.297 1.00 66.00 390 ARG A C 1
ATOM 3186 O O . ARG A 1 390 ? 2.094 26.661 -32.408 1.00 66.00 390 ARG A O 1
ATOM 3193 N N . ARG A 1 391 ? 2.717 26.578 -34.565 1.00 66.19 391 ARG A N 1
ATOM 3194 C CA . ARG A 1 391 ? 1.607 25.692 -34.973 1.00 66.19 391 ARG A CA 1
ATOM 3195 C C . ARG A 1 391 ? 1.740 24.279 -34.404 1.00 66.19 391 ARG A C 1
ATOM 3197 O O . ARG A 1 391 ? 0.727 23.687 -34.061 1.00 66.19 391 ARG A O 1
ATOM 3204 N N . GLN A 1 392 ? 2.963 23.762 -34.274 1.00 67.50 392 GLN A N 1
ATOM 3205 C CA . GLN A 1 392 ? 3.201 22.458 -33.645 1.00 67.50 392 GLN A CA 1
ATOM 3206 C C . GLN A 1 392 ? 2.837 22.474 -32.157 1.00 67.50 392 GLN A C 1
ATOM 3208 O O . GLN A 1 392 ? 2.096 21.607 -31.713 1.00 67.50 392 GLN A O 1
ATOM 3213 N N . MET A 1 393 ? 3.232 23.520 -31.420 1.00 59.31 393 MET A N 1
ATOM 3214 C CA . MET A 1 393 ? 2.848 23.642 -30.008 1.00 59.31 393 MET A CA 1
ATOM 3215 C C . MET A 1 393 ? 1.336 23.817 -29.805 1.00 59.31 393 MET A C 1
ATOM 3217 O O . MET A 1 393 ? 0.805 23.307 -28.829 1.00 59.31 393 MET A O 1
ATOM 3221 N N . GLN A 1 394 ? 0.633 24.498 -30.720 1.00 64.31 394 GLN A N 1
ATOM 3222 C CA . GLN A 1 394 ? -0.830 24.640 -30.650 1.00 64.31 394 GLN A CA 1
ATOM 3223 C C . GLN A 1 394 ? -1.582 23.325 -30.914 1.00 64.31 394 GLN A C 1
ATOM 3225 O O . GLN A 1 394 ? -2.671 23.123 -30.376 1.00 64.31 394 GLN A O 1
ATOM 3230 N N . TYR A 1 395 ? -1.014 22.436 -31.732 1.00 63.81 395 TYR A N 1
ATOM 3231 C CA . TYR A 1 395 ? -1.586 21.114 -31.989 1.00 63.81 395 TYR A CA 1
ATOM 3232 C C . TYR A 1 395 ? -1.446 20.214 -30.753 1.00 63.81 395 TYR A C 1
ATOM 3234 O O . TYR A 1 395 ? -2.438 19.644 -30.304 1.00 63.81 395 TYR A O 1
ATOM 3242 N N . ASP A 1 396 ? -0.264 20.212 -30.128 1.00 57.00 396 ASP A N 1
ATOM 3243 C CA . ASP A 1 396 ? 0.014 19.431 -28.914 1.00 57.00 396 ASP A CA 1
ATOM 3244 C C . ASP A 1 396 ? -0.834 19.891 -27.709 1.00 57.00 396 ASP A C 1
ATOM 3246 O O . ASP A 1 396 ? -1.216 19.079 -26.865 1.00 57.00 396 ASP A O 1
ATOM 3250 N N . THR A 1 397 ? -1.181 21.182 -27.617 1.00 60.75 397 THR A N 1
ATOM 3251 C CA . THR A 1 397 ? -2.098 21.674 -26.572 1.00 60.75 397 THR A CA 1
ATOM 3252 C C . THR A 1 397 ? -3.542 21.234 -26.810 1.00 60.75 397 THR A C 1
ATOM 3254 O O . THR A 1 397 ? -4.196 20.787 -25.875 1.00 60.75 397 THR A O 1
ATOM 3257 N N . CYS A 1 398 ? -4.027 21.267 -28.058 1.00 56.31 398 CYS A N 1
ATOM 3258 C CA . CYS A 1 398 ? -5.393 20.827 -28.377 1.00 56.31 398 CYS A CA 1
ATOM 3259 C C . CYS A 1 398 ? -5.577 19.306 -28.231 1.00 56.31 398 CYS A C 1
ATOM 3261 O O . CYS A 1 398 ? -6.683 18.836 -27.971 1.00 56.31 398 CYS A O 1
ATOM 3263 N N . GLU A 1 399 ? -4.512 18.529 -28.429 1.00 58.41 399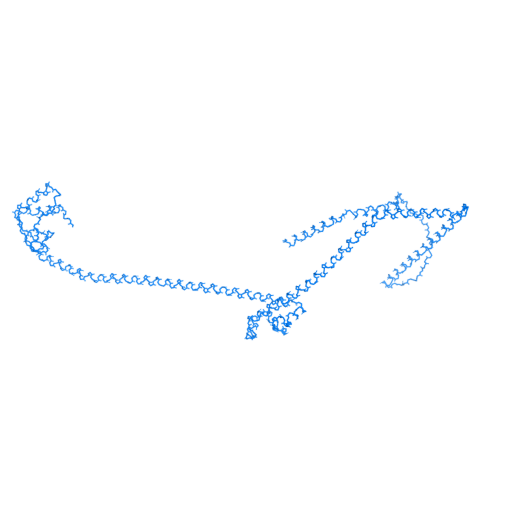 GLU A N 1
ATOM 3264 C CA . GLU A 1 399 ? -4.536 17.072 -28.284 1.00 58.41 399 GLU A CA 1
ATOM 3265 C C . GLU A 1 399 ? -4.511 16.651 -26.806 1.00 58.41 399 GLU A C 1
ATOM 3267 O O . GLU A 1 399 ? -5.240 15.740 -26.422 1.00 58.41 399 GLU A O 1
ATOM 3272 N N . ASN A 1 400 ? -3.797 17.388 -25.947 1.00 55.47 400 ASN A N 1
ATOM 3273 C CA . ASN A 1 400 ? -3.845 17.181 -24.496 1.00 55.47 400 ASN A CA 1
ATOM 3274 C C . ASN A 1 400 ? -5.203 17.569 -23.882 1.00 55.47 400 ASN A C 1
ATOM 3276 O O . ASN A 1 400 ? -5.702 16.841 -23.024 1.00 55.47 400 ASN A O 1
ATOM 3280 N N . ASP A 1 401 ? -5.848 18.637 -24.360 1.00 57.91 401 ASP A N 1
ATOM 3281 C CA . ASP A 1 401 ? -7.183 19.038 -23.883 1.00 57.91 401 ASP A CA 1
ATOM 3282 C C . ASP A 1 401 ? -8.287 18.048 -24.313 1.00 57.91 401 ASP A C 1
ATOM 3284 O O . ASP A 1 401 ? -9.269 17.850 -23.595 1.00 57.91 401 ASP A O 1
ATOM 3288 N N . ARG A 1 402 ? -8.106 17.352 -25.446 1.00 55.66 402 ARG A N 1
ATOM 3289 C CA . ARG A 1 402 ? -8.990 16.254 -25.890 1.00 55.66 402 ARG A CA 1
ATOM 3290 C C . ARG A 1 402 ? -8.811 14.952 -25.115 1.00 55.66 402 ARG A C 1
ATOM 3292 O O . ARG A 1 402 ? -9.718 14.133 -25.133 1.00 55.66 402 ARG A O 1
ATOM 3299 N N . ILE A 1 403 ? -7.654 14.739 -24.492 1.00 60.84 403 ILE A N 1
ATOM 3300 C CA . ILE A 1 403 ? -7.373 13.557 -23.660 1.00 60.84 403 ILE A CA 1
ATOM 3301 C C . ILE A 1 403 ? -7.799 13.804 -22.199 1.00 60.84 403 ILE A C 1
ATOM 3303 O O . ILE A 1 403 ? -8.024 12.855 -21.452 1.00 60.84 403 ILE A O 1
ATOM 3307 N N . ALA A 1 404 ? -7.918 15.071 -21.791 1.00 50.25 404 ALA A N 1
ATOM 3308 C CA . ALA A 1 404 ? -8.355 15.480 -20.457 1.00 50.25 404 ALA A CA 1
ATOM 3309 C C . ALA A 1 404 ? -9.878 15.709 -20.321 1.00 50.25 404 ALA A C 1
ATOM 3311 O O . ALA A 1 404 ? -10.346 15.944 -19.206 1.00 50.25 404 ALA A O 1
ATOM 3312 N N . SER A 1 405 ? -10.628 15.639 -21.427 1.00 44.91 405 SER A N 1
ATOM 3313 C CA . SER A 1 405 ? -12.102 15.639 -21.474 1.00 44.91 405 SER A CA 1
ATOM 3314 C C . SER A 1 405 ? -12.613 14.212 -21.629 1.00 44.91 405 SER A C 1
ATOM 3316 O O . SER A 1 405 ? -13.638 13.879 -20.995 1.00 44.91 405 SER A O 1
#

Secondary structure (DSSP, 8-state):
-PPPHHHHHHHHHHHHSSTT--SEEEETTT-PEEE--HHHHHHHHHHHHH-TTS----SPPPTTT--STTEEEBS---HHHHHHHHHHHHHHHHHHHHHHHHHHHHHHHHHHHHHHHHHHHHHHHHHHHHHHHHHHHHHHHHHHHHHHHHHHHHHHHHHHHS-HHHHHHHHS--TTS--------HHHHHHHHH-HHHHHHHTTTSS-HHHHHHHHHHHHHHHHHHHHHHHHHHHHHHHHHHHHHHHHHHHHHHHHHHHHHHHHHHHHHHHHHHHHHHHHHHHH-----HHHHHHHHHHHHHHHHHHHHHHHHHHHHHHHHHHHHHHHHHHHHHT-----------PPPP------------PPPHHHHHHHHHHHHHHHS-S-HHHHHHHHHHHHHHHHHHH--

InterPro domains:
  IPR000048 IQ motif, EF-hand binding site [PF00612] (232-247)
  IPR000048 IQ motif, EF-hand binding site [SM00015] (95-117)
  IPR000048 IQ motif, EF-hand binding site [SM00015] (129-151)
  IPR000048 IQ motif, EF-hand binding site [SM00015] (226-248)
  IPR000048 IQ motif, EF-hand binding site [SM00015] (260-282)

pLDDT: mean 80.78, std 16.2, range [34.16, 97.75]

Foldseek 3Di:
DDDPLVVVLVQLCVQVPDPCNDQWKAFLAQRAIDGHDPVVSVVVNVCCVVDVDDDDDDPPARPGPRHDPGIHGDNDRSVVVNVVVVVVVVVVVVVVVVVVVVVVVVVVVVVVVVVVVVVVVVVVVVVVVVVVVVVVVVVVVVVVVVVLQVVLLVLLVLLVPFDPVLNVQLQDDDPVADHADDDPDPVLSVVCNVPVVVSCVVVVCVPPPVNVSVRSVSSSVSSVVVVVVVVVVVVVVVVVVVVVVVVVVVVVVVVVVVCVVCVVVVVVVVVVVVVVVVVVVVVVDDPDDPVVVVVVVVVVVVVVVVVVVVVVVVVLVVVLVVVLVVQQVVCVVVVHDRDDRDPPPDPPDPPPPDDPDDPDPPDDPPVVVVVVVVVVVVVVPPCDPVNVVVVVVVVVVVVVVVVVD

Organism: Achlya hypogyna (NCBI:txid1202772)

Radius of gyration: 72.25 Å; chains: 1; bounding box: 122×71×192 Å

Sequence (405 aa):
MAADADELVVLLDRLLLSEYATPYLTCGHCNSINFIDVTAIKGIRNDLRSRPHAPYECLPPCVGCSRTIFLQPGVASLAAEIEQKTKQEDTFDKKRTPAAIDIQRVARGFLGRMEARRLRQAKLEWERKIFRAAACIQRRIRGIEARTRYRIEQCIAVIMNAHKAVYTFATTNHPTKPRIFWYDNLDELAVFRADYREFVRRTGNRPPLWRVEMNVREVARRVLARENALVARIQSAWRGLTTRVAYLELKRQMGWSRSRLMAYAVRIQRLARMHTDRRRRNQLLPTRDRTEILQDYFTVHEEKARVAHARHLQQSLMATYRAHVQHKRGAKLVGSSIEPFRVYKDRPCPVNNQRPHPTTAKSPSAFRVAKSKLDAMARRQSDSFPARLRRQMQYDTCENDRIAS